Protein AF-A0A7C4RH82-F1 (afdb_monomer)

Mean predicted aligned error: 9.64 Å

Structure (mmCIF, N/CA/C/O backbone):
data_AF-A0A7C4RH82-F1
#
_entry.id   AF-A0A7C4RH82-F1
#
loop_
_atom_site.group_PDB
_atom_site.id
_atom_site.type_symbol
_atom_site.label_atom_id
_atom_site.label_alt_id
_atom_site.label_comp_id
_atom_site.label_asym_id
_atom_site.label_entity_id
_atom_site.label_seq_id
_atom_site.pdbx_PDB_ins_code
_atom_site.Cartn_x
_atom_site.Cartn_y
_atom_site.Cartn_z
_atom_site.occupancy
_atom_site.B_iso_or_equiv
_atom_site.auth_seq_id
_atom_site.auth_comp_id
_atom_site.auth_asym_id
_atom_site.auth_atom_id
_atom_site.pdbx_PDB_model_num
ATOM 1 N N . MET A 1 1 ? -18.209 18.039 7.727 1.00 36.72 1 MET A N 1
ATOM 2 C CA . MET A 1 1 ? -17.261 19.176 7.623 1.00 36.72 1 MET A CA 1
ATOM 3 C C . MET A 1 1 ? -16.256 18.873 6.518 1.00 36.72 1 MET A C 1
ATOM 5 O O . MET A 1 1 ? -15.614 17.835 6.595 1.00 36.72 1 MET A O 1
ATOM 9 N N . SER A 1 2 ? -16.121 19.719 5.488 1.00 36.75 2 SER A N 1
ATOM 10 C CA . SER A 1 2 ? -15.084 19.540 4.458 1.00 36.75 2 SER A CA 1
ATOM 11 C C . SER A 1 2 ? -13.715 19.903 5.044 1.00 36.75 2 SER A C 1
ATOM 13 O O . SER A 1 2 ? -13.437 21.079 5.287 1.00 36.75 2 SER A O 1
ATOM 15 N N . PHE A 1 3 ? -12.874 18.910 5.327 1.00 53.28 3 PHE A N 1
ATOM 16 C CA . PHE A 1 3 ? -11.563 19.142 5.928 1.00 53.28 3 PHE A CA 1
ATOM 17 C C . PHE A 1 3 ? -10.551 19.527 4.844 1.00 53.28 3 PHE A C 1
ATOM 19 O O . PHE A 1 3 ? -10.184 18.704 4.009 1.00 53.28 3 PHE A O 1
ATOM 26 N N . ARG A 1 4 ? -10.095 20.785 4.847 1.00 59.12 4 ARG A N 1
ATOM 27 C CA . ARG A 1 4 ? -8.912 21.197 4.081 1.00 59.12 4 ARG A CA 1
ATOM 28 C C . ARG A 1 4 ? -7.683 20.930 4.954 1.00 59.12 4 ARG A C 1
ATOM 30 O O . ARG A 1 4 ? -7.617 21.508 6.044 1.00 59.12 4 ARG A O 1
ATOM 37 N N . PRO A 1 5 ? -6.736 20.064 4.544 1.00 65.62 5 PRO A N 1
ATOM 38 C CA . PRO A 1 5 ? -5.526 19.839 5.324 1.00 65.62 5 PRO A CA 1
ATOM 39 C C . PRO A 1 5 ? -4.811 21.174 5.537 1.00 65.62 5 PRO A C 1
ATOM 41 O O . PRO A 1 5 ? -4.673 21.977 4.612 1.00 65.62 5 PRO A O 1
ATOM 44 N N . LYS A 1 6 ? -4.391 21.437 6.779 1.00 79.00 6 LYS A N 1
ATOM 45 C CA . LYS A 1 6 ? -3.633 22.649 7.104 1.00 79.00 6 LYS A CA 1
ATOM 46 C C . LYS A 1 6 ? -2.345 22.670 6.261 1.00 79.00 6 LYS A C 1
ATOM 48 O O . LYS A 1 6 ? -1.749 21.608 6.094 1.00 79.00 6 LYS A O 1
ATOM 53 N N . PRO A 1 7 ? -1.865 23.836 5.792 1.00 83.31 7 PRO A N 1
ATOM 54 C CA . PRO A 1 7 ? -0.688 23.918 4.920 1.00 83.31 7 PRO A CA 1
ATOM 55 C C . PRO A 1 7 ? 0.543 23.164 5.444 1.00 83.31 7 PRO A C 1
ATOM 57 O O . PRO A 1 7 ? 1.220 22.484 4.680 1.00 83.31 7 PRO A O 1
ATOM 60 N N . TRP A 1 8 ? 0.777 23.185 6.762 1.00 82.19 8 TRP A N 1
ATOM 61 C CA . TRP A 1 8 ? 1.900 22.477 7.383 1.00 82.19 8 TRP A CA 1
ATOM 62 C C . TRP A 1 8 ? 1.846 20.951 7.210 1.00 82.19 8 TRP A C 1
ATOM 64 O O . TRP A 1 8 ? 2.899 20.323 7.180 1.00 82.19 8 TRP A O 1
ATOM 74 N N . ILE A 1 9 ? 0.653 20.348 7.086 1.00 80.88 9 ILE A N 1
ATOM 75 C CA . ILE A 1 9 ? 0.497 18.901 6.850 1.00 80.88 9 ILE A CA 1
ATOM 76 C C . ILE A 1 9 ? 1.119 18.558 5.501 1.00 80.88 9 ILE A C 1
ATOM 78 O O . ILE A 1 9 ? 1.914 17.629 5.401 1.00 80.88 9 ILE A O 1
ATOM 82 N N . LEU A 1 10 ? 0.801 19.352 4.478 1.00 84.56 10 LEU A N 1
ATOM 83 C CA . LEU A 1 10 ? 1.341 19.169 3.136 1.00 84.56 10 LEU A CA 1
ATOM 84 C C . LEU A 1 10 ? 2.853 19.404 3.122 1.00 84.56 10 LEU A C 1
ATOM 86 O O . LEU A 1 10 ? 3.582 18.579 2.582 1.00 84.56 10 LEU A O 1
ATOM 90 N N . THR A 1 11 ? 3.336 20.466 3.776 1.00 85.94 11 THR A N 1
ATOM 91 C CA . THR A 1 11 ? 4.777 20.740 3.895 1.00 85.94 11 THR A CA 1
ATOM 92 C C . THR A 1 11 ? 5.525 19.587 4.561 1.00 85.94 11 THR A C 1
ATOM 94 O O . THR A 1 11 ? 6.574 19.181 4.069 1.00 85.94 11 THR A O 1
ATOM 97 N N . LEU A 1 12 ? 4.980 19.029 5.646 1.00 83.00 12 LEU A N 1
ATOM 98 C CA . LEU A 1 12 ? 5.576 17.893 6.344 1.00 83.00 12 LEU A CA 1
ATOM 99 C C . LEU A 1 12 ? 5.648 16.656 5.445 1.00 83.00 12 LEU A C 1
ATOM 101 O O . LEU A 1 12 ? 6.701 16.035 5.350 1.00 83.00 12 LEU A O 1
ATOM 105 N N . ILE A 1 13 ? 4.551 16.308 4.770 1.00 84.38 13 ILE A N 1
ATOM 106 C CA . ILE A 1 13 ? 4.498 15.118 3.911 1.00 84.38 13 ILE A CA 1
ATOM 107 C C . ILE A 1 13 ? 5.461 15.262 2.730 1.00 84.38 13 ILE A C 1
ATOM 109 O O . ILE A 1 13 ? 6.204 14.328 2.431 1.00 84.38 13 ILE A O 1
ATOM 113 N N . VAL A 1 14 ? 5.495 16.434 2.087 1.00 85.81 14 VAL A N 1
ATOM 114 C CA . VAL A 1 14 ? 6.450 16.722 1.007 1.00 85.81 14 VAL A CA 1
ATOM 115 C C . VAL A 1 14 ? 7.881 16.625 1.529 1.00 85.81 14 VAL A C 1
ATOM 117 O O . VAL A 1 14 ? 8.699 15.947 0.916 1.00 85.81 14 VAL A O 1
ATOM 120 N N . GLY A 1 15 ? 8.175 17.224 2.686 1.00 84.06 15 GLY A N 1
ATOM 121 C CA . GLY A 1 15 ? 9.494 17.157 3.313 1.00 84.06 15 GLY A CA 1
ATOM 122 C C . GLY A 1 15 ? 9.945 15.725 3.608 1.00 84.06 15 GLY A C 1
ATOM 123 O O . GLY A 1 15 ? 11.069 15.366 3.279 1.00 84.06 15 GLY A O 1
ATOM 124 N N . LEU A 1 16 ? 9.065 14.883 4.157 1.00 83.06 16 LEU A N 1
ATOM 125 C CA . LEU A 1 16 ? 9.356 13.469 4.426 1.00 83.06 16 LEU A CA 1
ATOM 126 C C . LEU A 1 16 ? 9.536 12.655 3.142 1.00 83.06 16 LEU A C 1
ATOM 128 O O . LEU A 1 16 ? 10.421 11.806 3.066 1.00 83.06 16 LEU A O 1
ATOM 132 N N . THR A 1 17 ? 8.736 12.943 2.115 1.00 81.62 17 THR A N 1
ATOM 133 C CA . THR A 1 17 ? 8.865 12.298 0.803 1.00 81.62 17 THR A CA 1
ATOM 134 C C . THR A 1 17 ? 10.217 12.652 0.177 1.00 81.62 17 THR A C 1
ATOM 136 O O . THR A 1 17 ? 10.969 11.758 -0.201 1.00 81.62 17 THR A O 1
ATOM 139 N N . LEU A 1 18 ? 10.599 13.932 0.164 1.00 83.50 18 LEU A N 1
ATOM 140 C CA . LEU A 1 18 ? 11.906 14.378 -0.333 1.00 83.50 18 LEU A CA 1
ATOM 141 C C . LEU A 1 18 ? 13.072 13.840 0.504 1.00 83.50 18 LEU A C 1
ATOM 143 O O . LEU A 1 18 ? 14.095 13.451 -0.053 1.00 83.50 18 LEU A O 1
ATOM 147 N N . LEU A 1 19 ? 12.918 13.766 1.828 1.00 82.56 19 LEU A N 1
ATOM 148 C CA . LEU A 1 19 ? 13.920 13.160 2.699 1.00 82.56 19 LEU A CA 1
ATOM 149 C C . LEU A 1 19 ? 14.112 11.676 2.366 1.00 82.56 19 LEU A C 1
ATOM 151 O O . LEU A 1 19 ? 15.249 11.225 2.288 1.00 82.56 19 LEU A O 1
ATOM 155 N N . SER A 1 20 ? 13.030 10.929 2.118 1.00 79.56 20 SER A N 1
ATOM 156 C CA . SER A 1 20 ? 13.137 9.520 1.709 1.00 79.56 20 SER A CA 1
ATOM 157 C C . SER A 1 20 ? 13.874 9.358 0.375 1.00 79.56 20 SER A C 1
ATOM 159 O O . SER A 1 20 ? 14.684 8.446 0.244 1.00 79.56 20 SER A O 1
ATOM 161 N N . LEU A 1 21 ? 13.656 10.275 -0.579 1.00 79.75 21 LEU A N 1
ATOM 162 C CA . LEU A 1 21 ? 14.366 10.289 -1.862 1.00 79.75 21 LEU A CA 1
ATOM 163 C C . LEU A 1 21 ? 15.859 10.511 -1.661 1.00 79.75 21 LEU A C 1
ATOM 165 O O . LEU A 1 21 ? 16.691 9.790 -2.203 1.00 79.75 21 LEU A O 1
ATOM 169 N N . PHE A 1 22 ? 16.194 11.517 -0.857 1.00 81.00 22 PHE A N 1
ATOM 170 C CA . PHE A 1 22 ? 17.574 11.850 -0.553 1.00 81.00 22 PHE A CA 1
ATOM 171 C C . PHE A 1 22 ? 18.300 10.685 0.131 1.00 81.00 22 PHE A C 1
ATOM 173 O O . PHE A 1 22 ? 19.419 10.349 -0.250 1.00 81.00 22 PHE A O 1
ATOM 180 N N . LEU A 1 23 ? 17.648 10.028 1.094 1.00 78.94 23 LEU A N 1
ATOM 181 C CA . LEU A 1 23 ? 18.199 8.856 1.772 1.00 78.94 23 LEU A CA 1
ATOM 182 C C . LEU A 1 23 ? 18.418 7.676 0.814 1.00 78.94 23 LEU A C 1
ATOM 184 O O . LEU A 1 23 ? 19.481 7.065 0.882 1.00 78.94 23 LEU A O 1
ATOM 188 N N . HIS A 1 24 ? 17.484 7.415 -0.109 1.00 79.12 24 HIS A N 1
ATOM 189 C CA . HIS A 1 24 ? 17.633 6.364 -1.124 1.00 79.12 24 HIS A CA 1
ATOM 190 C C . HIS A 1 24 ? 18.882 6.569 -1.998 1.00 79.12 24 HIS A C 1
ATOM 192 O O . HIS A 1 24 ? 19.586 5.610 -2.301 1.00 79.12 24 HIS A O 1
ATOM 198 N N . PHE A 1 25 ? 19.197 7.816 -2.367 1.00 78.12 25 PHE A N 1
ATOM 199 C CA . PHE A 1 25 ? 20.391 8.110 -3.168 1.00 78.12 25 PHE A CA 1
ATOM 200 C C . PHE A 1 25 ? 21.711 8.024 -2.395 1.00 78.12 25 PHE A C 1
ATOM 202 O O . PHE A 1 25 ? 22.756 7.741 -2.986 1.00 78.12 25 PHE A O 1
ATOM 209 N N . LEU A 1 26 ? 21.683 8.312 -1.091 1.00 79.19 26 LEU A N 1
ATOM 210 C CA . LEU A 1 26 ? 22.876 8.306 -0.244 1.00 79.19 26 LEU A CA 1
ATOM 211 C C . LEU A 1 26 ? 23.249 6.911 0.253 1.00 79.19 26 LEU A C 1
ATOM 213 O O . LEU A 1 26 ? 24.436 6.606 0.381 1.00 79.19 26 LEU A O 1
ATOM 217 N N . PHE A 1 27 ? 22.252 6.086 0.562 1.00 76.00 27 PHE A N 1
ATOM 218 C CA . PHE A 1 27 ? 22.449 4.790 1.195 1.00 76.00 27 PHE A CA 1
ATOM 219 C C . PHE A 1 27 ? 21.953 3.683 0.264 1.00 76.00 27 PHE A C 1
ATOM 221 O O . PHE A 1 27 ? 20.744 3.489 0.148 1.00 76.00 27 PHE A O 1
ATOM 228 N N . PRO A 1 28 ? 22.860 2.951 -0.409 1.00 68.50 28 PRO A N 1
ATOM 229 C CA . PRO A 1 28 ? 22.455 1.829 -1.239 1.00 68.50 28 PRO A CA 1
ATOM 230 C C . PRO A 1 28 ? 21.775 0.752 -0.393 1.00 68.50 28 PRO A C 1
ATOM 232 O O . PRO A 1 28 ? 22.224 0.431 0.713 1.00 68.50 28 PRO A O 1
ATOM 235 N N . VAL A 1 29 ? 20.712 0.172 -0.943 1.00 71.12 29 VAL A N 1
ATOM 236 C CA . VAL A 1 29 ? 19.950 -0.881 -0.274 1.00 71.12 29 VAL A CA 1
ATOM 237 C C . VAL A 1 29 ? 20.737 -2.202 -0.309 1.00 71.12 29 VAL A C 1
ATOM 239 O O . VAL A 1 29 ? 21.168 -2.633 -1.384 1.00 71.12 29 VAL A O 1
ATOM 242 N N . PRO A 1 30 ? 20.930 -2.889 0.833 1.00 65.50 30 PRO A N 1
ATOM 243 C CA . PRO A 1 30 ? 21.583 -4.194 0.857 1.00 65.50 30 PRO A CA 1
ATOM 244 C C . PRO A 1 30 ? 20.828 -5.234 0.014 1.00 65.50 30 PRO A C 1
ATOM 246 O O . PRO A 1 30 ? 19.612 -5.362 0.118 1.00 65.50 30 PRO A O 1
ATOM 249 N N . ASN A 1 31 ? 21.559 -6.041 -0.761 1.00 69.50 31 ASN A N 1
ATOM 250 C CA . ASN A 1 31 ? 21.027 -7.083 -1.662 1.00 69.50 31 ASN A CA 1
ATOM 251 C C . ASN A 1 31 ? 20.248 -6.570 -2.885 1.00 69.50 31 ASN A C 1
ATOM 253 O O . ASN A 1 31 ? 19.599 -7.360 -3.565 1.00 69.50 31 ASN A O 1
ATOM 257 N N . TRP A 1 32 ? 20.302 -5.270 -3.172 1.00 76.12 32 TRP A N 1
ATOM 258 C CA . TRP A 1 32 ? 19.736 -4.692 -4.387 1.00 76.12 32 TRP A CA 1
ATOM 259 C C . TRP A 1 32 ? 20.812 -4.430 -5.430 1.00 76.12 32 TRP A C 1
ATOM 261 O O . TRP A 1 32 ? 22.001 -4.317 -5.119 1.00 76.12 32 TRP A O 1
ATOM 271 N N . ILE A 1 33 ? 20.389 -4.307 -6.687 1.00 75.75 33 ILE A N 1
ATOM 272 C CA . ILE A 1 33 ? 21.304 -3.952 -7.768 1.00 75.75 33 ILE A CA 1
ATOM 273 C C . ILE A 1 33 ? 21.474 -2.435 -7.762 1.00 75.75 33 ILE A C 1
ATOM 275 O O . ILE A 1 33 ? 20.499 -1.700 -7.908 1.00 75.75 33 ILE A O 1
ATOM 279 N N . VAL A 1 34 ? 22.709 -1.965 -7.589 1.00 77.69 34 VAL A N 1
ATOM 280 C CA . VAL A 1 34 ? 23.026 -0.536 -7.467 1.00 77.69 34 VAL A CA 1
ATOM 281 C C . VAL A 1 34 ? 23.673 -0.027 -8.748 1.00 77.69 34 VAL A C 1
ATOM 283 O O . VAL A 1 34 ? 24.630 -0.615 -9.254 1.00 77.69 34 VAL A O 1
ATOM 286 N N . VAL A 1 35 ? 23.165 1.095 -9.250 1.00 75.94 35 VAL A N 1
ATOM 287 C CA . VAL A 1 35 ? 23.715 1.816 -10.398 1.00 75.94 35 VAL A CA 1
ATOM 288 C C . VAL A 1 35 ? 24.117 3.215 -9.963 1.00 75.94 35 VAL A C 1
ATOM 290 O O . VAL A 1 35 ? 23.301 3.958 -9.421 1.00 75.94 35 VAL A O 1
ATOM 293 N N . SER A 1 36 ? 25.364 3.591 -10.235 1.00 78.81 36 SER A N 1
ATOM 294 C CA . SER A 1 36 ? 25.875 4.926 -9.927 1.00 78.81 36 SER A CA 1
ATOM 295 C C . SER A 1 36 ? 25.884 5.815 -11.173 1.00 78.81 36 SER A C 1
ATOM 297 O O . SER A 1 36 ? 26.448 5.437 -12.201 1.00 78.81 36 SER A O 1
ATOM 299 N N . TRP A 1 37 ? 25.312 7.017 -11.077 1.00 76.69 37 TRP A N 1
ATOM 300 C CA . TRP A 1 37 ? 25.342 8.043 -12.127 1.00 76.69 37 TRP A CA 1
ATOM 301 C C . TRP A 1 37 ? 25.635 9.413 -11.507 1.00 76.69 37 TRP A C 1
ATOM 303 O O . TRP A 1 37 ? 24.936 9.845 -10.596 1.00 76.69 37 TRP A O 1
ATOM 313 N N . HIS A 1 38 ? 26.712 10.071 -11.949 1.00 80.50 38 HIS A N 1
ATOM 314 C CA . HIS A 1 38 ? 27.199 11.346 -11.389 1.00 80.50 38 HIS A CA 1
ATOM 315 C C . HIS A 1 38 ? 27.297 11.390 -9.847 1.00 80.50 38 HIS A C 1
ATOM 317 O O . HIS A 1 38 ? 27.035 12.415 -9.225 1.00 80.50 38 HIS A O 1
ATOM 323 N N . GLY A 1 39 ? 27.685 10.276 -9.219 1.00 75.06 39 GLY A N 1
ATOM 324 C CA . GLY A 1 39 ? 27.821 10.180 -7.760 1.00 75.06 39 GLY A CA 1
ATOM 325 C C . GLY A 1 39 ? 26.513 9.926 -7.001 1.00 75.06 39 GLY A C 1
ATOM 326 O O . GLY A 1 39 ? 26.554 9.787 -5.782 1.00 75.06 39 GLY A O 1
ATOM 327 N N . LEU A 1 40 ? 25.375 9.815 -7.695 1.00 74.62 40 LEU A N 1
ATOM 328 C CA . LEU A 1 40 ? 24.111 9.341 -7.130 1.00 74.62 40 LEU A CA 1
ATOM 329 C C . LEU A 1 40 ? 24.001 7.828 -7.305 1.00 74.62 40 LEU A C 1
ATOM 331 O O . LEU A 1 40 ? 24.233 7.322 -8.403 1.00 74.62 40 LEU A O 1
ATOM 335 N N . ASN A 1 41 ? 23.623 7.116 -6.243 1.00 76.31 41 ASN A N 1
ATOM 336 C CA . ASN A 1 41 ? 23.385 5.676 -6.284 1.00 76.31 41 ASN A CA 1
ATOM 337 C C . ASN A 1 41 ? 21.888 5.407 -6.368 1.00 76.31 41 ASN A C 1
ATOM 339 O O . ASN A 1 41 ? 21.146 5.778 -5.469 1.00 76.31 41 ASN A O 1
ATOM 343 N N . TYR A 1 42 ? 21.439 4.749 -7.426 1.00 75.19 42 TYR A N 1
ATOM 344 C CA . TYR A 1 42 ? 20.060 4.299 -7.538 1.00 75.19 42 TYR A CA 1
ATOM 345 C C . TYR A 1 42 ? 20.014 2.782 -7.367 1.00 75.19 42 TYR A C 1
ATOM 347 O O . TYR A 1 42 ? 20.768 2.061 -8.025 1.00 75.19 42 TYR A O 1
ATOM 355 N N . SER A 1 43 ? 19.139 2.301 -6.485 1.00 76.75 43 SER A N 1
ATOM 356 C CA . SER A 1 43 ? 19.018 0.874 -6.168 1.00 76.75 43 SER A CA 1
ATOM 357 C C . SER A 1 43 ? 17.749 0.290 -6.801 1.00 76.75 43 SER A C 1
ATOM 359 O O . SER A 1 43 ? 16.697 0.919 -6.749 1.00 76.75 43 SER A O 1
ATOM 361 N N . PHE A 1 44 ? 17.818 -0.926 -7.349 1.00 73.06 44 PHE A N 1
ATOM 362 C CA . PHE A 1 44 ? 16.682 -1.631 -7.959 1.00 73.06 44 PHE A CA 1
ATOM 363 C C . PHE A 1 44 ? 16.456 -3.022 -7.356 1.00 73.06 44 PHE A C 1
ATOM 365 O O . PHE A 1 44 ? 17.404 -3.705 -6.960 1.00 73.06 44 PHE A O 1
ATOM 372 N N . SER A 1 45 ? 15.195 -3.462 -7.381 1.00 74.38 45 SER A N 1
ATOM 373 C CA . SER A 1 45 ? 14.782 -4.829 -7.053 1.00 74.38 45 SER A CA 1
ATOM 374 C C . SER A 1 45 ? 14.837 -5.733 -8.292 1.00 74.38 45 SER A C 1
ATOM 376 O O . SER A 1 45 ? 14.667 -5.270 -9.420 1.00 74.38 45 SER A O 1
ATOM 378 N N . GLU A 1 46 ? 15.011 -7.039 -8.084 1.00 70.00 46 GLU A N 1
ATOM 379 C CA . GLU A 1 46 ? 14.923 -8.056 -9.143 1.00 70.00 46 GLU A CA 1
ATOM 380 C C . GLU A 1 46 ? 13.549 -8.079 -9.840 1.00 70.00 46 GLU A C 1
ATOM 382 O O . GLU A 1 46 ? 13.480 -8.381 -11.029 1.00 70.00 46 GLU A O 1
ATOM 387 N N . ASP A 1 47 ? 12.474 -7.691 -9.139 1.00 71.25 47 ASP A N 1
ATOM 388 C CA . ASP A 1 47 ? 11.102 -7.654 -9.674 1.00 71.25 47 ASP A CA 1
ATOM 389 C C . ASP A 1 47 ? 10.826 -6.377 -10.509 1.00 71.25 47 ASP A C 1
ATOM 391 O O . ASP A 1 47 ? 9.855 -6.310 -11.270 1.00 71.25 47 ASP A O 1
ATOM 395 N N . SER A 1 48 ? 11.663 -5.335 -10.387 1.00 75.62 48 SER A N 1
ATOM 396 C CA . SER A 1 48 ? 11.458 -4.026 -11.036 1.00 75.62 48 SER A CA 1
ATOM 397 C C . SER A 1 48 ? 11.289 -4.074 -12.564 1.00 75.62 48 SER A C 1
ATOM 399 O O . SER A 1 48 ? 10.438 -3.342 -13.084 1.00 75.62 48 SER A O 1
ATOM 401 N N . PRO A 1 49 ? 12.030 -4.908 -13.318 1.00 74.81 49 PRO A N 1
ATOM 402 C CA . PRO A 1 49 ? 11.815 -5.058 -14.749 1.00 74.81 49 PRO A CA 1
ATOM 403 C C . PRO A 1 49 ? 10.444 -5.645 -15.043 1.00 74.81 49 PRO A C 1
ATOM 405 O O . PRO A 1 49 ? 9.731 -5.113 -15.873 1.00 74.81 49 PRO A O 1
ATOM 408 N N . GLU A 1 50 ? 9.997 -6.696 -14.366 1.00 75.75 50 GLU A N 1
ATOM 409 C CA . GLU A 1 50 ? 8.713 -7.308 -14.723 1.00 75.75 50 GLU A CA 1
ATOM 410 C C . GLU A 1 50 ? 7.545 -6.310 -14.616 1.00 75.75 50 GLU A C 1
ATOM 412 O O . GLU A 1 50 ? 6.695 -6.248 -15.510 1.00 75.75 50 GLU A O 1
ATOM 417 N N . PHE A 1 51 ? 7.572 -5.427 -13.610 1.00 79.69 51 PHE A N 1
ATOM 418 C CA . PHE A 1 51 ? 6.627 -4.310 -13.519 1.00 79.69 51 PHE A CA 1
ATOM 419 C C . PHE A 1 51 ? 6.777 -3.295 -14.658 1.00 79.69 51 PHE A C 1
ATOM 421 O O . PHE A 1 51 ? 5.773 -2.850 -15.215 1.00 79.69 51 PHE A O 1
ATOM 428 N N . ALA A 1 52 ? 8.009 -2.944 -15.029 1.00 81.19 52 ALA A N 1
ATOM 429 C CA . ALA A 1 52 ? 8.314 -2.039 -16.137 1.00 81.19 52 ALA A CA 1
ATOM 430 C C . ALA A 1 52 ? 7.746 -2.549 -17.474 1.00 81.19 52 ALA A C 1
ATOM 432 O O . ALA A 1 52 ? 7.105 -1.799 -18.211 1.00 81.19 52 ALA A O 1
ATOM 433 N N . ARG A 1 53 ? 7.896 -3.852 -17.742 1.00 80.38 53 ARG A N 1
ATOM 434 C CA . ARG A 1 53 ? 7.339 -4.518 -18.931 1.00 80.38 53 ARG A CA 1
ATOM 435 C C . ARG A 1 53 ? 5.833 -4.442 -18.895 1.00 80.38 53 ARG A C 1
ATOM 437 O O . ARG A 1 53 ? 5.224 -4.088 -19.896 1.00 80.38 53 ARG A O 1
ATOM 444 N N . GLY A 1 54 ? 5.248 -4.728 -17.736 1.00 80.50 54 GLY A N 1
ATOM 445 C CA . GLY A 1 54 ? 3.811 -4.623 -17.565 1.00 80.50 54 GLY A CA 1
ATOM 446 C C . GLY A 1 54 ? 3.269 -3.245 -17.897 1.00 80.50 54 GLY A C 1
ATOM 447 O O . GLY A 1 54 ? 2.271 -3.134 -18.597 1.00 80.50 54 GLY A O 1
ATOM 448 N N . VAL A 1 55 ? 3.955 -2.192 -17.459 1.00 87.12 55 VAL A N 1
ATOM 449 C CA . VAL A 1 55 ? 3.572 -0.807 -17.755 1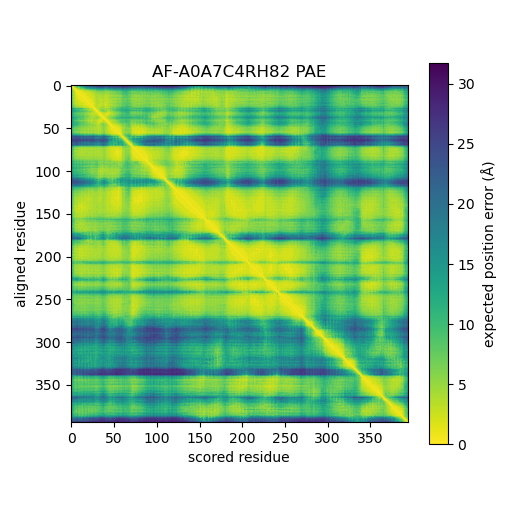.00 87.12 55 VAL A CA 1
ATOM 450 C C . VAL A 1 55 ? 3.641 -0.491 -19.249 1.00 87.12 55 VAL A C 1
ATOM 452 O O . VAL A 1 55 ? 2.751 0.191 -19.757 1.00 87.12 55 VAL A O 1
ATOM 455 N N . ILE A 1 56 ? 4.669 -0.976 -19.950 1.00 86.06 56 ILE A N 1
ATOM 456 C CA . ILE A 1 56 ? 4.832 -0.747 -21.392 1.00 86.06 56 ILE A CA 1
ATOM 457 C C . ILE A 1 56 ? 3.778 -1.523 -22.192 1.00 86.06 56 ILE A C 1
ATOM 459 O O . ILE A 1 56 ? 3.148 -0.958 -23.089 1.00 86.06 56 ILE A O 1
ATOM 463 N N . ASP A 1 57 ? 3.573 -2.797 -21.850 1.00 80.69 57 ASP A N 1
ATOM 464 C CA . ASP A 1 57 ? 2.710 -3.711 -22.597 1.00 80.69 57 ASP A CA 1
ATOM 465 C C . ASP A 1 57 ? 1.220 -3.476 -22.327 1.00 80.69 57 ASP A C 1
ATOM 467 O O . ASP A 1 57 ? 0.405 -3.823 -23.176 1.00 80.69 57 ASP A O 1
ATOM 471 N N . PHE A 1 58 ? 0.824 -2.898 -21.186 1.00 78.88 58 PHE A N 1
ATOM 472 C CA . PHE A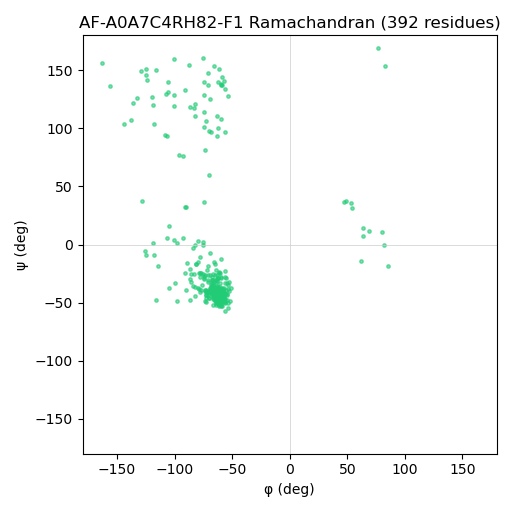 1 58 ? -0.589 -2.725 -20.827 1.00 78.88 58 PHE A CA 1
ATOM 473 C C . PHE A 1 58 ? -1.363 -1.870 -21.863 1.00 78.88 58 PHE A C 1
ATOM 475 O O . PHE A 1 58 ? -0.860 -0.834 -22.316 1.00 78.88 58 PHE A O 1
ATOM 482 N N . PRO A 1 59 ? -2.614 -2.232 -22.236 1.00 67.62 59 PRO A N 1
ATOM 483 C CA . PRO A 1 59 ? -3.424 -3.383 -21.796 1.00 67.62 59 PRO A CA 1
ATOM 484 C C . PRO A 1 59 ? -3.254 -4.664 -22.656 1.00 67.62 59 PRO A C 1
ATOM 486 O O . PRO A 1 59 ? -4.213 -5.404 -22.864 1.00 67.62 59 PRO A O 1
ATOM 489 N N . GLY A 1 60 ? -2.069 -4.913 -23.212 1.00 61.50 60 GLY A N 1
ATOM 490 C CA . GLY A 1 60 ? -1.756 -6.021 -24.121 1.00 61.50 60 GLY A CA 1
ATOM 491 C C . GLY A 1 60 ? -1.618 -7.402 -23.463 1.00 61.50 60 GLY A C 1
ATOM 492 O O . GLY A 1 60 ? -1.407 -7.531 -22.258 1.00 61.50 60 GLY A O 1
ATOM 493 N N . ALA A 1 61 ? -1.746 -8.446 -24.290 1.00 47.53 61 ALA A N 1
ATOM 494 C CA . ALA A 1 61 ? -1.930 -9.831 -23.851 1.00 47.53 61 ALA A CA 1
ATOM 495 C C . ALA A 1 61 ? -0.676 -10.530 -23.293 1.00 47.53 61 ALA A C 1
ATOM 497 O O . ALA A 1 61 ? -0.791 -11.378 -22.410 1.00 47.53 61 ALA A O 1
ATOM 498 N N . ASP A 1 62 ? 0.517 -10.111 -23.724 1.00 55.53 62 ASP A N 1
ATOM 499 C CA . ASP A 1 62 ? 1.810 -10.654 -23.266 1.00 55.53 62 ASP A CA 1
ATOM 500 C C . ASP A 1 62 ? 2.143 -10.308 -21.803 1.00 55.53 62 ASP A C 1
ATOM 502 O O . ASP A 1 62 ? 3.150 -10.778 -21.264 1.00 55.53 62 ASP A O 1
ATOM 506 N N . PHE A 1 63 ? 1.337 -9.455 -21.164 1.00 52.59 63 PHE A N 1
ATOM 507 C CA . PHE A 1 63 ? 1.485 -9.077 -19.759 1.00 52.59 63 PHE A CA 1
ATOM 508 C C . PHE A 1 63 ? 1.147 -10.238 -18.807 1.00 52.59 63 PHE A C 1
ATOM 510 O O . PHE A 1 63 ? 1.661 -10.308 -17.695 1.00 52.59 63 PHE A O 1
ATOM 517 N N . PHE A 1 64 ? 0.307 -11.179 -19.245 1.00 51.03 64 PHE A N 1
ATOM 518 C CA . PHE A 1 64 ? -0.379 -12.117 -18.358 1.00 51.03 64 PHE A CA 1
ATOM 519 C C . PHE A 1 64 ? 0.181 -13.542 -18.354 1.00 51.03 64 PHE A C 1
ATOM 521 O O . PHE A 1 64 ? -0.495 -14.443 -17.848 1.00 51.03 64 PHE A O 1
ATOM 528 N N . ASP A 1 65 ? 1.397 -13.764 -18.863 1.00 50.12 65 ASP A N 1
ATOM 529 C CA . ASP A 1 65 ? 2.035 -15.081 -18.803 1.00 50.12 65 ASP A CA 1
ATOM 530 C C . ASP A 1 65 ? 2.290 -15.509 -17.340 1.00 50.12 65 ASP A C 1
ATOM 532 O O . ASP A 1 65 ? 3.283 -15.197 -16.686 1.00 50.12 65 ASP A O 1
ATOM 536 N N . ALA A 1 66 ? 1.300 -16.242 -16.836 1.00 43.66 66 ALA A N 1
ATOM 537 C CA . ALA A 1 66 ? 1.277 -17.200 -15.744 1.00 43.66 66 ALA A CA 1
ATOM 538 C C . ALA A 1 66 ? 1.611 -16.752 -14.306 1.00 43.66 66 ALA A C 1
ATOM 540 O O . ALA A 1 66 ? 1.272 -17.504 -13.404 1.00 43.66 66 ALA A O 1
ATOM 541 N N . ASN A 1 67 ? 2.190 -15.588 -13.993 1.00 52.88 67 ASN A N 1
ATOM 542 C CA . ASN A 1 67 ? 2.473 -15.251 -12.582 1.00 52.88 67 ASN A CA 1
ATOM 543 C C . ASN A 1 67 ? 1.550 -14.152 -12.026 1.00 52.88 67 ASN A C 1
ATOM 545 O O . ASN A 1 67 ? 1.838 -12.960 -12.109 1.00 52.88 67 ASN A O 1
ATOM 549 N N . ILE A 1 68 ? 0.446 -14.546 -11.373 1.00 47.59 68 ILE A N 1
ATOM 550 C CA . ILE A 1 68 ? -0.478 -13.614 -10.687 1.00 47.59 68 ILE A CA 1
ATOM 551 C C . ILE A 1 68 ? 0.247 -12.751 -9.628 1.00 47.59 68 ILE A C 1
ATOM 553 O O . ILE A 1 68 ? -0.205 -11.654 -9.307 1.00 47.59 68 ILE A O 1
ATOM 557 N N . ARG A 1 69 ? 1.401 -13.194 -9.099 1.00 49.50 69 ARG A N 1
ATOM 558 C CA . ARG A 1 69 ? 2.237 -12.383 -8.193 1.00 49.50 69 ARG A CA 1
ATOM 559 C C . ARG A 1 69 ? 2.783 -11.119 -8.871 1.00 49.50 69 ARG A C 1
ATOM 561 O O . ARG A 1 69 ? 2.893 -10.089 -8.211 1.00 49.50 69 ARG A O 1
ATOM 568 N N . VAL A 1 70 ? 3.101 -11.219 -10.155 1.00 53.09 70 VAL A N 1
ATOM 569 C CA . VAL A 1 70 ? 3.696 -10.161 -10.984 1.00 53.09 70 VAL A CA 1
ATOM 570 C C . VAL A 1 70 ? 2.605 -9.262 -11.554 1.00 53.09 70 VAL A C 1
ATOM 572 O O . VAL A 1 70 ? 2.756 -8.044 -11.641 1.00 53.09 70 VAL A O 1
ATOM 575 N N . ASN A 1 71 ? 1.436 -9.846 -11.813 1.00 60.88 71 ASN A N 1
ATOM 576 C CA . ASN A 1 71 ? 0.236 -9.107 -12.155 1.00 60.88 71 ASN A CA 1
ATOM 577 C C . ASN A 1 71 ? -0.320 -8.412 -10.907 1.00 60.88 71 ASN A C 1
ATOM 579 O O . ASN A 1 71 ? -1.222 -8.905 -10.232 1.00 60.88 71 ASN A O 1
ATOM 583 N N . ARG A 1 72 ? 0.263 -7.258 -10.582 1.00 77.56 72 ARG A N 1
ATOM 584 C CA . ARG A 1 72 ? -0.234 -6.270 -9.619 1.00 77.56 72 ARG A CA 1
ATOM 585 C C . ARG A 1 72 ? -1.061 -5.255 -10.409 1.00 77.56 72 ARG A C 1
ATOM 587 O O . ARG A 1 72 ? -0.541 -4.188 -10.735 1.00 77.56 72 ARG A O 1
ATOM 594 N N . PRO A 1 73 ? -2.300 -5.593 -10.816 1.00 79.44 73 PRO A N 1
ATOM 595 C CA . PRO A 1 73 ? -3.012 -4.870 -11.865 1.00 79.44 73 PRO A CA 1
ATOM 596 C C . PRO A 1 73 ? -3.233 -3.406 -11.522 1.00 79.44 73 PRO A C 1
ATOM 598 O O . PRO A 1 73 ? -3.102 -2.575 -12.408 1.00 79.44 73 PRO A O 1
ATOM 601 N N . LEU A 1 74 ? -3.499 -3.065 -10.255 1.00 87.00 74 LEU A N 1
ATOM 602 C CA . LEU A 1 74 ? -3.630 -1.660 -9.871 1.00 87.00 74 LEU A CA 1
ATOM 603 C C . LEU A 1 74 ? -2.299 -0.918 -10.022 1.00 87.00 74 LEU A C 1
ATOM 605 O O . LEU A 1 74 ? -2.275 0.181 -10.563 1.00 87.00 74 LEU A O 1
ATOM 609 N N . TYR A 1 75 ? -1.195 -1.526 -9.581 1.00 88.19 75 TYR A N 1
ATOM 610 C CA . TYR A 1 75 ? 0.132 -0.917 -9.661 1.00 88.19 75 TYR A CA 1
ATOM 611 C C . TYR A 1 75 ? 0.565 -0.686 -11.111 1.00 88.19 75 TYR A C 1
ATOM 613 O O . TYR A 1 75 ? 0.970 0.416 -11.476 1.00 88.19 75 TYR A O 1
ATOM 621 N N . VAL A 1 76 ? 0.399 -1.706 -11.956 1.00 86.00 76 VAL A N 1
ATOM 622 C CA . VAL A 1 76 ? 0.737 -1.631 -13.380 1.00 86.00 76 VAL A CA 1
ATOM 623 C C . VAL A 1 76 ? -0.193 -0.682 -14.127 1.00 86.00 76 VAL A C 1
ATOM 625 O O . VAL A 1 76 ? 0.283 0.115 -14.927 1.00 86.00 76 VAL A O 1
ATOM 628 N N . PHE A 1 77 ? -1.493 -0.688 -13.830 1.00 87.75 77 PHE A N 1
ATOM 629 C CA . PHE A 1 77 ? -2.442 0.258 -14.415 1.00 87.75 77 PHE A CA 1
ATOM 630 C C . PHE A 1 77 ? -2.095 1.711 -14.068 1.00 87.75 77 PHE A C 1
ATOM 632 O O . PHE A 1 77 ? -2.060 2.566 -14.952 1.00 87.75 77 PHE A O 1
ATOM 639 N N . MET A 1 78 ? -1.793 1.999 -12.797 1.00 92.06 78 MET A N 1
ATOM 640 C CA . MET A 1 78 ? -1.350 3.331 -12.377 1.00 92.06 78 MET A CA 1
ATOM 641 C C . MET A 1 78 ? -0.044 3.727 -13.075 1.00 92.06 78 MET A C 1
ATOM 643 O O . MET A 1 78 ? 0.071 4.849 -13.566 1.00 92.06 78 MET A O 1
ATOM 647 N N . GLY A 1 79 ? 0.912 2.798 -13.176 1.00 92.25 79 GLY A N 1
ATOM 648 C CA . GLY A 1 79 ? 2.167 3.013 -13.898 1.00 92.25 79 GLY A CA 1
ATOM 649 C C . GLY A 1 79 ? 1.941 3.306 -15.378 1.00 92.25 79 GLY A C 1
ATOM 650 O O . GLY A 1 79 ? 2.524 4.243 -15.912 1.00 92.25 79 GLY A O 1
ATOM 651 N N . TRP A 1 80 ? 1.040 2.568 -16.024 1.00 91.62 80 TRP A N 1
ATOM 652 C CA . TRP A 1 80 ? 0.648 2.766 -17.416 1.00 91.62 80 TRP A CA 1
ATOM 653 C C . TRP A 1 80 ? 0.016 4.136 -17.662 1.00 91.62 80 TRP A C 1
ATOM 655 O O . TRP A 1 80 ? 0.377 4.804 -18.631 1.00 91.62 80 TRP A O 1
ATOM 665 N N . LEU A 1 81 ? -0.872 4.598 -16.775 1.00 92.94 81 LEU A N 1
ATOM 666 C CA . LEU A 1 81 ? -1.464 5.935 -16.878 1.00 92.94 81 LEU A CA 1
ATOM 667 C C . LEU A 1 81 ? -0.389 7.030 -16.864 1.00 92.94 81 LEU A C 1
ATOM 669 O O . LEU A 1 81 ? -0.418 7.945 -17.692 1.00 92.94 81 LEU A O 1
ATOM 673 N N . VAL A 1 82 ? 0.580 6.922 -15.951 1.00 94.69 82 VAL A N 1
ATOM 674 C CA . VAL A 1 82 ? 1.700 7.868 -15.868 1.00 94.69 82 VAL A CA 1
ATOM 675 C C . VAL A 1 82 ? 2.590 7.749 -17.105 1.00 94.69 82 VAL A C 1
ATOM 677 O O . VAL A 1 82 ? 2.867 8.758 -17.749 1.00 94.69 82 VAL A O 1
ATOM 680 N N . TYR A 1 83 ? 2.954 6.532 -17.508 1.00 93.44 83 TYR A N 1
ATOM 681 C CA . TYR A 1 83 ? 3.783 6.268 -18.685 1.00 93.44 83 TYR A CA 1
ATOM 682 C C . TYR A 1 83 ? 3.183 6.859 -19.962 1.00 93.44 83 TYR A C 1
ATOM 684 O O . TYR A 1 83 ? 3.866 7.580 -20.692 1.00 93.44 83 TYR A O 1
ATOM 692 N N . LYS A 1 84 ? 1.889 6.627 -20.217 1.00 92.25 84 LYS A N 1
ATOM 693 C CA . LYS A 1 84 ? 1.188 7.208 -21.370 1.00 92.25 84 LYS A CA 1
ATOM 694 C C . LYS A 1 84 ? 1.165 8.729 -21.309 1.00 92.25 84 LYS A C 1
ATOM 696 O O . LYS A 1 84 ? 1.401 9.369 -22.329 1.00 92.25 84 LYS A O 1
ATOM 701 N N . SER A 1 85 ? 0.952 9.304 -20.128 1.00 93.62 85 SER A N 1
ATOM 702 C CA . SER A 1 85 ? 0.996 10.757 -19.941 1.00 93.62 85 SER A CA 1
ATOM 703 C C . SER A 1 85 ? 2.380 11.326 -20.277 1.00 93.62 85 SER A C 1
ATOM 705 O O . SER A 1 85 ? 2.482 12.296 -21.025 1.00 93.62 85 SER A O 1
ATOM 707 N N . LEU A 1 86 ? 3.457 10.688 -19.810 1.00 92.38 86 LEU A N 1
ATOM 708 C CA . LEU A 1 86 ? 4.825 11.114 -20.117 1.00 92.38 86 LEU A CA 1
ATOM 709 C C . LEU A 1 86 ? 5.179 10.939 -21.604 1.00 92.38 86 LEU A C 1
ATOM 711 O O . LEU A 1 86 ? 5.880 11.781 -22.166 1.00 92.38 86 LEU A O 1
ATOM 715 N N . LYS A 1 87 ? 4.664 9.890 -22.261 1.00 90.00 87 LYS A N 1
ATOM 716 C CA . LYS A 1 87 ? 4.793 9.694 -23.715 1.00 90.00 87 LYS A CA 1
ATOM 717 C C . LYS A 1 87 ? 4.089 10.781 -24.515 1.00 90.00 87 LYS A C 1
ATOM 719 O O . LYS A 1 87 ? 4.657 11.287 -25.476 1.00 90.00 87 LYS A O 1
ATOM 724 N N . ILE A 1 88 ? 2.877 11.166 -24.117 1.00 91.25 88 ILE A N 1
ATOM 725 C CA . ILE A 1 88 ? 2.141 12.269 -24.754 1.00 91.25 88 ILE A CA 1
ATOM 726 C C . ILE A 1 88 ? 2.944 13.572 -24.645 1.00 91.25 88 ILE A C 1
ATOM 728 O O . ILE A 1 88 ? 3.040 14.325 -25.610 1.00 91.25 88 ILE A O 1
ATOM 732 N N . LEU A 1 89 ? 3.597 13.794 -23.502 1.00 90.56 89 LEU A N 1
ATOM 733 C CA . LEU A 1 89 ? 4.490 14.932 -23.272 1.00 90.56 89 LEU A CA 1
ATOM 734 C C . LEU A 1 89 ? 5.864 14.799 -23.956 1.00 90.56 89 LEU A C 1
ATOM 736 O O . LEU A 1 89 ? 6.700 15.687 -23.808 1.00 90.56 89 LEU A O 1
ATOM 740 N N . SER A 1 90 ? 6.107 13.724 -24.717 1.00 89.44 90 SER A N 1
ATOM 741 C CA . SER A 1 90 ? 7.365 13.456 -25.431 1.00 89.44 90 SER A CA 1
ATOM 742 C C . SER A 1 90 ? 8.614 13.495 -24.538 1.00 89.44 90 SER A C 1
ATOM 744 O O . SER A 1 90 ? 9.701 13.862 -24.991 1.00 89.44 90 SER A O 1
ATOM 746 N N . ILE A 1 91 ? 8.474 13.117 -23.261 1.00 86.62 91 ILE A N 1
ATOM 747 C CA . ILE A 1 91 ? 9.583 13.104 -22.292 1.00 86.62 91 ILE A CA 1
ATOM 748 C C . ILE A 1 91 ? 10.679 12.112 -22.707 1.00 86.62 91 ILE A C 1
ATOM 750 O O . ILE A 1 91 ? 11.851 12.312 -22.405 1.00 86.62 91 ILE A O 1
ATOM 754 N N . ASP A 1 92 ? 10.332 11.079 -23.470 1.00 81.25 92 ASP A N 1
ATOM 755 C CA . ASP A 1 92 ? 11.286 10.129 -24.037 1.00 81.25 92 ASP A CA 1
ATOM 756 C C . ASP A 1 92 ? 12.321 10.776 -24.972 1.00 81.25 92 ASP A C 1
ATOM 758 O O . ASP A 1 92 ? 13.428 10.257 -25.104 1.00 81.25 92 ASP A O 1
ATOM 762 N N . ARG A 1 93 ? 12.007 11.932 -25.572 1.00 84.81 93 ARG A N 1
ATOM 763 C CA . ARG A 1 93 ? 12.920 12.660 -26.473 1.00 84.81 93 ARG A CA 1
ATOM 764 C C . ARG A 1 93 ? 13.979 13.491 -25.754 1.00 84.81 93 ARG A C 1
ATOM 766 O O . ARG A 1 93 ? 14.933 13.919 -26.395 1.00 84.81 93 ARG A O 1
ATOM 773 N N . ILE A 1 94 ? 13.808 13.743 -24.456 1.00 87.00 94 ILE A N 1
ATOM 774 C CA . ILE A 1 94 ? 14.727 14.561 -23.647 1.00 87.00 94 ILE A CA 1
ATOM 775 C C . ILE A 1 94 ? 15.576 13.718 -22.685 1.00 87.00 94 ILE A C 1
ATOM 777 O O . ILE A 1 94 ? 16.310 14.274 -21.870 1.00 87.00 94 ILE A O 1
ATOM 781 N N . ILE A 1 95 ? 15.488 12.385 -22.769 1.00 83.00 95 ILE A N 1
ATOM 782 C CA . ILE A 1 95 ? 16.295 11.484 -21.944 1.00 83.00 95 ILE A CA 1
ATOM 783 C C . ILE A 1 95 ? 17.768 11.585 -22.384 1.00 83.00 95 ILE A C 1
ATOM 785 O O . ILE A 1 95 ? 18.064 11.360 -23.561 1.00 83.00 95 ILE A O 1
ATOM 789 N N . PRO A 1 96 ? 18.705 11.887 -21.464 1.00 85.25 96 PRO A N 1
ATOM 790 C CA . PRO A 1 96 ? 20.123 11.993 -21.790 1.00 85.25 96 PRO A CA 1
ATOM 791 C C . PRO A 1 96 ? 20.700 10.700 -22.389 1.00 85.25 96 PRO A C 1
ATOM 793 O O . PRO A 1 96 ? 20.423 9.591 -21.926 1.00 85.25 96 PRO A O 1
ATOM 796 N N . SER A 1 97 ? 21.526 10.837 -23.430 1.00 83.75 97 SER A N 1
ATOM 797 C CA . SER A 1 97 ? 22.096 9.692 -24.164 1.00 83.75 97 SER A CA 1
ATOM 798 C C . SER A 1 97 ? 23.028 8.810 -23.319 1.00 83.75 97 SER A C 1
ATOM 800 O O . SER A 1 97 ? 23.108 7.598 -23.521 1.00 83.75 97 SER A O 1
ATOM 802 N N . ASP A 1 98 ? 23.706 9.399 -22.340 1.00 83.81 98 ASP A N 1
ATOM 803 C CA . ASP A 1 98 ? 24.543 8.712 -21.361 1.00 83.81 98 ASP A CA 1
ATOM 804 C C . ASP A 1 98 ? 23.702 7.878 -20.385 1.00 83.81 98 ASP A C 1
ATOM 806 O O . ASP A 1 98 ? 24.076 6.746 -20.078 1.00 83.81 98 ASP A O 1
ATOM 810 N N . LEU A 1 99 ? 22.524 8.372 -19.984 1.00 80.25 99 LEU A N 1
ATOM 811 C CA . LEU A 1 99 ? 21.569 7.617 -19.171 1.00 80.25 99 LEU A CA 1
ATOM 812 C C . LEU A 1 99 ? 20.980 6.430 -19.950 1.00 80.25 99 LEU A C 1
ATOM 814 O O . LEU A 1 99 ? 20.837 5.337 -19.403 1.00 80.25 99 LEU A O 1
ATOM 818 N N . VAL A 1 100 ? 20.699 6.615 -21.244 1.00 80.94 100 VAL A N 1
ATOM 819 C CA . VAL A 1 100 ? 20.286 5.531 -22.152 1.00 80.94 100 VAL A CA 1
ATOM 820 C C . VAL A 1 100 ? 21.349 4.435 -22.218 1.00 80.94 100 VAL A C 1
ATOM 822 O O . VAL A 1 100 ? 21.030 3.253 -22.065 1.00 80.94 100 VAL A O 1
ATOM 825 N N . LYS A 1 101 ? 22.617 4.816 -22.401 1.00 80.44 101 LYS A N 1
ATOM 826 C CA . LYS A 1 101 ? 23.739 3.872 -22.432 1.00 80.44 101 LYS A CA 1
ATOM 827 C C . LYS A 1 101 ? 23.899 3.142 -21.098 1.00 80.44 101 LYS A C 1
ATOM 829 O O . LYS A 1 101 ? 24.051 1.923 -21.087 1.00 80.44 101 LYS A O 1
ATOM 834 N N . LEU A 1 102 ? 23.806 3.868 -19.984 1.00 78.56 102 LEU A N 1
ATOM 835 C CA . LEU A 1 102 ? 23.885 3.301 -18.641 1.00 78.56 102 LEU A CA 1
ATOM 836 C C . LEU A 1 102 ? 22.777 2.272 -18.392 1.00 78.56 102 LEU A C 1
ATOM 838 O O . LEU A 1 102 ? 23.061 1.175 -17.919 1.00 78.56 102 LEU A O 1
ATOM 842 N N . CYS A 1 103 ? 21.533 2.603 -18.751 1.00 75.25 103 CYS A N 1
ATOM 843 C CA . CYS A 1 103 ? 20.396 1.692 -18.644 1.00 75.25 103 CYS A CA 1
ATOM 844 C C . CYS A 1 103 ? 20.627 0.426 -19.479 1.00 75.25 103 CYS A C 1
ATOM 846 O O . CYS A 1 103 ? 20.436 -0.683 -18.991 1.00 75.25 103 CYS A O 1
ATOM 848 N N . TYR A 1 104 ? 21.112 0.570 -20.710 1.00 75.44 104 TYR A N 1
ATOM 849 C CA . TYR A 1 104 ? 21.397 -0.560 -21.588 1.00 75.44 104 TYR A CA 1
ATOM 850 C C . TYR A 1 104 ? 22.496 -1.487 -21.039 1.00 75.44 104 TYR A C 1
ATOM 852 O O . TYR A 1 104 ? 22.323 -2.708 -20.981 1.00 75.44 104 TYR A O 1
ATOM 860 N N . ASP A 1 105 ? 23.611 -0.911 -20.586 1.00 75.50 105 ASP A N 1
ATOM 861 C CA . ASP A 1 105 ? 24.723 -1.657 -19.995 1.00 75.50 105 ASP A CA 1
ATOM 862 C C . ASP A 1 105 ? 24.333 -2.325 -18.672 1.00 75.50 105 ASP A C 1
ATOM 864 O O . ASP A 1 105 ? 24.854 -3.393 -18.336 1.00 75.50 105 ASP A O 1
ATOM 868 N N . PHE A 1 106 ? 23.429 -1.699 -17.919 1.00 72.12 106 PHE A N 1
ATOM 869 C CA . PHE A 1 106 ? 22.823 -2.278 -16.730 1.00 72.12 106 PHE A CA 1
ATOM 870 C C . PHE A 1 106 ? 21.936 -3.466 -17.088 1.00 72.12 106 PHE A C 1
ATOM 872 O O . PHE A 1 106 ? 22.144 -4.545 -16.540 1.00 72.12 106 PHE A O 1
ATOM 879 N N . MET A 1 107 ? 21.003 -3.305 -18.035 1.00 70.94 107 MET A N 1
ATOM 880 C CA . MET A 1 107 ? 20.090 -4.375 -18.442 1.00 70.94 107 MET A CA 1
ATOM 881 C C . MET A 1 107 ? 20.880 -5.621 -18.858 1.00 70.94 107 MET A C 1
ATOM 883 O O . MET A 1 107 ? 20.561 -6.721 -18.423 1.00 70.94 107 MET A O 1
ATOM 887 N N . LYS A 1 108 ? 21.979 -5.455 -19.607 1.00 71.44 108 LYS A N 1
ATOM 888 C CA . LYS A 1 108 ? 22.874 -6.564 -19.982 1.00 71.44 108 LYS A CA 1
ATOM 889 C C . LYS A 1 108 ? 23.523 -7.293 -18.805 1.00 71.44 108 LYS A C 1
ATOM 891 O O . LYS A 1 108 ? 23.796 -8.481 -18.921 1.00 71.44 108 LYS A O 1
ATOM 896 N N . ARG A 1 109 ? 23.828 -6.585 -17.717 1.00 67.38 109 ARG A N 1
ATOM 897 C CA . ARG A 1 109 ? 24.553 -7.125 -16.555 1.00 67.38 109 ARG A CA 1
ATOM 898 C C . ARG A 1 109 ? 23.628 -7.714 -15.498 1.00 67.38 109 ARG A C 1
ATOM 900 O O . ARG A 1 109 ? 23.967 -8.725 -14.897 1.00 67.38 109 ARG A O 1
ATOM 907 N N . ALA A 1 110 ? 22.495 -7.064 -15.263 1.00 61.19 110 ALA A N 1
ATOM 908 C CA . ALA A 1 110 ? 21.558 -7.405 -14.202 1.00 61.19 110 ALA A CA 1
ATOM 909 C C . ALA A 1 110 ? 20.667 -8.607 -14.550 1.00 61.19 110 ALA A C 1
ATOM 911 O O . ALA A 1 110 ? 20.188 -9.286 -13.647 1.00 61.19 110 ALA A O 1
ATOM 912 N N . PHE A 1 111 ? 20.451 -8.895 -15.840 1.00 65.31 111 PHE A N 1
ATOM 913 C CA . PHE A 1 111 ? 19.479 -9.903 -16.263 1.00 65.31 111 PHE A CA 1
ATOM 914 C C . PHE A 1 111 ? 20.135 -11.049 -17.024 1.00 65.31 111 PHE A C 1
ATOM 916 O O . PHE A 1 111 ? 20.655 -10.879 -18.123 1.00 65.31 111 PHE A O 1
ATOM 923 N N . THR A 1 112 ? 19.989 -12.263 -16.495 1.00 56.69 112 THR A N 1
ATOM 924 C CA . THR A 1 112 ? 20.318 -13.519 -17.194 1.00 56.69 112 THR A CA 1
ATOM 925 C C . THR A 1 112 ? 19.520 -13.718 -18.492 1.00 56.69 112 THR A C 1
ATOM 927 O O . THR A 1 112 ? 19.881 -14.582 -19.285 1.00 56.69 112 THR A O 1
ATOM 930 N N . ARG A 1 113 ? 18.470 -12.912 -18.734 1.00 56.09 113 ARG A N 1
ATOM 931 C CA . ARG A 1 113 ? 17.694 -12.834 -19.989 1.00 56.09 113 ARG A CA 1
ATOM 932 C C . ARG A 1 113 ? 17.542 -11.402 -20.536 1.00 56.09 113 ARG A C 1
ATOM 934 O O . ARG A 1 113 ? 16.469 -11.000 -20.997 1.00 56.09 113 ARG A O 1
ATOM 941 N N . ALA A 1 114 ? 18.591 -10.587 -20.413 1.00 55.25 114 ALA A N 1
ATOM 942 C CA . ALA A 1 114 ? 18.618 -9.204 -20.907 1.00 55.25 114 ALA A CA 1
ATOM 943 C C . ALA A 1 114 ? 18.299 -9.071 -22.409 1.00 55.25 114 ALA A C 1
ATOM 945 O O . ALA A 1 114 ? 17.774 -8.056 -22.867 1.00 55.25 114 ALA A O 1
ATOM 946 N N . ASP A 1 115 ? 18.618 -10.111 -23.171 1.00 54.50 115 ASP A N 1
ATOM 947 C CA . ASP A 1 115 ? 18.391 -10.268 -24.604 1.00 54.50 115 ASP A CA 1
ATOM 948 C C . ASP A 1 115 ? 16.911 -10.167 -25.003 1.00 54.50 115 ASP A C 1
ATOM 950 O O . ASP A 1 115 ? 16.592 -9.521 -26.005 1.00 54.50 115 ASP A O 1
ATOM 954 N N . MET A 1 116 ? 15.991 -10.704 -24.194 1.00 56.31 116 MET A N 1
ATOM 955 C CA . MET A 1 116 ? 14.543 -10.612 -24.456 1.00 56.31 116 MET A CA 1
ATOM 956 C C . MET A 1 116 ? 13.999 -9.182 -24.334 1.00 56.31 116 MET A C 1
ATOM 958 O O . MET A 1 116 ? 13.004 -8.823 -24.957 1.00 56.31 116 MET A O 1
ATOM 962 N N . TRP A 1 117 ? 14.647 -8.359 -23.516 1.00 61.25 117 TRP A N 1
ATOM 963 C CA . TRP A 1 117 ? 14.232 -6.989 -23.230 1.00 61.25 117 TRP A CA 1
ATOM 964 C C . TRP A 1 117 ? 14.785 -5.996 -24.237 1.00 61.25 117 TRP A C 1
ATOM 966 O O . TRP A 1 117 ? 14.056 -5.175 -24.790 1.00 61.25 117 TRP A O 1
ATOM 976 N N . ILE A 1 118 ? 16.085 -6.118 -24.487 1.00 64.88 118 ILE A N 1
ATOM 977 C CA . ILE A 1 118 ? 16.849 -5.265 -25.393 1.00 64.88 118 ILE A CA 1
ATOM 978 C C . ILE A 1 118 ? 16.352 -5.381 -26.841 1.00 64.88 118 ILE A C 1
ATOM 980 O O . ILE A 1 118 ? 16.463 -4.425 -27.604 1.00 64.88 118 ILE A O 1
ATOM 984 N N . SER A 1 119 ? 15.810 -6.539 -27.224 1.00 70.00 119 SER A N 1
ATOM 985 C CA . SER A 1 119 ? 15.271 -6.775 -28.567 1.00 70.00 119 SER A CA 1
ATOM 986 C C . SER A 1 119 ? 13.832 -6.283 -28.759 1.00 70.00 119 SER A C 1
ATOM 988 O O . SER A 1 119 ? 13.454 -5.982 -29.890 1.00 70.00 119 SER A O 1
ATOM 990 N N . LYS A 1 120 ? 13.033 -6.186 -27.684 1.00 78.06 120 LYS A N 1
ATOM 991 C CA . LYS A 1 120 ? 11.598 -5.851 -27.754 1.00 78.06 120 LYS A CA 1
ATOM 992 C C . LYS A 1 120 ? 11.292 -4.382 -27.446 1.00 78.06 120 LYS A C 1
ATOM 994 O O . LYS A 1 120 ? 10.361 -3.832 -28.030 1.00 78.06 120 LYS A O 1
ATOM 999 N N . TYR A 1 121 ? 12.057 -3.740 -26.561 1.00 81.88 121 TYR A N 1
ATOM 1000 C CA . TYR A 1 121 ? 11.771 -2.381 -26.085 1.00 81.88 121 TYR A CA 1
ATOM 1001 C C . TYR A 1 121 ? 12.946 -1.434 -26.298 1.00 81.88 121 TYR A C 1
ATOM 1003 O O . TYR A 1 121 ? 14.108 -1.813 -26.146 1.00 81.88 121 TYR A O 1
ATOM 1011 N N . SER A 1 122 ? 12.646 -0.166 -26.590 1.00 84.06 122 SER A N 1
ATOM 1012 C CA . SER A 1 122 ? 13.688 0.858 -26.614 1.00 84.06 122 SER A CA 1
ATOM 1013 C C . SER A 1 122 ? 14.178 1.160 -25.184 1.00 84.06 122 SER A C 1
ATOM 1015 O O . SER A 1 122 ? 13.379 1.134 -24.243 1.00 84.06 122 SER A O 1
ATOM 1017 N N . PRO A 1 123 ? 15.462 1.511 -24.974 1.00 80.12 123 PRO A N 1
ATOM 1018 C CA . PRO A 1 123 ? 15.950 1.928 -23.655 1.00 80.12 123 PRO A CA 1
ATOM 1019 C C . PRO A 1 123 ? 15.175 3.114 -23.063 1.00 80.12 123 PRO A C 1
ATOM 1021 O O . PRO A 1 123 ? 14.986 3.193 -21.852 1.00 80.12 123 PRO A O 1
ATOM 1024 N N . ALA A 1 124 ? 14.693 4.020 -23.919 1.00 83.62 124 ALA A N 1
ATOM 1025 C CA . ALA A 1 124 ? 13.870 5.149 -23.507 1.00 83.62 124 ALA A CA 1
ATOM 1026 C C . ALA A 1 124 ? 12.525 4.691 -22.920 1.00 83.62 124 ALA A C 1
ATOM 1028 O O . ALA A 1 124 ? 12.082 5.249 -21.920 1.00 83.62 124 ALA A O 1
ATOM 1029 N N . ASP A 1 125 ? 11.900 3.651 -23.485 1.00 86.31 125 ASP A N 1
ATOM 1030 C CA . ASP A 1 125 ? 10.668 3.071 -22.935 1.00 86.31 125 ASP A CA 1
ATOM 1031 C C . ASP A 1 125 ? 10.893 2.453 -21.558 1.00 86.31 125 ASP A C 1
ATOM 1033 O O . ASP A 1 125 ? 10.088 2.664 -20.650 1.00 86.31 125 ASP A O 1
ATOM 1037 N N . ILE A 1 126 ? 12.013 1.746 -21.386 1.00 82.00 126 ILE A N 1
ATOM 1038 C CA . ILE A 1 126 ? 12.391 1.134 -20.109 1.00 82.00 126 ILE A CA 1
ATOM 1039 C C . ILE A 1 126 ? 12.573 2.224 -19.047 1.00 82.00 126 ILE A C 1
ATOM 1041 O O . ILE A 1 126 ? 11.903 2.186 -18.015 1.00 82.00 126 ILE A O 1
ATOM 1045 N N . ILE A 1 127 ? 13.386 3.248 -19.326 1.00 83.75 127 ILE A N 1
ATOM 1046 C CA . ILE A 1 127 ? 13.605 4.376 -18.406 1.00 83.75 127 ILE A CA 1
ATOM 1047 C C . ILE A 1 127 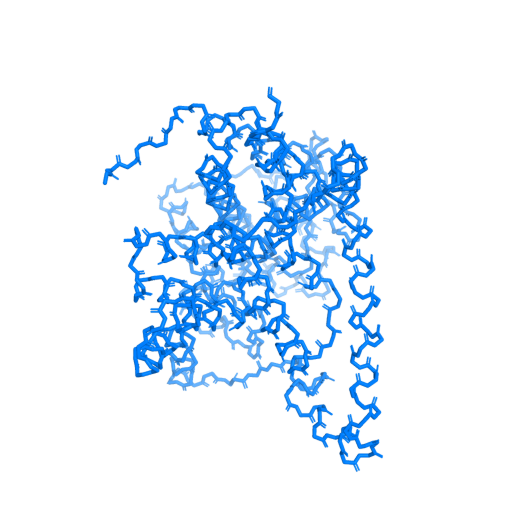? 12.280 5.068 -18.066 1.00 83.75 127 ILE A C 1
ATOM 1049 O O . ILE A 1 127 ? 11.998 5.339 -16.899 1.00 83.75 127 ILE A O 1
ATOM 1053 N N . LEU A 1 128 ? 11.435 5.326 -19.067 1.00 89.00 128 LEU A N 1
ATOM 1054 C CA . LEU A 1 128 ? 10.169 6.018 -18.856 1.00 89.00 128 LEU A CA 1
ATOM 1055 C C . LEU A 1 128 ? 9.198 5.203 -17.997 1.00 89.00 128 LEU A C 1
ATOM 1057 O O . LEU A 1 128 ? 8.509 5.763 -17.142 1.00 89.00 128 LEU A O 1
ATOM 1061 N N . SER A 1 129 ? 9.151 3.886 -18.191 1.00 88.25 129 SER A N 1
ATOM 1062 C CA . SER A 1 129 ? 8.336 2.991 -17.367 1.00 88.25 129 SER A CA 1
ATOM 1063 C C . SER A 1 129 ? 8.821 2.947 -15.912 1.00 88.25 129 SER A C 1
ATOM 1065 O O . SER A 1 129 ? 7.998 2.992 -14.999 1.00 88.25 129 SER A O 1
ATOM 1067 N N . TRP A 1 130 ? 10.137 2.984 -15.670 1.00 85.06 130 TRP A N 1
ATOM 1068 C CA . TRP A 1 130 ? 10.698 3.090 -14.320 1.00 85.06 130 TRP A CA 1
ATOM 1069 C C . TRP A 1 130 ? 10.348 4.413 -13.654 1.00 85.06 130 TRP A C 1
ATOM 1071 O O . TRP A 1 130 ? 9.831 4.404 -12.541 1.00 85.06 130 TRP A O 1
ATOM 1081 N N . ILE A 1 131 ? 10.542 5.541 -14.348 1.00 86.31 131 ILE A N 1
ATOM 1082 C CA . ILE A 1 131 ? 10.132 6.865 -13.853 1.00 86.31 131 ILE A CA 1
ATOM 1083 C C . ILE A 1 131 ? 8.646 6.849 -13.484 1.00 86.31 131 ILE A C 1
ATOM 1085 O O . ILE A 1 131 ? 8.262 7.339 -12.425 1.00 86.31 131 ILE A O 1
ATOM 1089 N N . SER A 1 132 ? 7.815 6.236 -14.327 1.00 91.38 132 SER A N 1
ATOM 1090 C CA . SER A 1 132 ? 6.374 6.135 -14.097 1.00 91.38 132 SER A CA 1
ATOM 1091 C C . SER A 1 132 ? 6.044 5.366 -12.818 1.00 91.38 132 SER A C 1
ATOM 1093 O O . SER A 1 132 ? 5.245 5.832 -12.010 1.00 91.38 132 SER A O 1
ATOM 1095 N N . LEU A 1 133 ? 6.686 4.220 -12.597 1.00 89.00 133 LEU A N 1
ATOM 1096 C CA . LEU A 1 133 ? 6.489 3.394 -11.402 1.00 89.00 133 LEU A CA 1
ATOM 1097 C C . LEU A 1 133 ? 7.025 4.058 -10.128 1.00 89.00 133 LEU A C 1
ATOM 1099 O O . LEU A 1 133 ? 6.393 3.971 -9.076 1.00 89.00 133 LEU A O 1
ATOM 1103 N N . THR A 1 134 ? 8.130 4.791 -10.232 1.00 87.25 134 THR A N 1
ATOM 1104 C CA . THR A 1 134 ? 8.670 5.609 -9.142 1.00 87.25 134 THR A CA 1
ATOM 1105 C C . THR A 1 134 ? 7.722 6.751 -8.772 1.00 87.25 134 THR A C 1
ATOM 1107 O O . THR A 1 134 ? 7.467 6.982 -7.592 1.00 87.25 134 THR A O 1
ATOM 1110 N N . ILE A 1 135 ? 7.118 7.423 -9.760 1.00 89.19 135 ILE A N 1
ATOM 1111 C CA . ILE A 1 135 ? 6.069 8.428 -9.518 1.00 89.19 135 ILE A CA 1
ATOM 1112 C C . ILE A 1 135 ? 4.872 7.788 -8.805 1.00 89.19 135 ILE A C 1
ATOM 1114 O O . ILE A 1 135 ? 4.366 8.350 -7.836 1.00 89.19 135 ILE A O 1
ATOM 1118 N N . VAL A 1 136 ? 4.434 6.603 -9.240 1.00 92.00 136 VAL A N 1
ATOM 1119 C CA . VAL A 1 136 ? 3.341 5.869 -8.582 1.00 92.00 136 VAL A CA 1
ATOM 1120 C C . VAL A 1 136 ? 3.684 5.553 -7.126 1.00 92.00 136 VAL A C 1
ATOM 1122 O O . VAL A 1 136 ? 2.858 5.802 -6.247 1.00 92.00 136 VAL A O 1
ATOM 1125 N N . ASN A 1 137 ? 4.897 5.075 -6.846 1.00 89.31 137 ASN A N 1
ATOM 1126 C CA . ASN A 1 137 ? 5.349 4.805 -5.481 1.00 89.31 137 ASN A CA 1
ATOM 1127 C C . ASN A 1 137 ? 5.378 6.066 -4.618 1.00 89.31 137 ASN A C 1
ATOM 1129 O O . ASN A 1 137 ? 4.867 6.042 -3.497 1.00 89.31 137 ASN A O 1
ATOM 1133 N N . ALA A 1 138 ? 5.874 7.183 -5.153 1.00 86.00 138 ALA A N 1
ATOM 1134 C CA . ALA A 1 138 ? 5.860 8.470 -4.466 1.00 86.00 138 ALA A CA 1
ATOM 1135 C C . ALA A 1 138 ? 4.429 8.940 -4.148 1.00 86.00 138 ALA A C 1
ATOM 1137 O O . ALA A 1 138 ? 4.168 9.417 -3.044 1.00 86.00 138 ALA A O 1
ATOM 1138 N N . VAL A 1 139 ? 3.479 8.756 -5.073 1.00 89.69 139 VAL A N 1
ATOM 1139 C CA . VAL A 1 139 ? 2.059 9.083 -4.854 1.00 89.69 139 VAL A CA 1
ATOM 1140 C C . VAL A 1 139 ? 1.442 8.185 -3.780 1.00 89.69 139 VAL A C 1
ATOM 1142 O O . VAL A 1 139 ? 0.776 8.685 -2.875 1.00 89.69 139 VAL A O 1
ATOM 1145 N N . ILE A 1 140 ? 1.681 6.872 -3.829 1.00 90.19 140 ILE A N 1
ATOM 1146 C CA . ILE A 1 140 ? 1.174 5.923 -2.825 1.00 90.19 140 ILE A CA 1
ATOM 1147 C C . ILE A 1 140 ? 1.746 6.246 -1.443 1.00 90.19 140 ILE A C 1
ATOM 1149 O O . ILE A 1 140 ? 1.004 6.269 -0.456 1.00 90.19 140 ILE A O 1
ATOM 1153 N N . LEU A 1 141 ? 3.045 6.536 -1.362 1.00 85.50 141 LEU A N 1
ATOM 1154 C CA . LEU A 1 141 ? 3.704 6.939 -0.126 1.00 85.50 141 LEU A CA 1
ATOM 1155 C C . LEU A 1 141 ? 3.120 8.251 0.409 1.00 85.50 141 LEU A C 1
ATOM 1157 O O . LEU A 1 141 ? 2.772 8.333 1.587 1.00 85.50 141 LEU A O 1
ATOM 1161 N N . PHE A 1 142 ? 2.937 9.250 -0.457 1.00 86.31 142 PHE A N 1
ATOM 1162 C CA . PHE A 1 142 ? 2.296 10.513 -0.102 1.00 86.31 142 PHE A CA 1
ATOM 1163 C C . PHE A 1 142 ? 0.894 10.285 0.480 1.00 86.31 142 PHE A C 1
ATOM 1165 O O . PHE A 1 142 ? 0.581 10.792 1.558 1.00 86.31 142 PHE A O 1
ATOM 1172 N N . CYS A 1 143 ? 0.060 9.484 -0.190 1.00 89.56 143 CYS A N 1
ATOM 1173 C CA . CYS A 1 143 ? -1.279 9.135 0.285 1.00 89.56 143 CYS A CA 1
ATOM 1174 C C . CYS A 1 143 ? -1.239 8.402 1.632 1.00 89.56 143 CYS A C 1
ATOM 1176 O O . CYS A 1 143 ? -2.033 8.707 2.521 1.00 89.56 143 CYS A O 1
ATOM 1178 N N . SER A 1 144 ? -0.292 7.481 1.805 1.00 87.62 144 SER A N 1
ATOM 1179 C CA . SER A 1 144 ? -0.096 6.737 3.051 1.00 87.62 144 SER A CA 1
ATOM 1180 C C . SER A 1 144 ? 0.231 7.670 4.217 1.00 87.62 144 SER A C 1
ATOM 1182 O O . SER A 1 144 ? -0.431 7.634 5.255 1.00 87.62 144 SER A O 1
ATOM 1184 N N . LEU A 1 145 ? 1.211 8.560 4.027 1.00 85.50 145 LEU A N 1
ATOM 1185 C CA . LEU A 1 145 ? 1.608 9.550 5.027 1.00 85.50 145 LEU A CA 1
ATOM 1186 C C . LEU A 1 145 ? 0.476 10.537 5.319 1.00 85.50 145 LEU A C 1
ATOM 1188 O O . LEU A 1 145 ? 0.249 10.871 6.479 1.00 85.50 145 LEU A O 1
ATOM 1192 N N . LEU A 1 146 ? -0.272 10.965 4.300 1.00 88.31 146 LEU A N 1
ATOM 1193 C CA . LEU A 1 146 ? -1.434 11.831 4.480 1.00 88.31 146 LEU A CA 1
ATOM 1194 C C . LEU A 1 146 ? -2.487 11.176 5.378 1.00 88.31 146 LEU A C 1
ATOM 1196 O O . LEU A 1 146 ? -2.943 11.806 6.332 1.00 88.31 146 LEU A O 1
ATOM 1200 N N . ILE A 1 147 ? -2.840 9.916 5.113 1.00 90.19 147 ILE A N 1
ATOM 1201 C CA . ILE A 1 147 ? -3.803 9.161 5.926 1.00 90.19 147 ILE A CA 1
ATOM 1202 C C . ILE A 1 147 ? -3.318 9.057 7.377 1.00 90.19 147 ILE A C 1
ATOM 1204 O O . ILE A 1 147 ? -4.087 9.336 8.298 1.00 90.19 147 ILE A O 1
ATOM 1208 N N . LEU A 1 148 ? -2.043 8.716 7.590 1.00 87.25 148 LEU A N 1
ATOM 1209 C CA . LEU A 1 148 ? -1.462 8.590 8.929 1.00 87.25 148 LEU A CA 1
ATOM 1210 C C . LEU A 1 148 ? -1.428 9.927 9.681 1.00 87.25 148 LEU A C 1
ATOM 1212 O O . LEU A 1 148 ? -1.840 9.985 10.838 1.00 87.25 148 LEU A O 1
ATOM 1216 N N . VAL A 1 149 ? -1.002 11.018 9.035 1.00 87.00 149 VAL A N 1
ATOM 1217 C CA . VAL A 1 149 ? -0.981 12.358 9.646 1.00 87.00 149 VAL A CA 1
ATOM 1218 C C . VAL A 1 149 ? -2.394 12.794 10.027 1.00 87.00 149 VAL A C 1
ATOM 1220 O O . VAL A 1 149 ? -2.596 13.295 11.135 1.00 87.00 149 VAL A O 1
ATOM 1223 N N . LEU A 1 150 ? -3.381 12.596 9.145 1.00 86.25 150 LEU A N 1
ATOM 1224 C CA . LEU A 1 150 ? -4.780 12.930 9.426 1.00 86.25 150 LEU A CA 1
ATOM 1225 C C . LEU A 1 150 ? -5.309 12.125 10.614 1.00 86.25 150 LEU A C 1
ATOM 1227 O O . LEU A 1 150 ? -5.861 12.700 11.551 1.00 86.25 150 LEU A O 1
ATOM 1231 N N . LEU A 1 151 ? -5.079 10.813 10.608 1.00 86.88 151 LEU A N 1
ATOM 1232 C CA . LEU A 1 151 ? -5.486 9.924 11.685 1.00 86.88 151 LEU A CA 1
ATOM 1233 C C . LEU A 1 151 ? -4.862 10.330 13.027 1.00 86.88 151 LEU A C 1
ATOM 1235 O O . LEU A 1 151 ? -5.576 10.517 14.011 1.00 86.88 151 LEU A O 1
ATOM 1239 N N . PHE A 1 152 ? -3.540 10.496 13.082 1.00 84.56 152 PHE A N 1
ATOM 1240 C CA . PHE A 1 152 ? -2.842 10.841 14.320 1.00 84.56 152 PHE A CA 1
ATOM 1241 C C . PHE A 1 152 ? -3.178 12.252 14.802 1.00 84.56 152 PHE A C 1
ATOM 1243 O O . PHE A 1 152 ? -3.281 12.462 16.011 1.00 84.56 152 PHE A O 1
ATOM 1250 N N . THR A 1 153 ? -3.446 13.195 13.895 1.00 82.81 153 THR A N 1
ATOM 1251 C CA . THR A 1 153 ? -3.959 14.523 14.265 1.00 82.81 153 THR A CA 1
ATOM 1252 C C . THR A 1 153 ? -5.320 14.408 14.940 1.00 82.81 153 THR A C 1
ATOM 1254 O O . THR A 1 153 ? -5.535 15.018 15.986 1.00 82.81 153 THR A O 1
ATOM 1257 N N . GLU A 1 154 ? -6.231 13.608 14.382 1.00 82.44 154 GLU A N 1
ATOM 1258 C CA . GLU A 1 154 ? -7.558 13.401 14.967 1.00 82.44 154 GLU A CA 1
ATOM 1259 C C . GLU A 1 154 ? -7.503 12.662 16.311 1.00 82.44 154 GLU A C 1
ATOM 1261 O O . GLU A 1 154 ? -8.285 12.973 17.210 1.00 82.44 154 GLU A O 1
ATOM 1266 N N . ILE A 1 155 ? -6.580 11.712 16.478 1.00 79.31 155 ILE A N 1
ATOM 1267 C CA . ILE A 1 155 ? -6.429 10.953 17.726 1.00 79.31 155 ILE A CA 1
ATOM 1268 C C . ILE A 1 155 ? -5.792 11.802 18.829 1.00 79.31 155 ILE A C 1
ATOM 1270 O O . ILE A 1 155 ? -6.288 11.813 19.960 1.00 79.31 155 ILE A O 1
ATOM 1274 N N . THR A 1 156 ? -4.683 12.478 18.517 1.00 76.81 156 THR A N 1
ATOM 1275 C CA . THR A 1 156 ? -3.864 13.187 19.511 1.00 76.81 156 THR A CA 1
ATOM 1276 C C . THR A 1 156 ? -4.349 14.605 19.789 1.00 76.81 156 THR A C 1
ATOM 1278 O O . THR A 1 156 ? -4.040 15.149 20.845 1.00 76.81 156 THR A O 1
ATOM 1281 N N . GLY A 1 157 ? -5.050 15.238 18.842 1.00 76.81 157 GLY A N 1
ATOM 1282 C CA . GLY A 1 157 ? -5.439 16.648 18.922 1.00 76.81 157 GLY A CA 1
ATOM 1283 C C . GLY A 1 157 ? -4.258 17.629 18.946 1.00 76.81 157 GLY A C 1
ATOM 1284 O O . GLY A 1 157 ? -4.463 18.824 19.148 1.00 76.81 157 GLY A O 1
ATOM 1285 N N . SER A 1 158 ? -3.020 17.157 18.745 1.00 78.38 158 SER A N 1
ATOM 1286 C CA . SER A 1 158 ? -1.799 17.939 18.949 1.00 78.38 158 SER A CA 1
ATOM 1287 C C . SER A 1 158 ? -0.839 17.796 17.779 1.00 78.38 158 SER A C 1
ATOM 1289 O O . SER A 1 158 ? -0.411 16.694 17.428 1.00 78.38 158 SER A O 1
ATOM 1291 N N . PHE A 1 159 ? -0.429 18.939 17.223 1.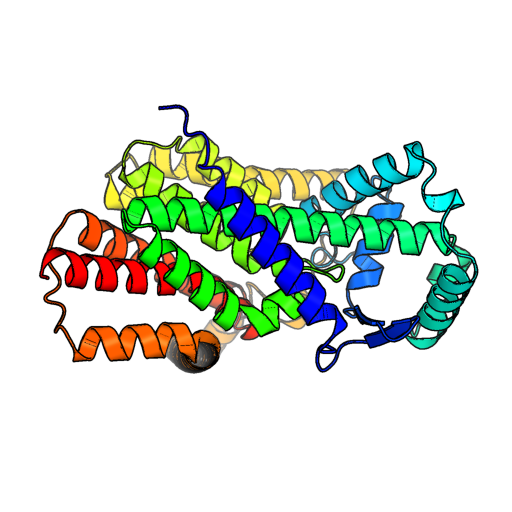00 78.12 159 PHE A N 1
ATOM 1292 C CA . PHE A 1 159 ? 0.585 18.996 16.172 1.00 78.12 159 PHE A CA 1
ATOM 1293 C C . PHE A 1 159 ? 1.901 18.347 16.616 1.00 78.12 159 PHE A C 1
ATOM 1295 O O . PHE A 1 159 ? 2.448 17.527 15.887 1.00 78.12 159 PHE A O 1
ATOM 1302 N N . LYS A 1 160 ? 2.382 18.664 17.827 1.00 76.88 160 LYS A N 1
ATOM 1303 C CA . LYS A 1 160 ? 3.669 18.158 18.333 1.00 76.88 160 LYS A CA 1
ATOM 1304 C C . LYS A 1 160 ? 3.671 16.631 18.454 1.00 76.88 160 LYS A C 1
ATOM 1306 O O . LYS A 1 160 ? 4.641 15.992 18.063 1.00 76.88 160 LYS A O 1
ATOM 1311 N N . LEU A 1 161 ? 2.577 16.053 18.954 1.00 77.19 161 LEU A N 1
ATOM 1312 C CA . LEU A 1 161 ? 2.444 14.599 19.114 1.00 77.19 161 LEU A CA 1
ATOM 1313 C C . LEU A 1 161 ? 2.254 13.892 17.773 1.00 77.19 161 LEU A C 1
ATOM 1315 O O . LEU A 1 161 ? 2.850 12.845 17.548 1.00 77.19 161 LEU A O 1
ATOM 1319 N N . THR A 1 162 ? 1.475 14.488 16.870 1.00 81.50 162 THR A N 1
ATOM 1320 C CA . THR A 1 162 ? 1.312 13.984 15.500 1.00 81.50 162 THR A CA 1
ATOM 1321 C C . THR A 1 162 ? 2.651 13.952 14.778 1.00 81.50 162 THR A C 1
ATOM 1323 O O . THR A 1 162 ? 3.016 12.926 14.214 1.00 81.50 162 THR A O 1
ATOM 1326 N N . LEU A 1 163 ? 3.402 15.056 14.825 1.00 79.56 163 LEU A N 1
ATOM 1327 C CA . LEU A 1 163 ? 4.718 15.153 14.206 1.00 79.56 163 LEU A CA 1
ATOM 1328 C C . LEU A 1 163 ? 5.662 14.084 14.764 1.00 79.56 163 LEU A C 1
ATOM 1330 O O . LEU A 1 163 ? 6.306 13.384 13.991 1.00 79.56 163 LEU A O 1
ATOM 1334 N N . LEU A 1 164 ? 5.693 13.911 16.088 1.00 80.12 164 LEU A N 1
ATOM 1335 C CA . LEU A 1 164 ? 6.506 12.884 16.732 1.00 80.12 164 LEU A CA 1
ATOM 1336 C C . LEU A 1 164 ? 6.134 11.470 16.256 1.00 80.12 164 LEU A C 1
ATOM 1338 O O . LEU A 1 164 ? 7.018 10.714 15.869 1.00 80.12 164 LEU A O 1
ATOM 1342 N N . LEU A 1 165 ? 4.844 11.121 16.236 1.00 79.69 165 LEU A N 1
ATOM 1343 C CA . LEU A 1 165 ? 4.370 9.806 15.786 1.00 79.69 165 LEU A CA 1
ATOM 1344 C C . LEU A 1 165 ? 4.724 9.523 14.326 1.00 79.69 165 LEU A C 1
ATOM 1346 O O . LEU A 1 165 ? 5.160 8.423 14.003 1.00 79.69 165 LEU A O 1
ATOM 1350 N N . VAL A 1 166 ? 4.561 10.518 13.455 1.00 81.12 166 VAL A N 1
ATOM 1351 C CA . VAL A 1 166 ? 4.886 10.399 12.029 1.00 81.12 166 VAL A CA 1
ATOM 1352 C C . VAL A 1 166 ? 6.391 10.246 11.825 1.00 81.12 166 VAL A C 1
ATOM 1354 O O . VAL A 1 166 ? 6.806 9.440 10.999 1.00 81.12 166 VAL A O 1
ATOM 1357 N N . LEU A 1 167 ? 7.215 10.966 12.593 1.00 78.38 167 LEU A N 1
ATOM 1358 C CA . LEU A 1 167 ? 8.670 10.824 12.539 1.00 78.38 167 LEU A CA 1
ATOM 1359 C C . LEU A 1 167 ? 9.130 9.452 13.045 1.00 78.38 167 LEU A C 1
ATOM 1361 O O . LEU A 1 167 ? 9.973 8.837 12.403 1.00 78.38 167 LEU A O 1
ATOM 1365 N N . ILE A 1 168 ? 8.561 8.941 14.143 1.00 78.12 168 ILE A N 1
ATOM 1366 C CA . ILE A 1 168 ? 8.884 7.592 14.640 1.00 78.12 168 ILE A CA 1
ATOM 1367 C C . ILE A 1 168 ? 8.451 6.537 13.614 1.00 78.12 168 ILE A C 1
ATOM 1369 O O . ILE A 1 168 ? 9.252 5.668 13.284 1.00 78.12 168 ILE A O 1
ATOM 1373 N N . PHE A 1 169 ? 7.241 6.661 13.052 1.00 79.69 169 PHE A N 1
ATOM 1374 C CA . PHE A 1 169 ? 6.772 5.811 11.953 1.00 79.69 169 PHE A CA 1
ATOM 1375 C C . PHE A 1 169 ? 7.753 5.811 10.785 1.00 79.69 169 PHE A C 1
ATOM 1377 O O . PHE A 1 169 ? 8.163 4.753 10.320 1.00 79.69 169 PHE A O 1
ATOM 1384 N N . PHE A 1 170 ? 8.163 6.995 10.335 1.00 76.25 170 PHE A N 1
ATOM 1385 C CA . PHE A 1 170 ? 9.091 7.144 9.223 1.00 76.25 170 PHE A CA 1
ATOM 1386 C C . PHE A 1 170 ? 10.464 6.523 9.525 1.00 76.25 170 PHE A C 1
ATOM 1388 O O . PHE A 1 170 ? 11.072 5.924 8.645 1.00 76.25 170 PHE A O 1
ATOM 1395 N N . LEU A 1 171 ? 10.946 6.616 10.768 1.00 73.94 171 LEU A N 1
ATOM 1396 C CA . LEU A 1 171 ? 12.218 6.025 11.187 1.00 73.94 171 LEU A CA 1
ATOM 1397 C C . LEU A 1 171 ? 12.164 4.496 11.303 1.00 73.94 171 LEU A C 1
ATOM 1399 O O . LEU A 1 171 ? 13.091 3.832 10.846 1.00 73.94 171 LEU A O 1
ATOM 1403 N N . ASP A 1 172 ? 11.104 3.926 11.879 1.00 73.50 172 ASP A N 1
ATOM 1404 C CA . ASP A 1 172 ? 10.939 2.465 11.960 1.00 73.50 172 ASP A CA 1
ATOM 1405 C C . ASP A 1 172 ? 10.642 1.859 10.585 1.00 73.50 172 ASP A C 1
ATOM 1407 O O . ASP A 1 172 ? 11.002 0.715 10.304 1.00 73.50 172 ASP A O 1
ATOM 1411 N N . ALA A 1 173 ? 9.976 2.617 9.712 1.00 69.56 173 ALA A N 1
ATOM 1412 C CA . ALA A 1 173 ? 9.717 2.202 8.343 1.00 69.56 173 ALA A CA 1
ATOM 1413 C C . ALA A 1 173 ? 10.905 2.504 7.428 1.00 69.56 173 ALA A C 1
ATOM 1415 O O . ALA A 1 173 ? 10.841 2.135 6.270 1.00 69.56 173 ALA A O 1
ATOM 1416 N N . ARG A 1 174 ? 11.985 3.143 7.910 1.00 66.50 174 ARG A N 1
ATOM 1417 C CA . ARG A 1 174 ? 13.073 3.691 7.083 1.00 66.50 174 ARG A CA 1
ATOM 1418 C C . ARG A 1 174 ? 13.681 2.682 6.123 1.00 66.50 174 ARG A C 1
ATOM 1420 O O . ARG A 1 174 ? 13.724 2.977 4.939 1.00 66.50 174 ARG A O 1
ATOM 1427 N N . LEU A 1 175 ? 14.147 1.533 6.624 1.00 60.56 175 LEU A N 1
ATOM 1428 C CA . LEU A 1 175 ? 14.761 0.500 5.775 1.00 60.56 175 LEU A CA 1
ATOM 1429 C C . LEU A 1 175 ? 13.815 0.137 4.635 1.00 60.56 175 LEU A C 1
ATOM 1431 O O . LEU A 1 175 ? 14.189 0.015 3.486 1.00 60.56 175 LEU A O 1
ATOM 1435 N N . SER A 1 176 ? 12.537 0.088 4.957 1.00 60.16 176 SER A N 1
ATOM 1436 C CA . SER A 1 176 ? 11.488 -0.279 4.032 1.00 60.16 176 SER A CA 1
ATOM 1437 C C . SER A 1 176 ? 11.121 0.881 3.124 1.00 60.16 176 SER A C 1
ATOM 1439 O O . SER A 1 176 ? 10.939 0.659 1.950 1.00 60.16 176 SER A O 1
ATOM 1441 N N . LEU A 1 177 ? 11.098 2.123 3.601 1.00 59.84 177 LEU A N 1
ATOM 1442 C CA . LEU A 1 177 ? 10.872 3.338 2.819 1.00 59.84 177 LEU A CA 1
ATOM 1443 C C . LEU A 1 177 ? 12.002 3.597 1.812 1.00 59.84 177 LEU A C 1
ATOM 1445 O O . LEU A 1 177 ? 11.711 4.027 0.695 1.00 59.84 177 LEU A O 1
ATOM 1449 N N . GLU A 1 178 ? 13.249 3.293 2.186 1.00 56.31 178 GLU A N 1
ATOM 1450 C CA . GLU A 1 178 ? 14.422 3.262 1.302 1.00 56.31 178 GLU A CA 1
ATOM 1451 C C . GLU A 1 178 ? 14.259 2.168 0.224 1.00 56.31 178 GLU A C 1
ATOM 1453 O O . GLU A 1 178 ? 14.510 2.446 -0.951 1.00 56.31 178 GLU A O 1
ATOM 1458 N N . ASP A 1 179 ? 13.708 1.003 0.593 1.00 57.75 179 ASP A N 1
ATOM 1459 C CA . ASP A 1 179 ? 13.325 -0.104 -0.306 1.00 57.75 179 ASP A CA 1
ATOM 1460 C C . ASP A 1 179 ? 11.989 0.117 -1.067 1.00 57.75 179 ASP A C 1
ATOM 1462 O O . ASP A 1 179 ? 11.613 -0.679 -1.924 1.00 57.75 179 ASP A O 1
ATOM 1466 N N . MET A 1 180 ? 11.179 1.127 -0.730 1.00 58.62 180 MET A N 1
ATOM 1467 C CA . MET A 1 180 ? 9.762 1.207 -1.145 1.00 58.62 180 MET A CA 1
ATOM 1468 C C . MET A 1 180 ? 9.482 2.395 -2.057 1.00 58.62 180 MET A C 1
ATOM 1470 O O . MET A 1 180 ? 8.803 2.243 -3.068 1.00 58.62 180 MET A O 1
ATOM 1474 N N . GLY A 1 181 ? 9.947 3.593 -1.702 1.00 61.00 181 GLY A N 1
ATOM 1475 C CA . GLY A 1 181 ? 9.451 4.821 -2.331 1.00 61.00 181 GLY A CA 1
ATOM 1476 C C . GLY A 1 181 ? 9.969 5.059 -3.746 1.00 61.00 181 GLY A C 1
ATOM 1477 O O . GLY A 1 181 ? 9.284 5.691 -4.548 1.00 61.00 181 GLY A O 1
ATOM 1478 N N . TRP A 1 182 ? 11.171 4.563 -4.046 1.00 73.00 182 TRP A N 1
ATOM 1479 C CA . TRP A 1 182 ? 11.959 5.114 -5.149 1.00 73.00 182 TRP A CA 1
ATOM 1480 C C . TRP A 1 182 ? 12.422 4.114 -6.184 1.00 73.00 182 TRP A C 1
ATOM 1482 O O . TRP A 1 182 ? 12.902 4.563 -7.214 1.00 73.00 182 TRP A O 1
ATOM 1492 N N . ALA A 1 183 ? 12.199 2.817 -5.975 1.00 77.12 183 ALA A N 1
ATOM 1493 C CA . ALA A 1 183 ? 12.395 1.789 -6.991 1.00 77.12 183 ALA A CA 1
ATOM 1494 C C . ALA A 1 183 ? 11.075 1.109 -7.359 1.00 77.12 183 ALA A C 1
ATOM 1496 O O . ALA A 1 183 ? 10.204 0.997 -6.492 1.00 77.12 183 ALA A O 1
ATOM 1497 N N . PRO A 1 184 ? 10.916 0.614 -8.602 1.00 79.56 184 PRO A N 1
ATOM 1498 C CA . PRO A 1 184 ? 9.696 -0.059 -9.031 1.00 79.56 184 PRO A CA 1
ATOM 1499 C C . PRO A 1 184 ? 9.425 -1.338 -8.226 1.00 79.56 184 PRO A C 1
ATOM 1501 O O . PRO A 1 184 ? 10.029 -2.384 -8.468 1.00 79.56 184 PRO A O 1
ATOM 1504 N N . HIS A 1 185 ? 8.524 -1.248 -7.251 1.00 79.69 185 HIS A N 1
ATOM 1505 C CA . HIS A 1 185 ? 8.131 -2.348 -6.375 1.00 79.69 185 HIS A CA 1
ATOM 1506 C C . HIS A 1 185 ? 6.803 -2.041 -5.664 1.00 79.69 185 HIS A C 1
ATOM 1508 O O . HIS A 1 185 ? 6.448 -0.885 -5.451 1.00 79.69 185 HIS A O 1
ATOM 1514 N N . THR A 1 186 ? 6.072 -3.077 -5.240 1.00 80.56 186 THR A N 1
ATOM 1515 C CA . THR A 1 186 ? 4.732 -2.934 -4.622 1.00 80.56 186 THR A CA 1
ATOM 1516 C C . THR A 1 186 ? 4.731 -2.842 -3.100 1.00 80.56 186 THR A C 1
ATOM 1518 O O . THR A 1 186 ? 3.673 -2.822 -2.476 1.00 80.56 186 THR A O 1
ATOM 1521 N N . THR A 1 187 ? 5.896 -2.789 -2.463 1.00 78.56 187 THR A N 1
ATOM 1522 C CA . THR A 1 187 ? 6.021 -2.713 -0.997 1.00 78.56 187 THR A CA 1
ATOM 1523 C C . THR A 1 187 ? 5.434 -1.431 -0.406 1.00 78.56 187 THR A C 1
ATOM 1525 O O . THR A 1 187 ? 4.990 -1.452 0.732 1.00 78.56 187 THR A O 1
ATOM 1528 N N . VAL A 1 188 ? 5.289 -0.349 -1.181 1.00 81.12 188 VAL A N 1
ATOM 1529 C CA . VAL A 1 188 ? 4.552 0.858 -0.746 1.00 81.12 188 VAL A CA 1
ATOM 1530 C C . VAL A 1 188 ? 3.109 0.571 -0.307 1.00 81.12 188 VAL A C 1
ATOM 1532 O O . VAL A 1 188 ? 2.567 1.273 0.549 1.00 81.12 188 VAL A O 1
ATOM 1535 N N . PHE A 1 189 ? 2.484 -0.483 -0.845 1.00 84.88 189 PHE A N 1
ATOM 1536 C CA . PHE A 1 189 ? 1.144 -0.903 -0.436 1.00 84.88 189 PHE A CA 1
ATOM 1537 C C . PHE A 1 189 ? 1.110 -1.542 0.958 1.00 84.88 189 PHE A C 1
ATOM 1539 O O . PHE A 1 189 ? 0.057 -1.479 1.588 1.00 84.88 189 PHE A O 1
ATOM 1546 N N . ASP A 1 190 ? 2.239 -2.056 1.469 1.00 80.12 190 ASP A N 1
ATOM 1547 C CA . ASP A 1 190 ? 2.336 -2.603 2.835 1.00 80.12 190 ASP A CA 1
ATOM 1548 C C . ASP A 1 190 ? 2.123 -1.531 3.912 1.00 80.12 190 ASP A C 1
ATOM 1550 O O . ASP A 1 190 ? 1.884 -1.839 5.077 1.00 80.12 190 ASP A O 1
ATOM 1554 N N . ILE A 1 191 ? 2.232 -0.254 3.534 1.00 81.81 191 ILE A N 1
ATOM 1555 C CA . ILE A 1 191 ? 1.911 0.876 4.402 1.00 81.81 191 ILE A CA 1
ATOM 1556 C C . ILE A 1 191 ? 0.500 1.379 4.097 1.00 81.81 191 ILE A C 1
ATOM 1558 O O . ILE A 1 191 ? -0.298 1.567 5.021 1.00 81.81 191 ILE A O 1
ATOM 1562 N N . LEU A 1 192 ? 0.182 1.593 2.813 1.00 88.12 192 LEU A N 1
ATOM 1563 C CA . LEU A 1 192 ? -1.094 2.184 2.407 1.00 88.12 192 LEU A CA 1
ATOM 1564 C C . LEU A 1 192 ? -2.290 1.345 2.865 1.00 88.12 192 LEU A C 1
ATOM 1566 O O . LEU A 1 192 ? -3.242 1.903 3.412 1.00 88.12 192 LEU A O 1
ATOM 1570 N N . ILE A 1 193 ? -2.259 0.028 2.634 1.00 88.88 193 ILE A N 1
ATOM 1571 C CA . ILE A 1 193 ? -3.394 -0.858 2.913 1.00 88.88 193 ILE A CA 1
ATOM 1572 C C . ILE A 1 193 ? -3.692 -0.894 4.424 1.00 88.88 193 ILE A C 1
ATOM 1574 O O . ILE A 1 193 ? -4.826 -0.573 4.807 1.00 88.88 193 ILE A O 1
ATOM 1578 N N . PRO A 1 194 ? -2.710 -1.164 5.307 1.00 85.38 194 PRO A N 1
ATOM 1579 C CA . PRO A 1 194 ? -2.916 -1.089 6.751 1.00 85.38 194 PRO A CA 1
ATOM 1580 C C . PRO A 1 194 ? -3.333 0.303 7.254 1.00 85.38 194 PRO A C 1
ATOM 1582 O O . PRO A 1 194 ? -4.225 0.406 8.102 1.00 85.38 194 PRO A O 1
ATOM 1585 N N . ALA A 1 195 ? -2.749 1.387 6.723 1.00 88.75 195 ALA A N 1
ATOM 1586 C CA . ALA A 1 195 ? -3.107 2.754 7.112 1.00 88.75 195 ALA A CA 1
ATOM 1587 C C . ALA A 1 195 ? -4.554 3.101 6.727 1.00 88.75 195 ALA A C 1
ATOM 1589 O O . ALA A 1 195 ? -5.303 3.648 7.542 1.00 88.75 195 ALA A O 1
ATOM 1590 N N . PHE A 1 196 ? -4.973 2.741 5.511 1.00 92.75 196 PHE A N 1
ATOM 1591 C CA . PHE A 1 196 ? -6.341 2.927 5.038 1.00 92.75 196 PHE A CA 1
ATOM 1592 C C . PHE A 1 196 ? -7.344 2.101 5.849 1.00 92.75 196 PHE A C 1
ATOM 1594 O O . PHE A 1 196 ? -8.395 2.618 6.237 1.00 92.75 196 PHE A O 1
ATOM 1601 N N . CYS A 1 197 ? -7.016 0.840 6.146 1.00 91.56 197 CYS A N 1
ATOM 1602 C CA . CYS A 1 197 ? -7.837 -0.034 6.982 1.00 91.56 197 CYS A CA 1
ATOM 1603 C C . CYS A 1 197 ? -8.084 0.599 8.358 1.00 91.56 197 CYS A C 1
ATOM 1605 O O . CYS A 1 197 ? -9.226 0.710 8.807 1.00 91.56 197 CYS A O 1
ATOM 1607 N N . LEU A 1 198 ? -7.018 1.069 9.010 1.00 90.00 198 LEU A N 1
ATOM 1608 C CA . LEU A 1 198 ? -7.105 1.715 10.313 1.00 90.00 198 LEU A CA 1
ATOM 1609 C C . LEU A 1 198 ? -7.930 3.010 10.266 1.00 90.00 198 LEU A C 1
ATOM 1611 O O . LEU A 1 198 ? -8.821 3.206 11.095 1.00 90.00 198 LEU A O 1
ATOM 1615 N N . TYR A 1 199 ? -7.663 3.878 9.288 1.00 91.62 199 TYR A N 1
ATOM 1616 C CA . TYR A 1 199 ? -8.392 5.135 9.111 1.00 91.62 199 TYR A CA 1
ATOM 1617 C C . TYR A 1 199 ? -9.886 4.912 8.863 1.00 91.62 199 TYR A C 1
ATOM 1619 O O . TYR A 1 199 ? -10.723 5.570 9.482 1.00 91.62 199 TYR A O 1
ATOM 1627 N N . SER A 1 200 ? -10.226 3.939 8.017 1.00 92.69 200 SER A N 1
ATOM 1628 C CA . SER A 1 200 ? -11.613 3.574 7.723 1.00 92.69 200 SER A CA 1
ATOM 1629 C C . SER A 1 200 ? -12.327 3.076 8.975 1.00 92.69 200 SER A C 1
ATOM 1631 O O . SER A 1 200 ? -13.381 3.600 9.326 1.00 92.69 200 SER A O 1
ATOM 1633 N N . CYS A 1 201 ? -11.732 2.137 9.718 1.00 91.62 201 CYS A N 1
ATOM 1634 C CA . CYS A 1 201 ? -12.304 1.660 10.978 1.00 91.62 201 CYS A CA 1
ATOM 1635 C C . CYS A 1 201 ? -12.495 2.800 11.989 1.00 91.62 201 CYS A C 1
ATOM 1637 O O . CYS A 1 201 ? -13.532 2.867 12.649 1.00 91.62 201 CYS A O 1
ATOM 1639 N N . PHE A 1 202 ? -11.543 3.733 12.079 1.00 89.38 202 PHE A N 1
ATOM 1640 C CA . PHE A 1 202 ? -11.660 4.905 12.946 1.00 89.38 202 PHE A CA 1
ATOM 1641 C C . PHE A 1 202 ? -12.829 5.818 12.548 1.00 89.38 202 PHE A C 1
ATOM 1643 O O . PHE A 1 202 ? -13.623 6.207 13.406 1.00 89.38 202 PHE A O 1
ATOM 1650 N N . LYS A 1 203 ? -12.995 6.118 11.254 1.00 90.56 203 LYS A N 1
ATOM 1651 C CA . LYS A 1 203 ? -14.133 6.909 10.755 1.00 90.56 203 LYS A CA 1
ATOM 1652 C C . LYS A 1 203 ? -15.470 6.202 10.955 1.00 90.56 203 LYS A C 1
ATOM 1654 O O . LYS A 1 203 ? -16.428 6.836 11.386 1.00 90.56 203 LYS A O 1
ATOM 1659 N N . LEU A 1 204 ? -15.527 4.893 10.720 1.00 90.69 204 LEU A N 1
ATOM 1660 C CA . LEU A 1 204 ? -16.735 4.090 10.920 1.00 90.69 204 LEU A CA 1
ATOM 1661 C C . LEU A 1 204 ? -17.135 3.992 12.393 1.00 90.69 204 LEU A C 1
ATOM 1663 O O . LEU A 1 204 ? -18.326 4.023 12.705 1.00 90.69 204 LEU A O 1
ATOM 1667 N N . TRP A 1 205 ? -16.158 3.908 13.299 1.00 89.12 205 TRP A N 1
ATOM 1668 C CA . TRP A 1 205 ? -16.391 3.988 14.742 1.00 89.12 205 TRP A CA 1
ATOM 1669 C C . TRP A 1 205 ? -16.994 5.337 15.151 1.00 89.12 205 TRP A C 1
ATOM 1671 O O . TRP A 1 205 ? -17.882 5.369 15.999 1.00 89.12 205 TRP A O 1
ATOM 1681 N N . ARG A 1 206 ? -16.554 6.427 14.514 1.00 86.50 206 ARG A N 1
ATOM 1682 C CA . ARG A 1 206 ? -17.023 7.794 14.769 1.00 86.50 206 ARG A CA 1
ATOM 1683 C C . ARG A 1 206 ? -18.323 8.193 14.070 1.00 86.50 206 ARG A C 1
ATOM 1685 O O . ARG A 1 206 ? -18.739 9.329 14.250 1.00 86.50 206 ARG A O 1
ATOM 1692 N N . ASP A 1 207 ? -18.937 7.312 13.280 1.00 84.38 207 ASP A N 1
ATOM 1693 C CA . ASP A 1 207 ? -20.073 7.671 12.409 1.00 84.38 207 ASP A CA 1
ATOM 1694 C C . ASP A 1 207 ? -19.754 8.695 11.301 1.00 84.38 207 ASP A C 1
ATOM 1696 O O . ASP A 1 207 ? -20.651 9.216 10.647 1.00 84.38 207 ASP A O 1
ATOM 1700 N N . ASP A 1 208 ? -18.473 8.943 11.033 1.00 85.62 208 ASP A N 1
ATOM 1701 C CA . ASP A 1 208 ? -18.012 9.988 10.110 1.00 85.62 208 ASP A CA 1
ATOM 1702 C C . ASP A 1 208 ? -17.613 9.430 8.723 1.00 85.62 208 ASP A C 1
ATOM 1704 O O . ASP A 1 208 ? -17.075 10.163 7.891 1.00 85.62 208 ASP A O 1
ATOM 1708 N N . GLY A 1 209 ? -17.797 8.128 8.478 1.00 83.94 209 GLY A N 1
ATOM 1709 C CA . GLY A 1 209 ? -17.331 7.435 7.271 1.00 83.94 209 GLY A CA 1
ATOM 1710 C C . GLY A 1 209 ? -18.409 6.611 6.572 1.00 83.94 209 GLY A C 1
ATOM 1711 O O . GLY A 1 209 ? -19.295 6.054 7.217 1.00 83.94 209 GLY A O 1
ATOM 1712 N N . ASP A 1 210 ? -18.293 6.486 5.249 1.00 93.19 210 ASP A N 1
ATOM 1713 C CA . ASP A 1 210 ? -19.151 5.615 4.445 1.00 93.19 210 ASP A CA 1
ATOM 1714 C C . ASP A 1 210 ? -18.628 4.171 4.473 1.00 93.19 210 ASP A C 1
ATOM 1716 O O . ASP A 1 210 ? -17.513 3.868 4.033 1.00 93.19 210 ASP A O 1
ATOM 1720 N N . TYR A 1 211 ? -19.451 3.269 5.009 1.00 93.50 211 TYR A N 1
ATOM 1721 C CA . TYR A 1 211 ? -19.138 1.850 5.164 1.00 93.50 211 TYR A CA 1
ATOM 1722 C C . TYR A 1 211 ? -18.900 1.134 3.835 1.00 93.50 211 TYR A C 1
ATOM 1724 O O . TYR A 1 211 ? -17.908 0.414 3.691 1.00 93.50 211 TYR A O 1
ATOM 1732 N N . TYR A 1 212 ? -19.786 1.326 2.860 1.00 95.00 212 TYR A N 1
ATOM 1733 C CA . TYR A 1 212 ? -19.725 0.601 1.596 1.00 95.00 212 TYR A CA 1
ATOM 1734 C C . TYR A 1 212 ? -18.580 1.123 0.733 1.00 95.00 212 TYR A C 1
ATOM 1736 O O . TYR A 1 212 ? -17.843 0.326 0.150 1.00 95.00 212 TYR A O 1
ATOM 1744 N N . GLN A 1 213 ? -18.366 2.442 0.734 1.00 95.25 213 GLN A N 1
ATOM 1745 C CA . GLN A 1 213 ? -17.220 3.052 0.070 1.00 95.25 213 GLN A CA 1
ATOM 1746 C C . GLN A 1 213 ? -15.899 2.553 0.670 1.00 95.25 213 GLN A C 1
ATOM 1748 O O . GLN A 1 213 ? -14.985 2.197 -0.072 1.00 95.25 213 GLN A O 1
ATOM 1753 N N . SER A 1 214 ? -15.806 2.468 2.001 1.00 94.94 214 SER A N 1
ATOM 1754 C CA . SER A 1 214 ? -14.606 1.963 2.682 1.00 94.94 214 SER A CA 1
ATOM 1755 C C . SER A 1 214 ? -14.303 0.510 2.303 1.00 94.94 214 SER A C 1
ATOM 1757 O O . SER A 1 214 ? -13.153 0.177 2.017 1.00 94.94 214 SER A O 1
ATOM 1759 N N . CYS A 1 215 ? -15.330 -0.348 2.244 1.00 95.06 215 CYS A N 1
ATOM 1760 C CA . CYS A 1 215 ? -15.177 -1.740 1.816 1.00 95.06 215 CYS A CA 1
ATOM 1761 C C . CYS A 1 215 ? -14.698 -1.834 0.361 1.00 95.06 215 CYS A C 1
ATOM 1763 O O . CYS A 1 215 ? -13.752 -2.566 0.073 1.00 95.06 215 CYS A O 1
ATOM 1765 N N . LEU A 1 216 ? -15.310 -1.065 -0.546 1.00 95.25 216 LEU A N 1
ATOM 1766 C CA . LEU A 1 216 ? -14.944 -1.054 -1.962 1.00 95.25 216 LEU A CA 1
ATOM 1767 C C . LEU A 1 216 ? -13.504 -0.568 -2.179 1.00 95.25 216 LEU A C 1
ATOM 1769 O O . LEU A 1 216 ? -12.750 -1.210 -2.907 1.00 95.25 216 LEU A O 1
ATOM 1773 N N . ILE A 1 217 ? -13.098 0.530 -1.530 1.00 94.88 217 ILE A N 1
ATOM 1774 C CA . ILE A 1 217 ? -11.729 1.053 -1.642 1.00 94.88 217 ILE A CA 1
ATOM 1775 C C . ILE A 1 217 ? -10.724 0.041 -1.084 1.00 94.88 217 ILE A C 1
ATOM 1777 O O . ILE A 1 217 ? -9.715 -0.213 -1.737 1.00 94.88 217 ILE A O 1
ATOM 1781 N N . ALA A 1 218 ? -11.005 -0.589 0.064 1.00 92.06 218 ALA A N 1
ATOM 1782 C CA . ALA A 1 218 ? -10.141 -1.644 0.595 1.00 92.06 218 ALA A CA 1
ATOM 1783 C C . ALA A 1 218 ? -9.961 -2.782 -0.429 1.00 92.06 218 ALA A C 1
ATOM 1785 O O . ALA A 1 218 ? -8.847 -3.262 -0.634 1.00 92.06 218 ALA A O 1
ATOM 1786 N N . GLY A 1 219 ? -11.045 -3.172 -1.109 1.00 91.00 219 GLY A N 1
ATOM 1787 C CA . GLY A 1 219 ? -11.019 -4.170 -2.177 1.00 91.00 219 GLY A CA 1
ATOM 1788 C C . GLY A 1 219 ? -10.205 -3.753 -3.401 1.00 91.00 219 GLY A C 1
ATOM 1789 O O . GLY A 1 219 ? -9.471 -4.562 -3.962 1.00 91.00 219 GLY A O 1
ATOM 1790 N N . ILE A 1 220 ? -10.293 -2.483 -3.807 1.00 92.31 220 ILE A N 1
ATOM 1791 C CA . ILE A 1 220 ? -9.476 -1.935 -4.898 1.00 92.31 220 ILE A CA 1
ATOM 1792 C C . ILE A 1 220 ? -7.998 -1.967 -4.508 1.00 92.31 220 ILE A C 1
ATOM 1794 O O . ILE A 1 220 ? -7.174 -2.398 -5.306 1.00 92.31 220 ILE A O 1
ATOM 1798 N N . LEU A 1 221 ? -7.642 -1.573 -3.284 1.00 91.19 221 LEU A N 1
ATOM 1799 C CA . LEU A 1 221 ? -6.245 -1.565 -2.845 1.00 91.19 221 LEU A CA 1
ATOM 1800 C C . LEU A 1 221 ? -5.614 -2.969 -2.832 1.00 91.19 221 LEU A C 1
ATOM 1802 O O . LEU A 1 221 ? -4.421 -3.096 -3.109 1.00 91.19 221 LEU A O 1
ATOM 1806 N N . MET A 1 222 ? -6.404 -4.031 -2.626 1.00 84.75 222 MET A N 1
ATOM 1807 C CA . MET A 1 222 ? -5.921 -5.415 -2.754 1.00 84.75 222 MET A CA 1
ATOM 1808 C C . MET A 1 222 ? -5.418 -5.774 -4.160 1.00 84.75 222 MET A C 1
ATOM 1810 O O . MET A 1 222 ? -4.611 -6.691 -4.321 1.00 84.75 222 MET A O 1
ATOM 1814 N N . LEU A 1 223 ? -5.876 -5.061 -5.191 1.00 85.50 223 LEU A N 1
ATOM 1815 C CA . LEU A 1 223 ? -5.365 -5.210 -6.554 1.00 85.50 223 LEU A CA 1
ATOM 1816 C C . LEU A 1 223 ? -3.937 -4.652 -6.700 1.00 85.50 223 LEU A C 1
ATOM 1818 O O . LEU A 1 223 ? -3.241 -4.980 -7.662 1.00 85.50 223 LEU A O 1
ATOM 1822 N N . GLY A 1 224 ? -3.496 -3.804 -5.764 1.00 82.75 224 GLY A N 1
ATOM 1823 C CA . GLY A 1 224 ? -2.128 -3.289 -5.677 1.00 82.75 224 GLY A CA 1
ATOM 1824 C C . GLY A 1 224 ? -1.190 -4.245 -4.950 1.00 82.75 224 GLY A C 1
ATOM 1825 O O . GLY A 1 224 ? -0.040 -4.403 -5.356 1.00 82.75 224 GLY A O 1
ATOM 1826 N N . LYS A 1 225 ? -1.694 -4.935 -3.921 1.00 78.75 225 LYS A N 1
ATOM 1827 C CA . LYS A 1 225 ? -0.993 -6.006 -3.210 1.00 78.75 225 LYS A CA 1
ATOM 1828 C C . LYS A 1 225 ? -1.992 -6.939 -2.534 1.00 78.75 225 LYS A C 1
ATOM 1830 O O . LYS A 1 225 ? -2.943 -6.473 -1.921 1.00 78.75 225 LYS A O 1
ATOM 1835 N N . GLY A 1 226 ? -1.764 -8.251 -2.627 1.00 70.00 226 GLY A N 1
ATOM 1836 C CA . GLY A 1 226 ? -2.674 -9.293 -2.129 1.00 70.00 226 GLY A CA 1
ATOM 1837 C C . GLY A 1 226 ? -2.758 -9.400 -0.600 1.00 70.00 226 GLY A C 1
ATOM 1838 O O . GLY A 1 226 ? -2.452 -10.449 -0.042 1.00 70.00 226 GLY A O 1
ATOM 1839 N N . GLU A 1 227 ? -3.165 -8.331 0.080 1.00 73.50 227 GLU A N 1
ATOM 1840 C CA . GLU A 1 227 ? -3.443 -8.281 1.517 1.00 73.50 227 GLU A CA 1
ATOM 1841 C C . GLU A 1 227 ? -4.942 -8.476 1.778 1.00 73.50 227 GLU A C 1
ATOM 1843 O O . GLU A 1 227 ? -5.700 -7.543 2.040 1.00 73.50 227 GLU A O 1
ATOM 1848 N N . PHE A 1 228 ? -5.385 -9.730 1.690 1.00 70.50 228 PHE A N 1
ATOM 1849 C CA . PHE A 1 228 ? -6.806 -10.099 1.703 1.00 70.50 228 PHE A CA 1
ATOM 1850 C C . PHE A 1 228 ? -7.524 -9.807 3.027 1.00 70.50 228 PHE A C 1
ATOM 1852 O O . PHE A 1 228 ? -8.754 -9.799 3.076 1.00 70.50 228 PHE A O 1
ATOM 1859 N N . PHE A 1 229 ? -6.780 -9.557 4.105 1.00 78.06 229 PHE A N 1
ATOM 1860 C CA . PHE A 1 229 ? -7.359 -9.278 5.414 1.00 78.06 229 PHE A CA 1
ATOM 1861 C C . PHE A 1 229 ? -7.944 -7.862 5.523 1.00 78.06 229 PHE A C 1
ATOM 1863 O O . PHE A 1 229 ? -8.854 -7.659 6.323 1.00 78.06 229 PHE A O 1
ATOM 1870 N N . ALA A 1 230 ? -7.479 -6.881 4.740 1.00 81.88 230 ALA A N 1
ATOM 1871 C CA . ALA A 1 230 ? -7.894 -5.493 4.941 1.00 81.88 230 ALA A CA 1
ATOM 1872 C C . ALA A 1 230 ? -9.402 -5.269 4.700 1.00 81.88 230 ALA A C 1
ATOM 1874 O O . ALA A 1 230 ? -10.058 -4.721 5.592 1.00 81.88 230 ALA A O 1
ATOM 1875 N N . PRO A 1 231 ? -10.024 -5.748 3.600 1.00 85.06 231 PRO A N 1
ATOM 1876 C CA . PRO A 1 231 ? -11.474 -5.622 3.455 1.00 85.06 231 PRO A CA 1
ATOM 1877 C C . PRO A 1 231 ? -12.253 -6.462 4.456 1.00 85.06 231 PRO A C 1
ATOM 1879 O O . PRO A 1 231 ? -13.336 -6.050 4.856 1.00 85.06 231 PRO A O 1
ATOM 1882 N N . LEU A 1 232 ? -11.711 -7.605 4.893 1.00 88.25 232 LEU A N 1
ATOM 1883 C CA . LEU A 1 232 ? -12.324 -8.420 5.945 1.00 88.25 232 LEU A CA 1
ATOM 1884 C C . LEU A 1 232 ? -12.429 -7.623 7.250 1.00 88.25 232 LEU A C 1
ATOM 1886 O O . LEU A 1 232 ? -13.506 -7.553 7.842 1.00 88.25 232 LEU A O 1
ATOM 1890 N N . VAL A 1 233 ? -11.338 -6.970 7.662 1.00 89.69 233 VAL A N 1
ATOM 1891 C CA . VAL A 1 233 ? -11.317 -6.124 8.861 1.00 89.69 233 VAL A CA 1
ATOM 1892 C C . VAL A 1 233 ? -12.297 -4.962 8.712 1.00 89.69 233 VAL A C 1
ATOM 1894 O O . VAL A 1 233 ? -13.133 -4.776 9.593 1.00 89.69 233 VAL A O 1
ATOM 1897 N N . VAL A 1 234 ? -12.261 -4.215 7.603 1.00 91.75 234 VAL A N 1
ATOM 1898 C CA . VAL A 1 234 ? -13.164 -3.067 7.382 1.00 91.75 234 VAL A CA 1
ATOM 1899 C C . VAL A 1 234 ? -14.636 -3.498 7.349 1.00 91.75 234 VAL A C 1
ATOM 1901 O O . VAL A 1 234 ? -15.483 -2.831 7.946 1.00 91.75 234 VAL A O 1
ATOM 1904 N N . ALA A 1 235 ? -14.954 -4.627 6.708 1.00 91.69 235 ALA A N 1
ATOM 1905 C CA . ALA A 1 235 ? -16.320 -5.127 6.594 1.00 91.69 235 ALA A CA 1
ATOM 1906 C C . ALA A 1 235 ? -16.884 -5.609 7.939 1.00 91.69 235 ALA A C 1
ATOM 1908 O O . ALA A 1 235 ? -18.054 -5.359 8.238 1.00 91.69 235 ALA A O 1
ATOM 1909 N N . LEU A 1 236 ? -16.068 -6.289 8.749 1.00 89.88 236 LEU A N 1
ATOM 1910 C CA . LEU A 1 236 ? -16.509 -6.923 9.992 1.00 89.88 236 LEU A CA 1
ATOM 1911 C C . LEU A 1 236 ? -16.392 -6.015 11.213 1.00 89.88 236 LEU A C 1
ATOM 1913 O O . LEU A 1 236 ? -17.147 -6.182 12.169 1.00 89.88 236 LEU A O 1
ATOM 1917 N N . PHE A 1 237 ? -15.504 -5.023 11.189 1.00 89.75 237 PHE A N 1
ATOM 1918 C CA . PHE A 1 237 ? -15.296 -4.116 12.313 1.00 89.75 237 PHE A CA 1
ATOM 1919 C C . PHE A 1 237 ? -16.605 -3.467 12.820 1.00 89.75 237 PHE A C 1
ATOM 1921 O O . PHE A 1 237 ? -16.893 -3.581 14.017 1.00 89.75 237 PHE A O 1
ATOM 1928 N N . PRO A 1 238 ? -17.479 -2.894 11.964 1.00 87.81 238 PRO A N 1
ATOM 1929 C CA . PRO A 1 238 ? -18.756 -2.327 12.404 1.00 87.81 238 PRO A CA 1
ATOM 1930 C C . PRO A 1 238 ? -19.742 -3.355 12.972 1.00 87.81 238 PRO A C 1
ATOM 1932 O O . PRO A 1 238 ? -20.587 -2.994 13.794 1.00 87.81 238 PRO A O 1
ATOM 1935 N N . VAL A 1 239 ? -19.651 -4.628 12.566 1.00 86.88 239 VAL A N 1
ATOM 1936 C CA . VAL A 1 239 ? -20.508 -5.706 13.095 1.00 86.88 239 VAL A CA 1
ATOM 1937 C C . VAL A 1 239 ? -20.226 -5.903 14.584 1.00 86.88 239 VAL A C 1
ATOM 1939 O O . VAL A 1 239 ? -21.154 -5.997 15.382 1.00 86.88 239 VAL A O 1
ATOM 1942 N N . PHE A 1 240 ? -18.953 -5.877 14.979 1.00 84.19 240 PHE A N 1
ATOM 1943 C CA . PHE A 1 240 ? -18.547 -6.094 16.367 1.00 84.19 240 PHE A CA 1
ATOM 1944 C C . PHE A 1 240 ? -18.662 -4.840 17.241 1.00 84.19 240 PHE A C 1
ATOM 1946 O O . PHE A 1 240 ? -19.162 -4.924 18.361 1.00 84.19 240 PHE A O 1
ATOM 1953 N N . ILE A 1 241 ? -18.230 -3.673 16.750 1.00 81.06 241 ILE A N 1
ATOM 1954 C CA . ILE A 1 241 ? -18.184 -2.450 17.573 1.00 81.06 241 ILE A CA 1
ATOM 1955 C C . ILE A 1 241 ? -19.508 -1.675 17.579 1.00 81.06 241 ILE A C 1
ATOM 1957 O O . ILE A 1 241 ? -19.843 -1.029 18.569 1.00 81.06 241 ILE A O 1
ATOM 1961 N N . ARG A 1 242 ? -20.284 -1.751 16.491 1.00 77.06 242 ARG A N 1
ATOM 1962 C CA . ARG A 1 242 ? -21.522 -0.976 16.300 1.00 77.06 242 ARG A CA 1
ATOM 1963 C C . ARG A 1 242 ? -22.765 -1.838 16.135 1.00 77.06 242 ARG A C 1
ATOM 1965 O O . ARG A 1 242 ? -23.854 -1.296 15.981 1.00 77.06 242 ARG A O 1
ATOM 1972 N N . LYS A 1 243 ? -22.614 -3.164 16.199 1.00 80.06 243 LYS A N 1
ATOM 1973 C CA . LYS A 1 243 ? -23.716 -4.130 16.119 1.00 80.06 243 LYS A CA 1
ATOM 1974 C C . LYS A 1 243 ? -24.594 -3.930 14.880 1.00 80.06 243 LYS A C 1
ATOM 1976 O O . LYS A 1 243 ? -25.808 -4.120 14.945 1.00 80.06 243 LYS A O 1
ATOM 1981 N N . ILE A 1 244 ? -24.000 -3.549 13.742 1.00 85.00 244 ILE A N 1
ATOM 1982 C CA . ILE A 1 244 ? -24.740 -3.581 12.474 1.00 85.00 244 ILE A CA 1
ATOM 1983 C C . ILE A 1 244 ? -25.158 -5.027 12.173 1.00 85.00 244 ILE A C 1
ATOM 1985 O O . ILE A 1 244 ? -24.480 -5.976 12.565 1.00 85.00 244 ILE A O 1
ATOM 1989 N N . SER A 1 245 ? -26.268 -5.209 11.458 1.00 91.44 245 SER A N 1
ATOM 1990 C CA . SER A 1 245 ? -26.744 -6.545 11.082 1.00 91.44 245 SER A CA 1
ATOM 1991 C C . SER A 1 245 ? -25.684 -7.322 10.291 1.00 91.44 245 SER A C 1
ATOM 1993 O O . SER A 1 245 ? -25.079 -6.756 9.376 1.00 91.44 245 SER A O 1
ATOM 1995 N N . TRP A 1 246 ? -25.558 -8.628 10.541 1.00 90.75 246 TRP A N 1
ATOM 1996 C CA . TRP A 1 246 ? -24.680 -9.530 9.781 1.00 90.75 246 TRP A CA 1
ATOM 1997 C C . TRP A 1 246 ? -24.905 -9.475 8.264 1.00 90.75 246 TRP A C 1
ATOM 1999 O O . TRP A 1 246 ? -23.945 -9.571 7.507 1.00 90.75 246 TRP A O 1
ATOM 2009 N N . VAL A 1 247 ? -26.141 -9.225 7.812 1.00 93.50 247 VAL A N 1
ATOM 2010 C CA . VAL A 1 247 ? -26.470 -9.036 6.386 1.00 93.50 247 VAL A CA 1
ATOM 2011 C C . VAL A 1 247 ? -25.689 -7.866 5.779 1.00 93.50 247 VAL A C 1
ATOM 2013 O O . VAL A 1 247 ? -25.079 -8.014 4.725 1.00 93.50 247 VAL A O 1
ATOM 2016 N N . LYS A 1 248 ? -25.636 -6.716 6.464 1.00 92.31 248 LYS A N 1
ATOM 2017 C CA . LYS A 1 248 ? -24.815 -5.571 6.029 1.00 92.31 248 LYS A CA 1
ATOM 2018 C C . LYS A 1 248 ? -23.326 -5.925 6.009 1.00 92.31 248 LYS A C 1
ATOM 2020 O O . LYS A 1 248 ? -22.651 -5.544 5.060 1.00 92.31 248 LYS A O 1
ATOM 2025 N N . GLY A 1 249 ? -22.861 -6.698 6.994 1.00 91.62 249 GLY A N 1
ATOM 2026 C CA . GLY A 1 249 ? -21.507 -7.263 7.029 1.00 91.62 249 GLY A CA 1
ATOM 2027 C C . GLY A 1 249 ? -21.164 -8.076 5.776 1.00 91.62 249 GLY A C 1
ATOM 2028 O O . GLY A 1 249 ? -20.128 -7.855 5.153 1.00 91.62 249 GLY A O 1
ATOM 2029 N N . LEU A 1 250 ? -22.064 -8.976 5.368 1.00 93.12 250 LEU A N 1
ATOM 2030 C CA . LEU A 1 250 ? -21.909 -9.798 4.162 1.00 93.12 250 LEU A CA 1
ATOM 2031 C C . LEU A 1 250 ? -21.906 -8.960 2.878 1.00 93.12 250 LEU A C 1
ATOM 2033 O O . LEU A 1 250 ? -21.120 -9.240 1.977 1.00 93.12 250 LEU A O 1
ATOM 2037 N N . ILE A 1 251 ? -22.733 -7.912 2.801 1.00 94.94 251 ILE A N 1
ATOM 2038 C CA . ILE A 1 251 ? -22.725 -6.974 1.666 1.00 94.94 251 ILE A CA 1
ATOM 2039 C C . ILE A 1 251 ? -21.384 -6.235 1.593 1.00 94.94 251 ILE A C 1
ATOM 2041 O O . ILE A 1 251 ? -20.786 -6.163 0.523 1.00 94.94 251 ILE A O 1
ATOM 2045 N N . GLY A 1 252 ? -20.887 -5.715 2.721 1.00 94.31 252 GLY A N 1
ATOM 2046 C CA . GLY A 1 252 ? -19.578 -5.061 2.773 1.00 94.31 252 GLY A CA 1
ATOM 2047 C C . GLY A 1 252 ? -18.451 -6.002 2.351 1.00 94.31 252 GLY A C 1
ATOM 2048 O O . GLY A 1 252 ? -17.596 -5.625 1.554 1.00 94.31 252 GLY A O 1
ATOM 2049 N N . LEU A 1 253 ? -18.501 -7.260 2.796 1.00 92.50 253 LEU A N 1
ATOM 2050 C CA . LEU A 1 253 ? -17.545 -8.280 2.380 1.00 92.50 253 LEU A CA 1
ATOM 2051 C C . LEU A 1 253 ? -17.608 -8.556 0.871 1.00 92.50 253 LEU A C 1
ATOM 2053 O O . LEU A 1 253 ? -16.569 -8.602 0.216 1.00 92.50 253 LEU A O 1
ATOM 2057 N N . ALA A 1 254 ? -18.809 -8.706 0.310 1.00 93.69 254 ALA A N 1
ATOM 2058 C CA . AL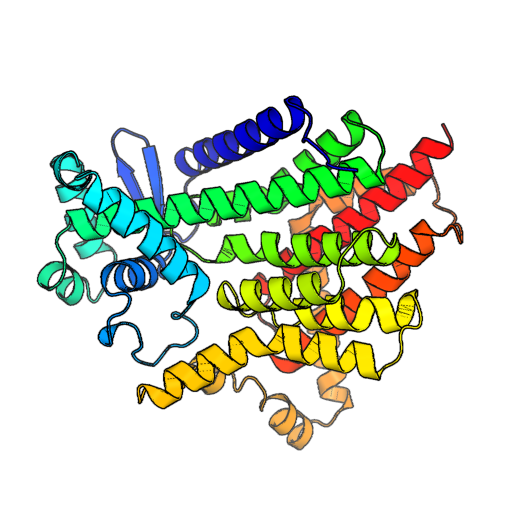A A 1 254 ? -18.994 -8.913 -1.123 1.00 93.69 254 ALA A CA 1
ATOM 2059 C C . ALA A 1 254 ? -18.433 -7.736 -1.933 1.00 93.69 254 ALA A C 1
ATOM 2061 O O . ALA A 1 254 ? -17.710 -7.949 -2.905 1.00 93.69 254 ALA A O 1
ATOM 2062 N N . LEU A 1 255 ? -18.690 -6.499 -1.496 1.00 94.94 255 LEU A N 1
ATOM 2063 C CA . LEU A 1 255 ? -18.126 -5.297 -2.114 1.00 94.94 255 LEU A CA 1
ATOM 2064 C C . LEU A 1 255 ? -16.602 -5.265 -2.016 1.00 94.94 255 LEU A C 1
ATOM 2066 O O . LEU A 1 255 ? -15.954 -4.954 -3.009 1.00 94.94 255 LEU A O 1
ATOM 2070 N N . GLY A 1 256 ? -16.032 -5.637 -0.868 1.00 91.81 256 GLY A N 1
ATOM 2071 C CA . GLY A 1 256 ? -14.585 -5.698 -0.667 1.00 91.81 256 GLY A CA 1
ATOM 2072 C C . GLY A 1 256 ? -13.893 -6.770 -1.508 1.00 91.81 256 GLY A C 1
ATOM 2073 O O . GLY A 1 256 ? -12.788 -6.556 -1.991 1.00 91.81 256 GLY A O 1
ATOM 2074 N N . LEU A 1 257 ? -14.535 -7.917 -1.733 1.00 90.06 257 LEU A N 1
ATOM 2075 C CA . LEU A 1 257 ? -13.966 -8.999 -2.543 1.00 90.06 257 LEU A CA 1
ATOM 2076 C C . LEU A 1 257 ? -14.242 -8.843 -4.044 1.00 90.06 257 LEU A C 1
ATOM 2078 O O . LEU A 1 257 ? -13.522 -9.420 -4.862 1.00 90.06 257 LEU A O 1
ATOM 2082 N N . SER A 1 258 ? -15.258 -8.067 -4.428 1.00 91.44 258 SER A N 1
ATOM 2083 C CA . SER A 1 258 ? -15.663 -7.940 -5.829 1.00 91.44 258 SER A CA 1
ATOM 2084 C C . SER A 1 258 ? -14.562 -7.450 -6.782 1.00 91.44 258 SER A C 1
ATOM 2086 O O . SER A 1 258 ? -14.472 -8.038 -7.859 1.00 91.44 258 SER A O 1
ATOM 2088 N N . PRO A 1 259 ? -13.672 -6.483 -6.450 1.00 90.31 259 PRO A N 1
ATOM 2089 C CA . PRO A 1 259 ? -12.651 -6.020 -7.393 1.00 90.31 259 PRO A CA 1
ATOM 2090 C C . PRO A 1 259 ? -11.704 -7.147 -7.811 1.00 90.31 259 PRO A C 1
ATOM 2092 O O . PRO A 1 259 ? -11.403 -7.310 -8.992 1.00 90.31 259 PRO A O 1
ATOM 2095 N N . LEU A 1 260 ? -11.299 -7.981 -6.851 1.00 84.19 260 LEU A N 1
ATOM 2096 C CA . LEU A 1 260 ? -10.494 -9.164 -7.122 1.00 84.19 260 LEU A CA 1
ATOM 2097 C C . LEU A 1 260 ? -11.263 -10.188 -7.961 1.00 84.19 260 LEU A C 1
ATOM 2099 O O . LEU A 1 260 ? -10.713 -10.719 -8.923 1.00 84.19 260 LEU A O 1
ATOM 2103 N N . LEU A 1 261 ? -12.516 -10.482 -7.607 1.00 85.00 261 LEU A N 1
ATOM 2104 C CA . LEU A 1 261 ? -13.326 -11.454 -8.344 1.00 85.00 261 LEU A CA 1
ATOM 2105 C C . LEU A 1 261 ? -13.533 -11.020 -9.796 1.00 85.00 261 LEU A C 1
ATOM 2107 O O . LEU A 1 261 ? -13.339 -11.828 -10.701 1.00 85.00 261 LEU A O 1
ATOM 2111 N N . PHE A 1 262 ? -13.855 -9.747 -10.032 1.00 86.56 262 PHE A N 1
ATOM 2112 C CA . PHE A 1 262 ? -13.970 -9.194 -11.378 1.00 86.56 262 PHE A CA 1
ATOM 2113 C C . PHE A 1 262 ? -12.656 -9.282 -12.141 1.00 86.56 262 PHE A C 1
ATOM 2115 O O . PHE A 1 262 ? -12.661 -9.674 -13.305 1.00 86.56 262 PHE A O 1
ATOM 2122 N N . TYR A 1 263 ? -11.531 -8.993 -11.487 1.00 81.31 263 TYR A N 1
ATOM 2123 C CA . TYR A 1 263 ? -10.220 -9.136 -12.103 1.00 81.31 263 TYR A CA 1
ATOM 2124 C C . TYR A 1 263 ? -9.922 -10.590 -12.506 1.00 81.31 263 TYR A C 1
ATOM 2126 O O . TYR A 1 263 ? -9.536 -10.851 -13.642 1.00 81.31 263 TYR A O 1
ATOM 2134 N N . LEU A 1 264 ? -10.169 -11.560 -11.622 1.00 79.00 264 LEU A N 1
ATOM 2135 C CA . LEU A 1 264 ? -9.974 -12.983 -11.922 1.00 79.00 264 LEU A CA 1
ATOM 2136 C C . LEU A 1 264 ? -10.907 -13.480 -13.037 1.00 79.00 264 LEU A C 1
ATOM 2138 O O . LEU A 1 264 ? -10.486 -14.263 -13.890 1.00 79.00 264 LEU A O 1
ATOM 2142 N N . LEU A 1 265 ? -12.161 -13.019 -13.051 1.00 81.12 265 LEU A N 1
ATOM 2143 C CA . LEU A 1 265 ? -13.120 -13.322 -14.114 1.00 81.12 265 LEU A CA 1
ATOM 2144 C C . LEU A 1 265 ? -12.682 -12.725 -15.452 1.00 81.12 265 LEU A C 1
ATOM 2146 O O . LEU A 1 265 ? -12.745 -13.420 -16.461 1.00 81.12 265 LEU A O 1
ATOM 2150 N N . PHE A 1 266 ? -12.198 -11.482 -15.454 1.00 80.69 266 PHE A N 1
ATOM 2151 C CA . PHE A 1 266 ? -11.633 -10.835 -16.635 1.00 80.69 266 PHE A CA 1
ATOM 2152 C C . PHE A 1 266 ? -10.449 -11.631 -17.190 1.00 80.69 266 PHE A C 1
ATOM 2154 O O . PHE A 1 266 ? -10.429 -11.941 -18.381 1.00 80.69 266 PHE A O 1
ATOM 2161 N N . LEU A 1 267 ? -9.508 -12.034 -16.328 1.00 74.00 267 LEU A N 1
ATOM 2162 C CA . LEU A 1 267 ? -8.362 -12.840 -16.747 1.00 74.00 267 LEU A CA 1
ATOM 2163 C C . LEU A 1 267 ? -8.798 -14.158 -17.393 1.00 74.00 267 LEU A C 1
ATOM 2165 O O . LEU A 1 267 ? -8.306 -14.530 -18.457 1.00 74.00 267 LEU A O 1
ATOM 2169 N N . LYS A 1 268 ? -9.761 -14.841 -16.767 1.00 73.69 268 LYS A N 1
ATOM 2170 C CA . LYS A 1 268 ? -10.319 -16.093 -17.281 1.00 73.69 268 LYS A CA 1
ATOM 2171 C C . LYS A 1 268 ? -11.046 -15.893 -18.614 1.00 73.69 268 LYS A C 1
ATOM 2173 O O . LYS A 1 268 ? -10.890 -16.718 -19.508 1.00 73.69 268 LYS A O 1
ATOM 2178 N N . ALA A 1 269 ? -11.819 -14.817 -18.756 1.00 77.50 269 ALA A N 1
ATOM 2179 C CA . ALA A 1 269 ? -12.537 -14.487 -19.987 1.00 77.50 269 ALA A CA 1
ATOM 2180 C C . ALA A 1 269 ? -11.582 -14.189 -21.154 1.00 77.50 269 ALA A C 1
ATOM 2182 O O . ALA A 1 269 ? -11.882 -14.539 -22.291 1.00 77.50 269 ALA A O 1
ATOM 2183 N N . CYS A 1 270 ? -10.413 -13.614 -20.868 1.00 70.94 270 CYS A N 1
ATOM 2184 C CA . CYS A 1 270 ? -9.359 -13.380 -21.855 1.00 70.94 270 CYS A CA 1
ATOM 2185 C C . CYS A 1 270 ? -8.512 -14.630 -22.167 1.00 70.94 270 CYS A C 1
ATOM 2187 O O . CYS A 1 270 ? -7.557 -14.541 -22.931 1.00 70.94 270 CYS A O 1
ATOM 2189 N N . GLY A 1 271 ? -8.834 -15.791 -21.583 1.00 65.06 271 GLY A N 1
ATOM 2190 C CA . GLY A 1 271 ? -8.127 -17.047 -21.837 1.00 65.06 271 GLY A CA 1
ATOM 2191 C C . GLY A 1 271 ? -6.809 -17.212 -21.075 1.00 65.06 271 GLY A C 1
ATOM 2192 O O . GLY A 1 271 ? -6.069 -18.155 -21.354 1.00 65.06 271 GLY A O 1
ATOM 2193 N N . TYR A 1 272 ? -6.505 -16.351 -20.099 1.00 65.25 272 TYR A N 1
ATOM 2194 C CA . TYR A 1 272 ? -5.265 -16.473 -19.333 1.00 65.25 272 TYR A CA 1
ATOM 2195 C C . TYR A 1 272 ? -5.324 -17.621 -18.330 1.00 65.25 272 TYR A C 1
ATOM 2197 O O . TYR A 1 272 ? -6.314 -17.834 -17.621 1.00 65.25 272 TYR A O 1
ATOM 2205 N N . ARG A 1 273 ? -4.207 -18.345 -18.218 1.00 61.38 273 ARG A N 1
ATOM 2206 C CA . ARG A 1 273 ? -4.045 -19.388 -17.209 1.00 61.38 273 ARG A CA 1
ATOM 2207 C C . ARG A 1 273 ? -3.821 -18.733 -15.849 1.00 61.38 273 ARG A C 1
ATOM 2209 O O . ARG A 1 273 ? -2.794 -18.105 -15.612 1.00 61.38 273 ARG A O 1
ATOM 2216 N N . LEU A 1 274 ? -4.777 -18.913 -14.939 1.00 63.00 274 LEU A N 1
ATOM 2217 C CA . LEU A 1 274 ? -4.619 -18.509 -13.545 1.00 63.00 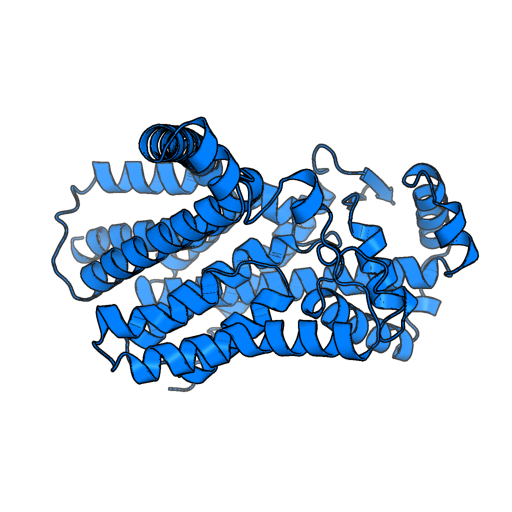274 LEU A CA 1
ATOM 2218 C C . LEU A 1 274 ? -3.570 -19.414 -12.890 1.00 63.00 274 LEU A C 1
ATOM 2220 O O . LEU A 1 274 ? -3.872 -20.538 -12.494 1.00 63.00 274 LEU A O 1
ATOM 2224 N N . TYR A 1 275 ? -2.330 -18.938 -12.822 1.00 57.44 275 TYR A N 1
ATOM 2225 C CA . TYR A 1 275 ? -1.231 -19.643 -12.180 1.00 57.44 275 TYR A CA 1
ATOM 2226 C C . TYR A 1 275 ? -0.586 -18.766 -11.100 1.00 57.44 275 TYR A C 1
ATOM 2228 O O . TYR A 1 275 ? -0.489 -17.540 -11.200 1.00 57.44 275 TYR A O 1
ATOM 2236 N N . ASN A 1 276 ? -0.215 -19.404 -9.996 1.00 58.72 276 ASN A N 1
ATOM 2237 C CA . ASN A 1 276 ? 0.530 -18.778 -8.921 1.00 58.72 276 ASN A CA 1
ATOM 2238 C C . ASN A 1 276 ? 1.592 -19.774 -8.469 1.00 58.72 276 ASN A C 1
ATOM 2240 O O . ASN A 1 276 ? 1.276 -20.766 -7.811 1.00 58.72 276 ASN A O 1
ATOM 2244 N N . HIS A 1 277 ? 2.847 -19.492 -8.816 1.00 55.03 277 HIS A N 1
ATOM 2245 C CA . HIS A 1 277 ? 3.964 -20.350 -8.438 1.00 55.03 277 HIS A CA 1
ATOM 2246 C C . HIS A 1 277 ? 4.090 -20.490 -6.916 1.00 55.03 277 HIS A C 1
ATOM 2248 O O . HIS A 1 277 ? 4.536 -21.527 -6.451 1.00 55.03 277 HIS A O 1
ATOM 2254 N N . GLU A 1 278 ? 3.654 -19.501 -6.123 1.00 50.34 278 GLU A N 1
ATOM 2255 C CA . GLU A 1 278 ? 3.671 -19.607 -4.662 1.00 50.34 278 GLU A CA 1
ATOM 2256 C C . GLU A 1 278 ? 2.650 -20.646 -4.171 1.00 50.34 278 GLU A C 1
ATOM 2258 O O . GLU A 1 278 ? 2.913 -21.361 -3.208 1.00 50.34 278 GLU A O 1
ATOM 2263 N N . VAL A 1 279 ? 1.506 -20.785 -4.849 1.00 55.00 279 VAL A N 1
ATOM 2264 C CA . VAL A 1 279 ? 0.515 -21.829 -4.538 1.00 55.00 279 VAL A CA 1
ATOM 2265 C C . VAL A 1 279 ? 1.057 -23.206 -4.907 1.00 55.00 279 VAL A C 1
ATOM 2267 O O . VAL A 1 279 ? 0.838 -24.147 -4.155 1.00 55.00 279 VAL A O 1
ATOM 2270 N N . GLU A 1 280 ? 1.786 -23.343 -6.014 1.00 54.41 280 GLU A N 1
ATOM 2271 C CA . GLU A 1 280 ? 2.392 -24.625 -6.398 1.00 54.41 280 GLU A CA 1
ATOM 2272 C C . GLU A 1 280 ? 3.588 -24.991 -5.500 1.00 54.41 280 GLU A C 1
ATOM 2274 O O . GLU A 1 280 ? 3.621 -26.080 -4.929 1.00 54.41 280 GLU A O 1
ATOM 2279 N N . VAL A 1 281 ? 4.525 -24.058 -5.300 1.00 52.09 281 VAL A N 1
ATOM 2280 C CA . VAL A 1 281 ? 5.771 -24.257 -4.541 1.00 52.09 281 VAL A CA 1
ATOM 2281 C C . VAL A 1 281 ? 5.518 -24.341 -3.038 1.00 52.09 281 VAL A C 1
ATOM 2283 O O . VAL A 1 281 ? 6.045 -25.231 -2.373 1.00 52.09 281 VAL A O 1
ATOM 2286 N N . TYR A 1 282 ? 4.706 -23.439 -2.480 1.00 49.84 282 TYR A N 1
ATOM 2287 C CA . TYR A 1 282 ? 4.446 -23.392 -1.037 1.00 49.84 282 TYR A CA 1
ATOM 2288 C C . TYR A 1 282 ? 3.138 -24.087 -0.632 1.00 49.84 282 TYR A C 1
ATOM 2290 O O . TYR A 1 282 ? 2.799 -24.084 0.552 1.00 49.84 282 TYR A O 1
ATOM 2298 N N . ARG A 1 283 ? 2.391 -24.680 -1.580 1.00 48.03 283 ARG A N 1
ATOM 2299 C CA . ARG A 1 283 ? 1.069 -25.300 -1.342 1.00 48.03 283 ARG A CA 1
ATOM 2300 C C . ARG A 1 283 ? 0.127 -24.384 -0.546 1.00 48.03 283 ARG A C 1
ATOM 2302 O O . ARG A 1 283 ? -0.619 -24.862 0.314 1.00 48.03 283 ARG A O 1
ATOM 2309 N N . GLN A 1 284 ? 0.175 -23.068 -0.799 1.00 51.25 284 GLN A N 1
ATOM 2310 C CA . GLN A 1 284 ? -0.659 -22.070 -0.109 1.00 51.25 284 GLN A CA 1
ATOM 2311 C C . GLN A 1 284 ? -2.140 -22.481 -0.214 1.00 51.25 284 GLN A C 1
ATOM 2313 O O . GLN A 1 284 ? -2.617 -22.818 -1.296 1.00 51.25 284 GLN A O 1
ATOM 2318 N N . GLY A 1 285 ? -2.856 -22.536 0.914 1.00 50.66 285 GLY A N 1
ATOM 2319 C CA . GLY A 1 285 ? -4.240 -23.030 0.988 1.00 50.66 285 GLY A CA 1
ATOM 2320 C C . GLY A 1 285 ? -4.431 -24.553 1.148 1.00 50.66 285 GLY A C 1
ATOM 2321 O O . GLY A 1 285 ? -5.485 -24.964 1.628 1.00 50.66 285 GLY A O 1
ATOM 2322 N N . PHE A 1 286 ? -3.433 -25.395 0.842 1.00 48.69 286 PHE A N 1
ATOM 2323 C CA . PHE A 1 286 ? -3.501 -26.865 1.007 1.00 48.69 286 PHE A CA 1
ATOM 2324 C C . PHE A 1 286 ? -2.526 -27.420 2.051 1.00 48.69 286 PHE A C 1
ATOM 2326 O O . PHE A 1 286 ? -2.758 -28.507 2.580 1.00 48.69 286 PHE A O 1
ATOM 2333 N N . TRP A 1 287 ? -1.488 -26.658 2.412 1.00 52.38 287 TRP A N 1
ATOM 2334 C CA . TRP A 1 287 ? -0.503 -27.044 3.428 1.00 52.38 287 TRP A CA 1
ATOM 2335 C C . TRP A 1 287 ? -1.158 -27.459 4.752 1.00 52.38 287 TRP A C 1
ATOM 2337 O O . TRP A 1 287 ? -0.773 -28.465 5.342 1.00 52.38 287 TRP A O 1
ATOM 2347 N N . TYR A 1 288 ? -2.213 -26.757 5.179 1.00 54.81 288 TYR A N 1
ATOM 2348 C CA . TYR A 1 288 ? -2.967 -27.118 6.384 1.00 54.81 288 TYR A CA 1
ATOM 2349 C C . TYR A 1 288 ? -3.624 -28.485 6.273 1.00 54.81 288 TYR A C 1
ATOM 2351 O O . TYR A 1 288 ? -3.576 -29.247 7.227 1.00 54.81 288 TYR A O 1
ATOM 2359 N N . ILE A 1 289 ? -4.209 -28.818 5.122 1.00 57.88 289 ILE A N 1
ATOM 2360 C CA . ILE A 1 289 ? -4.863 -30.111 4.907 1.00 57.88 289 ILE A CA 1
ATOM 2361 C C . ILE A 1 289 ? -3.821 -31.233 4.960 1.00 57.88 289 ILE A C 1
ATOM 2363 O O . ILE A 1 289 ? -4.084 -32.280 5.544 1.00 57.88 289 ILE A O 1
ATOM 2367 N N . ASP A 1 290 ? -2.627 -31.012 4.412 1.00 55.78 290 ASP A N 1
ATOM 2368 C CA . ASP A 1 290 ? -1.548 -32.002 4.440 1.00 55.78 290 ASP A CA 1
ATOM 2369 C C . ASP A 1 290 ? -0.932 -32.178 5.832 1.00 55.78 290 ASP A C 1
ATOM 2371 O O . ASP A 1 290 ? -0.664 -33.308 6.241 1.00 55.78 290 ASP A O 1
ATOM 2375 N N . VAL A 1 291 ? -0.726 -31.087 6.578 1.00 57.19 291 VAL A N 1
ATOM 2376 C CA . VAL A 1 291 ? -0.188 -31.153 7.945 1.00 57.19 291 VAL A CA 1
ATOM 2377 C C . VAL A 1 291 ? -1.238 -31.680 8.923 1.00 57.19 291 VAL A C 1
ATOM 2379 O O . VAL A 1 291 ? -0.914 -32.539 9.735 1.00 57.19 291 VAL A O 1
ATOM 2382 N N . LEU A 1 292 ? -2.509 -31.280 8.802 1.00 61.12 292 LEU A N 1
ATOM 2383 C CA . LEU A 1 292 ? -3.618 -31.848 9.584 1.00 61.12 292 LEU A CA 1
ATOM 2384 C C . LEU A 1 292 ? -3.722 -33.360 9.396 1.00 61.12 292 LEU A C 1
ATOM 2386 O O . LEU A 1 292 ? -3.898 -34.080 10.374 1.00 61.12 292 LEU A O 1
ATOM 2390 N N . LYS A 1 293 ? -3.577 -33.839 8.155 1.00 65.25 293 LYS A N 1
ATOM 2391 C CA . LYS A 1 293 ? -3.610 -35.271 7.828 1.00 65.25 293 LYS A CA 1
ATOM 2392 C C . LYS A 1 293 ? -2.436 -36.064 8.409 1.00 65.25 293 LYS A C 1
ATOM 2394 O O . LYS A 1 293 ? -2.572 -37.271 8.568 1.00 65.25 293 LYS A O 1
ATOM 2399 N N . ARG A 1 294 ? -1.293 -35.426 8.681 1.00 64.88 294 ARG A N 1
ATOM 2400 C CA . ARG A 1 294 ? -0.052 -36.102 9.110 1.00 64.88 294 ARG A CA 1
ATOM 2401 C C . ARG A 1 294 ? 0.264 -35.936 10.594 1.00 64.88 294 ARG A C 1
ATOM 2403 O O . ARG A 1 294 ? 0.773 -36.863 11.207 1.00 64.88 294 ARG A O 1
ATOM 2410 N N . GLU A 1 295 ? -0.006 -34.762 11.152 1.00 65.56 295 GLU A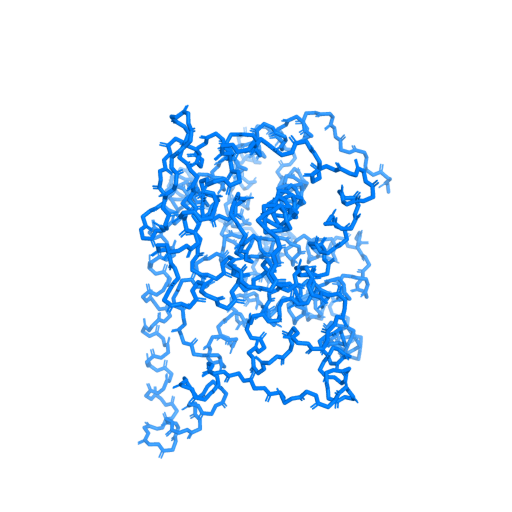 N 1
ATOM 2411 C CA . GLU A 1 295 ? 0.477 -34.343 12.474 1.00 65.56 295 GLU A CA 1
ATOM 2412 C C . GLU A 1 295 ? -0.659 -33.903 13.421 1.00 65.56 295 GLU A C 1
ATOM 2414 O O . GLU A 1 295 ? -0.434 -33.715 14.616 1.00 65.56 295 GLU A O 1
ATOM 2419 N N . GLY A 1 296 ? -1.891 -33.759 12.915 1.00 63.97 296 GLY A N 1
ATOM 2420 C CA . GLY A 1 296 ? -3.057 -33.346 13.699 1.00 63.97 296 GLY A CA 1
ATOM 2421 C C . GLY A 1 296 ? -3.118 -31.842 14.023 1.00 63.97 296 GLY A C 1
ATOM 2422 O O . GLY A 1 296 ? -2.177 -31.078 13.811 1.00 63.97 296 GLY A O 1
ATOM 2423 N N . VAL A 1 297 ? -4.271 -31.397 14.538 1.00 63.75 297 VAL A N 1
ATOM 2424 C CA . VAL A 1 297 ? -4.596 -29.969 14.772 1.00 63.75 297 VAL A CA 1
ATOM 2425 C C . VAL A 1 297 ? -3.654 -29.311 15.790 1.00 63.75 297 VAL A C 1
ATOM 2427 O O . VAL A 1 297 ? -3.261 -28.159 15.620 1.00 63.75 297 VAL A O 1
ATOM 2430 N N . ILE A 1 298 ? -3.274 -30.041 16.843 1.00 63.69 298 ILE A N 1
ATOM 2431 C CA . ILE A 1 298 ? -2.498 -29.501 17.971 1.00 63.69 298 ILE A CA 1
ATOM 2432 C C . ILE A 1 298 ? -1.048 -29.208 17.561 1.00 63.69 298 ILE A C 1
ATOM 2434 O O . ILE A 1 298 ? -0.529 -28.137 17.874 1.00 63.69 298 ILE A O 1
ATOM 2438 N N . ALA A 1 299 ? -0.404 -30.112 16.815 1.00 63.56 299 ALA A N 1
ATOM 2439 C CA . ALA A 1 299 ? 0.966 -29.913 16.337 1.00 63.56 299 ALA A CA 1
ATOM 2440 C C . ALA A 1 299 ? 1.064 -28.721 15.371 1.00 63.56 299 ALA A C 1
ATOM 2442 O O . ALA A 1 299 ? 2.002 -27.923 15.435 1.00 63.56 299 ALA A O 1
ATOM 2443 N N . LEU A 1 300 ? 0.052 -28.561 14.518 1.00 61.88 300 LEU A N 1
ATOM 2444 C CA . LEU A 1 300 ? -0.057 -27.447 13.587 1.00 61.88 300 LEU A CA 1
ATOM 2445 C C . LEU A 1 300 ? -0.266 -26.109 14.304 1.00 61.88 300 LEU A C 1
ATOM 2447 O O . LEU A 1 300 ? 0.432 -25.142 14.001 1.00 61.88 300 LEU A O 1
ATOM 2451 N N . ALA A 1 301 ? -1.161 -26.068 15.296 1.00 60.44 301 ALA A N 1
ATOM 2452 C CA . ALA A 1 301 ? -1.366 -24.892 16.136 1.00 60.44 301 ALA A CA 1
ATOM 2453 C C . ALA A 1 301 ? -0.085 -24.507 16.897 1.00 60.44 301 ALA A C 1
ATOM 2455 O O . ALA A 1 301 ? 0.266 -23.331 16.941 1.00 60.44 301 ALA A O 1
ATOM 2456 N N . GLY A 1 302 ? 0.657 -25.489 17.422 1.00 62.88 302 GLY A N 1
ATOM 2457 C CA . GLY A 1 302 ? 1.944 -25.267 18.087 1.00 62.88 302 GLY A CA 1
ATOM 2458 C C . GLY A 1 302 ? 3.008 -24.677 17.156 1.00 62.88 302 GLY A C 1
ATOM 2459 O O . GLY A 1 302 ? 3.614 -23.658 17.480 1.00 62.88 302 GLY A O 1
ATOM 2460 N N . LYS A 1 303 ? 3.199 -25.252 15.960 1.00 65.44 303 LYS A N 1
ATOM 2461 C CA . LYS A 1 303 ? 4.141 -24.722 14.953 1.00 65.44 303 LYS A CA 1
ATOM 2462 C C . LYS A 1 303 ? 3.752 -23.319 14.481 1.00 65.44 303 LYS A C 1
ATOM 2464 O O . LYS A 1 303 ? 4.625 -22.475 14.274 1.00 65.44 303 LYS A O 1
ATOM 2469 N N . ALA A 1 304 ? 2.454 -23.070 14.316 1.00 63.44 304 ALA A N 1
ATOM 2470 C CA . ALA A 1 304 ? 1.933 -21.762 13.951 1.00 63.44 304 ALA A CA 1
ATOM 2471 C C . ALA A 1 304 ? 2.167 -20.717 15.050 1.00 63.44 304 ALA A C 1
ATOM 2473 O O . ALA A 1 304 ? 2.554 -19.589 14.751 1.00 63.44 304 ALA A O 1
ATOM 2474 N N . LEU A 1 305 ? 1.989 -21.106 16.315 1.00 63.00 305 LEU A N 1
ATOM 2475 C CA . LEU A 1 305 ? 2.256 -20.258 17.469 1.00 63.00 305 LEU A CA 1
ATOM 2476 C C . LEU A 1 305 ? 3.741 -19.882 17.548 1.00 63.00 305 LEU A C 1
ATOM 2478 O O . LEU A 1 305 ? 4.048 -18.700 17.636 1.00 63.00 305 LEU A O 1
ATOM 2482 N N . VAL A 1 306 ? 4.654 -20.859 17.456 1.00 68.06 306 VAL A N 1
ATOM 2483 C CA . VAL A 1 306 ? 6.111 -20.619 17.530 1.00 68.06 306 VAL A CA 1
ATOM 2484 C C . VAL A 1 306 ? 6.567 -19.663 16.430 1.00 68.06 306 VAL A C 1
ATOM 2486 O O . VAL A 1 306 ? 7.186 -18.646 16.722 1.00 68.06 306 VAL A O 1
ATOM 2489 N N . LYS A 1 307 ? 6.179 -19.912 15.172 1.00 65.38 307 LYS A N 1
ATOM 2490 C CA . LYS A 1 307 ? 6.501 -18.986 14.075 1.00 65.38 307 LYS A CA 1
ATOM 2491 C C . LYS A 1 307 ? 5.861 -17.612 14.264 1.00 65.38 307 LYS A C 1
ATOM 2493 O O . LYS A 1 307 ? 6.477 -16.605 13.933 1.00 65.38 307 LYS A O 1
ATOM 2498 N N . GLY A 1 308 ? 4.637 -17.559 14.787 1.00 63.41 308 GLY A N 1
ATOM 2499 C CA . GLY A 1 308 ? 3.980 -16.305 15.146 1.00 63.41 308 GLY A CA 1
ATOM 2500 C C . GLY A 1 308 ? 4.777 -15.509 16.181 1.00 63.41 308 GLY A C 1
ATOM 2501 O O . GLY A 1 308 ? 4.927 -14.301 16.020 1.00 63.41 308 GLY A O 1
ATOM 2502 N N . VAL A 1 309 ? 5.336 -16.181 17.192 1.00 67.25 309 VAL A N 1
ATOM 2503 C CA . VAL A 1 309 ? 6.210 -15.574 18.208 1.00 67.25 309 VAL A CA 1
ATOM 2504 C C . VAL A 1 309 ? 7.514 -15.073 17.590 1.00 67.25 309 VAL A C 1
ATOM 2506 O O . VAL A 1 309 ? 7.862 -13.919 17.820 1.00 67.25 309 VAL A O 1
ATOM 2509 N N . ASP A 1 310 ? 8.185 -15.870 16.755 1.00 65.88 310 ASP A N 1
ATOM 2510 C CA . ASP A 1 310 ? 9.423 -15.452 16.076 1.00 65.88 310 ASP A CA 1
ATOM 2511 C C . ASP A 1 310 ? 9.200 -14.207 15.208 1.00 65.88 310 ASP A C 1
ATOM 2513 O O . ASP A 1 310 ? 10.007 -13.278 15.182 1.00 65.88 310 ASP A O 1
ATOM 2517 N N . ILE A 1 311 ? 8.077 -14.160 14.489 1.00 63.19 311 ILE A N 1
ATOM 2518 C CA . ILE A 1 311 ? 7.751 -13.014 13.643 1.00 63.19 311 ILE A CA 1
ATOM 2519 C C . ILE A 1 311 ? 7.369 -11.802 14.484 1.00 63.19 311 I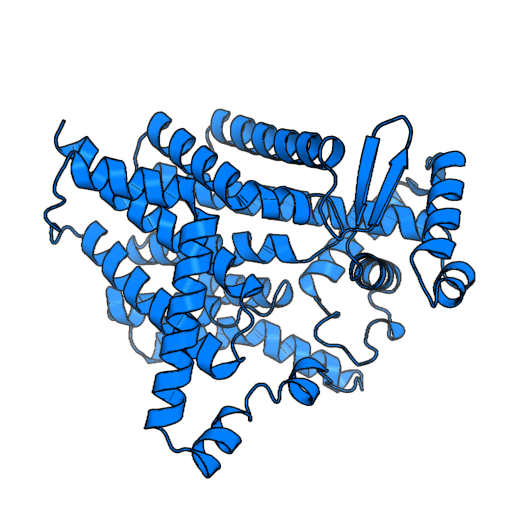LE A C 1
ATOM 2521 O O . ILE A 1 311 ? 7.787 -10.695 14.156 1.00 63.19 311 ILE A O 1
ATOM 2525 N N . LEU A 1 312 ? 6.621 -11.993 15.571 1.00 62.84 312 LEU A N 1
ATOM 2526 C CA . LEU A 1 312 ? 6.328 -10.917 16.510 1.00 62.84 312 LEU A CA 1
ATOM 2527 C C . LEU A 1 312 ? 7.627 -10.355 17.096 1.00 62.84 312 LEU A C 1
ATOM 2529 O O . LEU A 1 312 ? 7.799 -9.143 17.127 1.00 62.84 312 LEU A O 1
ATOM 2533 N N . GLN A 1 313 ? 8.571 -11.213 17.483 1.00 67.44 313 GLN A N 1
ATOM 2534 C CA . GLN A 1 313 ? 9.886 -10.802 17.963 1.00 67.44 313 GLN A CA 1
ATOM 2535 C C . GLN A 1 313 ? 10.648 -10.005 16.895 1.00 67.44 313 GLN A C 1
ATOM 2537 O O . GLN A 1 313 ? 11.134 -8.915 17.186 1.00 67.44 313 GLN A O 1
ATOM 2542 N N . ASN A 1 314 ? 10.700 -10.487 15.652 1.00 64.62 314 ASN A N 1
ATOM 2543 C CA . ASN A 1 314 ? 11.363 -9.780 14.552 1.00 64.62 314 ASN A CA 1
ATOM 2544 C C . ASN A 1 314 ? 10.682 -8.446 14.204 1.00 64.62 314 ASN A C 1
ATOM 2546 O O . ASN A 1 314 ? 11.364 -7.456 13.933 1.00 64.62 314 ASN A O 1
ATOM 2550 N N . ALA A 1 315 ? 9.350 -8.388 14.262 1.00 63.72 315 ALA A N 1
ATOM 2551 C CA . ALA A 1 315 ? 8.588 -7.157 14.086 1.00 63.72 315 ALA A CA 1
ATOM 2552 C C . ALA A 1 315 ? 8.898 -6.158 15.208 1.00 63.72 315 ALA A C 1
ATOM 2554 O O . ALA A 1 315 ? 9.169 -4.997 14.925 1.00 63.72 315 ALA A O 1
ATOM 2555 N N . LEU A 1 316 ? 8.944 -6.607 16.467 1.00 64.19 316 LEU A N 1
ATOM 2556 C CA . LEU A 1 316 ? 9.308 -5.772 17.616 1.00 64.19 316 LEU A CA 1
ATOM 2557 C C . LEU A 1 316 ? 10.748 -5.249 17.522 1.00 64.19 316 LEU A C 1
ATOM 2559 O O . LEU A 1 316 ? 10.992 -4.083 17.827 1.00 64.19 316 LEU A O 1
ATOM 2563 N N . VAL A 1 317 ? 11.691 -6.078 17.060 1.00 61.94 317 VAL A N 1
ATOM 2564 C CA . VAL A 1 317 ? 13.082 -5.666 16.792 1.00 61.94 317 VAL A CA 1
ATOM 2565 C C . VAL A 1 317 ? 13.143 -4.629 15.666 1.00 61.94 317 VAL A C 1
ATOM 2567 O O . VAL A 1 317 ? 13.890 -3.655 15.766 1.00 61.94 317 VAL A O 1
ATOM 2570 N N . SER A 1 318 ? 12.341 -4.800 14.615 1.00 60.38 318 SER A N 1
ATOM 2571 C CA . SER A 1 318 ? 12.282 -3.866 13.482 1.00 60.38 318 SER A CA 1
ATOM 2572 C C . SER A 1 318 ? 11.606 -2.542 13.855 1.00 60.38 318 SER A C 1
ATOM 2574 O O . SER A 1 318 ? 12.024 -1.487 13.391 1.00 60.38 318 SER A O 1
ATOM 2576 N N . MET A 1 319 ? 10.635 -2.575 14.770 1.00 64.88 319 MET A N 1
ATOM 2577 C CA . MET A 1 319 ? 9.942 -1.414 15.342 1.00 64.88 319 MET A CA 1
ATOM 2578 C C . MET A 1 319 ? 10.616 -0.896 16.616 1.00 64.88 319 MET A C 1
ATOM 2580 O O . MET A 1 319 ? 9.943 -0.439 17.545 1.00 64.88 319 MET A O 1
ATOM 2584 N N . ARG A 1 320 ? 11.942 -1.016 16.723 1.00 68.31 320 ARG A N 1
ATOM 2585 C CA . ARG A 1 320 ? 12.675 -0.695 17.954 1.00 68.31 320 ARG A CA 1
ATOM 2586 C C . ARG A 1 320 ? 12.382 0.708 18.483 1.00 68.31 320 ARG A C 1
ATOM 2588 O O . ARG A 1 320 ? 12.340 0.865 19.698 1.00 68.31 320 ARG A O 1
ATOM 2595 N N . PHE A 1 321 ? 12.151 1.716 17.635 1.00 60.84 321 PHE A N 1
ATOM 2596 C CA . PHE A 1 321 ? 11.888 3.077 18.110 1.00 60.84 321 PHE A CA 1
ATOM 2597 C C . PHE A 1 321 ? 10.449 3.239 18.607 1.00 60.84 321 PHE A C 1
ATOM 2599 O O . PHE A 1 321 ? 10.232 3.832 19.667 1.00 60.84 321 PHE A O 1
ATOM 2606 N N . GLY A 1 322 ? 9.471 2.659 17.911 1.00 61.91 322 GLY A N 1
ATOM 2607 C CA . GLY A 1 322 ? 8.080 2.570 18.346 1.00 61.91 322 GLY A CA 1
ATOM 2608 C C . GLY A 1 322 ? 7.940 1.790 19.652 1.00 61.91 322 GLY A C 1
ATOM 2609 O O . GLY A 1 322 ? 7.296 2.263 20.587 1.00 61.91 322 GLY A O 1
ATOM 2610 N N . PHE A 1 323 ? 8.620 0.649 19.770 1.00 64.19 323 PHE A N 1
ATOM 2611 C CA . PHE A 1 323 ? 8.637 -0.167 20.981 1.00 64.19 323 PHE A CA 1
ATOM 2612 C C . PHE A 1 323 ? 9.357 0.517 22.147 1.00 64.19 323 PHE A C 1
ATOM 2614 O O . PHE A 1 323 ? 8.831 0.536 23.256 1.00 64.19 323 PHE A O 1
ATOM 2621 N N . LEU A 1 324 ? 10.516 1.144 21.919 1.00 66.25 324 LEU A N 1
ATOM 2622 C CA . LEU A 1 324 ? 11.208 1.907 22.961 1.00 66.25 324 LEU A CA 1
ATOM 2623 C C . LEU A 1 324 ? 10.342 3.079 23.445 1.00 66.25 324 LEU A C 1
ATOM 2625 O O . LEU A 1 324 ? 10.264 3.336 24.644 1.00 66.25 324 LEU A O 1
ATOM 2629 N N . SER A 1 325 ? 9.631 3.742 22.528 1.00 62.00 325 SER A N 1
ATOM 2630 C CA . SER A 1 325 ? 8.672 4.797 22.866 1.00 62.00 325 SER A CA 1
ATOM 2631 C C . SER A 1 325 ? 7.520 4.255 23.721 1.00 62.00 325 SER A C 1
ATOM 2633 O O . SER A 1 325 ? 7.197 4.858 24.743 1.00 62.00 325 SER A O 1
ATOM 2635 N N . LEU A 1 326 ? 6.950 3.089 23.377 1.00 63.34 326 LEU A N 1
ATOM 2636 C CA . LEU A 1 326 ? 5.956 2.391 24.210 1.00 63.34 326 LEU A CA 1
ATOM 2637 C C . LEU A 1 326 ? 6.510 2.081 25.606 1.00 63.34 326 LEU A C 1
ATOM 2639 O O . LEU A 1 326 ? 5.860 2.389 26.606 1.00 63.34 326 LEU A O 1
ATOM 2643 N N . LEU A 1 327 ? 7.716 1.512 25.678 1.00 62.97 327 LEU A N 1
ATOM 2644 C CA . LEU A 1 327 ? 8.373 1.128 26.924 1.00 62.97 327 LEU A CA 1
ATOM 2645 C C . LEU A 1 327 ? 8.582 2.352 27.827 1.00 62.97 327 LEU A C 1
ATOM 2647 O O . LEU A 1 327 ? 8.123 2.364 28.967 1.00 62.97 327 LEU A O 1
ATOM 2651 N N . MET A 1 328 ? 9.189 3.424 27.310 1.00 66.06 328 MET A N 1
ATOM 2652 C CA . MET A 1 328 ? 9.450 4.640 28.088 1.00 66.06 328 MET A CA 1
ATOM 2653 C C . MET A 1 328 ? 8.165 5.320 28.578 1.00 66.06 328 MET A C 1
ATOM 2655 O O . MET A 1 328 ? 8.130 5.831 29.701 1.00 66.06 328 MET A O 1
ATOM 2659 N N . LEU A 1 329 ? 7.102 5.308 27.769 1.00 62.97 329 LEU A N 1
ATOM 2660 C CA . LEU A 1 329 ? 5.799 5.857 28.155 1.00 62.97 329 LEU A CA 1
ATOM 2661 C C . LEU A 1 329 ? 5.111 4.997 29.224 1.00 62.97 329 LEU A C 1
ATOM 2663 O O . LEU A 1 329 ? 4.582 5.541 30.192 1.00 62.97 329 LEU A O 1
ATOM 2667 N N . SER A 1 330 ? 5.170 3.670 29.088 1.00 59.25 330 SER A N 1
ATOM 2668 C CA . SER A 1 330 ? 4.583 2.727 30.049 1.00 59.25 330 SER A CA 1
ATOM 2669 C C . SER A 1 330 ? 5.280 2.732 31.417 1.00 59.25 330 SER A C 1
ATOM 2671 O O . SER A 1 330 ? 4.617 2.540 32.434 1.00 59.25 330 SER A O 1
ATOM 2673 N N . ILE A 1 331 ? 6.586 3.028 31.460 1.00 60.88 331 ILE A N 1
ATOM 2674 C CA . ILE A 1 331 ? 7.359 3.173 32.706 1.00 60.88 331 ILE A CA 1
ATOM 2675 C C . ILE A 1 331 ? 7.004 4.476 33.438 1.00 60.88 331 ILE A C 1
ATOM 2677 O O . ILE A 1 331 ? 6.891 4.485 34.661 1.00 60.88 331 ILE A O 1
ATOM 2681 N N . ARG A 1 332 ? 6.826 5.591 32.713 1.00 57.03 332 ARG A N 1
ATOM 2682 C CA . ARG A 1 332 ? 6.556 6.908 33.327 1.00 57.03 332 ARG A CA 1
ATOM 2683 C C . ARG A 1 332 ? 5.116 7.100 33.790 1.00 57.03 332 ARG A C 1
ATOM 2685 O O . ARG A 1 332 ? 4.874 7.921 34.670 1.00 57.03 332 ARG A O 1
ATOM 2692 N N . SER A 1 333 ? 4.160 6.382 33.209 1.00 51.06 333 SER A N 1
ATOM 2693 C CA . SER A 1 333 ? 2.765 6.438 33.635 1.00 51.06 333 SER A CA 1
ATOM 2694 C C . SER A 1 333 ? 2.152 5.046 33.508 1.00 51.06 333 SER A C 1
ATOM 2696 O O . SER A 1 333 ? 1.860 4.627 32.386 1.00 51.06 333 SER A O 1
ATOM 2698 N N . PRO A 1 334 ? 1.951 4.300 34.614 1.00 50.66 334 PRO A N 1
ATOM 2699 C CA . PRO A 1 334 ? 1.267 3.019 34.548 1.00 50.66 334 PRO A CA 1
ATOM 2700 C C . PRO A 1 334 ? -0.141 3.257 34.000 1.00 50.66 334 PRO A C 1
ATOM 2702 O O . PRO A 1 334 ? -1.011 3.855 34.647 1.00 50.66 334 PRO A O 1
ATOM 2705 N N . VAL A 1 335 ? -0.345 2.833 32.754 1.00 51.50 335 VAL A N 1
ATOM 2706 C CA . VAL A 1 335 ? -1.600 3.031 32.039 1.00 51.50 335 VAL A CA 1
ATOM 2707 C C . VAL A 1 335 ? -2.643 2.129 32.677 1.00 51.50 335 VAL A C 1
ATOM 2709 O O . VAL A 1 335 ? -2.749 0.944 32.379 1.00 51.50 335 VAL A O 1
ATOM 2712 N N . ARG A 1 336 ? -3.447 2.698 33.576 1.00 48.38 336 ARG A N 1
ATOM 2713 C CA . ARG A 1 336 ? -4.743 2.106 33.905 1.00 48.38 336 ARG A CA 1
ATOM 2714 C C . ARG A 1 336 ? -5.568 2.155 32.627 1.00 48.38 336 ARG A C 1
ATOM 2716 O O . ARG A 1 336 ? -5.917 3.252 32.195 1.00 48.38 336 ARG A O 1
ATOM 2723 N N . VAL A 1 337 ? -5.833 0.990 32.034 1.00 48.56 337 VAL A N 1
ATOM 2724 C CA . VAL A 1 337 ? -6.739 0.832 30.891 1.00 48.56 337 VAL A CA 1
ATOM 2725 C C . VAL A 1 337 ? -8.096 1.397 31.306 1.00 48.56 337 VAL A C 1
ATOM 2727 O O . VAL A 1 337 ? -8.864 0.758 32.021 1.00 48.56 337 VAL A O 1
ATOM 2730 N N . SER A 1 338 ? -8.359 2.649 30.944 1.00 45.69 338 SER A N 1
ATOM 2731 C CA . SER A 1 338 ? -9.676 3.239 31.116 1.00 45.69 338 SER A CA 1
ATOM 2732 C C . SER A 1 338 ? -10.622 2.589 30.115 1.00 45.69 338 SER A C 1
ATOM 2734 O O . SER A 1 338 ? -10.278 2.433 28.948 1.00 45.69 338 SER A O 1
ATOM 2736 N N . PHE A 1 339 ? -11.841 2.258 30.537 1.00 53.25 339 PHE A N 1
ATOM 2737 C CA . PHE A 1 339 ? -12.926 1.855 29.632 1.00 53.25 339 PHE A CA 1
ATOM 2738 C C . PHE A 1 339 ? -13.515 3.057 28.864 1.00 53.25 339 PHE A C 1
ATOM 2740 O O . PHE A 1 339 ? -14.725 3.142 28.624 1.00 53.25 339 PHE A O 1
ATOM 2747 N N . ASP A 1 340 ? -12.671 4.018 28.487 1.00 68.12 340 ASP A N 1
ATOM 2748 C CA . ASP A 1 340 ? -13.091 5.149 27.677 1.00 68.12 340 ASP A CA 1
ATOM 2749 C C . ASP A 1 340 ? -13.505 4.658 26.271 1.00 68.12 340 ASP A C 1
ATOM 2751 O O . ASP A 1 340 ? -13.084 3.586 25.816 1.00 68.12 340 ASP A O 1
ATOM 2755 N N . PRO A 1 341 ? -14.390 5.385 25.564 1.00 73.94 341 PRO A N 1
ATOM 2756 C CA . PRO A 1 341 ? -14.853 4.976 24.238 1.00 73.94 341 PRO A CA 1
ATOM 2757 C C . PRO A 1 341 ? -13.709 4.719 23.246 1.00 73.94 341 PRO A C 1
ATOM 2759 O O . PRO A 1 341 ? -13.816 3.824 22.411 1.00 73.94 341 PRO A O 1
ATOM 2762 N N . PHE A 1 342 ? -12.604 5.463 23.363 1.00 76.75 342 PHE A N 1
ATOM 2763 C CA . PHE A 1 342 ? -11.436 5.296 22.504 1.00 76.75 342 PHE A CA 1
ATOM 2764 C C . PHE A 1 342 ? -10.591 4.070 22.890 1.00 76.75 342 PHE A C 1
ATOM 2766 O O . PHE A 1 342 ? -10.183 3.326 22.004 1.00 76.75 342 PHE A O 1
ATOM 2773 N N . GLY A 1 343 ? -10.409 3.768 24.180 1.00 73.94 343 GLY A N 1
ATOM 2774 C CA . GLY A 1 343 ? -9.798 2.509 24.619 1.00 73.94 343 GLY A CA 1
ATOM 2775 C C . GLY A 1 343 ? -10.553 1.273 24.122 1.00 73.94 343 GLY A C 1
ATOM 2776 O O . GLY A 1 343 ? -9.928 0.310 23.680 1.00 73.94 343 GLY A O 1
ATOM 2777 N N . ARG A 1 344 ? -11.895 1.325 24.084 1.00 76.19 344 ARG A N 1
ATOM 2778 C CA . ARG A 1 344 ? -12.731 0.273 23.468 1.00 76.19 344 ARG A CA 1
ATOM 2779 C C . ARG A 1 344 ? -12.528 0.143 21.957 1.00 76.19 344 ARG A C 1
ATOM 2781 O O . ARG A 1 344 ? -12.534 -0.975 21.447 1.00 76.19 344 ARG A O 1
ATOM 2788 N N . PHE A 1 345 ? -12.336 1.254 21.244 1.00 83.69 345 PHE A N 1
ATOM 2789 C CA . PHE A 1 345 ? -11.975 1.231 19.824 1.00 83.69 345 PHE A CA 1
ATOM 2790 C C . PHE A 1 345 ? -10.636 0.520 19.610 1.00 83.69 345 PHE A C 1
ATOM 2792 O O . PHE A 1 345 ? -10.565 -0.422 18.825 1.00 83.69 345 PHE A O 1
ATOM 2799 N N . VAL A 1 346 ? -9.599 0.937 20.343 1.00 80.88 346 VAL A N 1
ATOM 2800 C CA . VAL A 1 346 ? -8.233 0.412 20.208 1.00 80.88 346 VAL A CA 1
ATOM 2801 C C . VAL A 1 346 ? -8.185 -1.081 20.520 1.00 80.88 346 VAL A C 1
ATOM 2803 O O . VAL A 1 346 ? -7.601 -1.839 19.749 1.00 80.88 346 VAL A O 1
ATOM 2806 N N . SER A 1 347 ? -8.839 -1.525 21.598 1.00 77.06 347 SER A N 1
ATOM 2807 C CA . SER A 1 347 ? -8.871 -2.944 21.963 1.00 77.06 347 SER A CA 1
ATOM 2808 C C . SER A 1 347 ? -9.652 -3.792 20.959 1.00 77.06 347 SER A C 1
ATOM 2810 O O . SER A 1 347 ? -9.184 -4.860 20.573 1.00 77.06 347 SER A O 1
ATOM 2812 N N . THR A 1 348 ? -10.804 -3.310 20.480 1.00 80.19 348 THR A N 1
ATOM 2813 C CA . THR A 1 348 ? -11.638 -4.044 19.513 1.00 80.19 348 THR A CA 1
ATOM 2814 C C . THR A 1 348 ? -10.975 -4.111 18.141 1.00 80.19 348 THR A C 1
ATOM 2816 O O . THR A 1 348 ? -10.909 -5.185 17.547 1.00 80.19 348 THR A O 1
ATOM 2819 N N . PHE A 1 349 ? -10.441 -2.988 17.646 1.00 83.75 349 PHE A N 1
ATOM 2820 C CA . PHE A 1 349 ? -9.668 -2.963 16.405 1.00 83.75 349 PHE A CA 1
ATOM 2821 C C . PHE A 1 349 ? -8.444 -3.867 16.524 1.00 83.75 349 PHE A C 1
ATOM 2823 O O . PHE A 1 349 ? -8.245 -4.708 15.659 1.00 83.75 349 PHE A O 1
ATOM 2830 N N . GLY A 1 350 ? -7.669 -3.743 17.606 1.00 79.12 350 GLY A N 1
ATOM 2831 C CA . GLY A 1 350 ? -6.490 -4.571 17.846 1.00 79.12 350 GLY A CA 1
ATOM 2832 C C . GLY A 1 350 ? -6.820 -6.063 17.845 1.00 79.12 350 GLY A C 1
ATOM 2833 O O . GLY A 1 350 ? -6.160 -6.824 17.145 1.00 79.12 350 GLY A O 1
ATOM 2834 N N . ALA A 1 351 ? -7.878 -6.477 18.547 1.00 79.81 351 ALA A N 1
ATOM 2835 C CA . ALA A 1 351 ? -8.312 -7.871 18.585 1.00 79.81 351 ALA A CA 1
ATOM 2836 C C . ALA A 1 351 ? -8.731 -8.391 17.202 1.00 79.81 351 ALA A C 1
ATOM 2838 O O . ALA A 1 351 ? -8.270 -9.450 16.782 1.00 79.81 351 ALA A O 1
ATOM 2839 N N . ILE A 1 352 ? -9.566 -7.638 16.477 1.00 83.38 352 ILE A N 1
ATOM 2840 C CA . ILE A 1 352 ? -10.038 -8.014 15.136 1.00 83.38 352 ILE A CA 1
ATOM 2841 C C . ILE A 1 352 ? -8.863 -8.064 14.160 1.00 83.38 352 ILE A C 1
ATOM 2843 O O . ILE A 1 352 ? -8.678 -9.063 13.473 1.00 83.38 352 ILE A O 1
ATOM 2847 N N . TYR A 1 353 ? -8.047 -7.014 14.122 1.00 82.94 353 TYR A N 1
ATOM 2848 C CA . TYR A 1 353 ? -6.911 -6.895 13.218 1.00 82.94 353 TYR A CA 1
ATOM 2849 C C . TYR A 1 353 ? -5.905 -8.023 13.440 1.00 82.94 353 TYR A C 1
ATOM 2851 O O . TYR A 1 353 ? -5.601 -8.756 12.508 1.00 82.94 353 TYR A O 1
ATOM 2859 N N . ILE A 1 354 ? -5.456 -8.236 14.682 1.00 76.19 354 ILE A N 1
ATOM 2860 C CA . ILE A 1 354 ? -4.505 -9.307 15.014 1.00 76.19 354 ILE A CA 1
ATOM 2861 C C . ILE A 1 354 ? -5.098 -10.682 14.690 1.00 76.19 354 ILE A C 1
ATOM 2863 O O . ILE A 1 354 ? -4.393 -11.515 14.126 1.00 76.19 354 ILE A O 1
ATOM 2867 N N . ALA A 1 355 ? -6.380 -10.922 14.987 1.00 77.31 355 ALA A N 1
ATOM 2868 C CA . ALA A 1 355 ? -7.033 -12.189 14.664 1.00 77.31 355 ALA A CA 1
ATOM 2869 C C . ALA A 1 355 ? -7.099 -12.435 13.151 1.00 77.31 355 ALA A C 1
ATOM 2871 O O . ALA A 1 355 ? -6.776 -13.531 12.700 1.00 77.31 355 ALA A O 1
ATOM 2872 N N . PHE A 1 356 ? -7.476 -11.433 12.352 1.00 78.25 356 PHE A N 1
ATOM 2873 C CA . PHE A 1 356 ? -7.541 -11.572 10.895 1.00 78.25 356 PHE A CA 1
ATOM 2874 C C . PHE A 1 356 ? -6.176 -11.721 10.260 1.00 78.25 356 PHE A C 1
ATOM 2876 O O . PHE A 1 356 ? -6.016 -12.532 9.351 1.00 78.25 356 PHE A O 1
ATOM 2883 N N . CYS A 1 357 ? -5.195 -10.987 10.761 1.00 73.50 357 CYS A N 1
ATOM 2884 C CA . CYS A 1 357 ? -3.829 -11.159 10.341 1.00 73.50 357 CYS A CA 1
ATOM 2885 C C . CYS A 1 357 ? -3.350 -12.585 10.676 1.00 73.50 357 CYS A C 1
ATOM 2887 O O . CYS A 1 357 ? -2.899 -13.292 9.781 1.00 73.50 357 CYS A O 1
ATOM 2889 N N . PHE A 1 358 ? -3.598 -13.083 11.894 1.00 69.69 358 PHE A N 1
ATOM 2890 C CA . PHE A 1 358 ? -3.300 -14.467 12.277 1.00 69.69 358 PHE A CA 1
ATOM 2891 C C . PHE A 1 358 ? -3.981 -15.492 11.364 1.00 69.69 358 PHE A C 1
ATOM 2893 O O . PHE A 1 358 ? -3.303 -16.353 10.814 1.00 69.69 358 PHE A O 1
ATOM 2900 N N . LEU A 1 359 ? -5.291 -15.371 11.129 1.00 71.38 359 LEU A N 1
ATOM 2901 C CA . LEU A 1 359 ? -6.046 -16.252 10.230 1.00 71.38 359 LEU A CA 1
ATOM 2902 C C . LEU A 1 359 ? -5.515 -16.212 8.792 1.00 71.38 359 LEU A C 1
ATOM 2904 O O . LEU A 1 359 ? -5.364 -17.257 8.161 1.00 71.38 359 LEU A O 1
ATOM 2908 N N . PHE A 1 360 ? -5.198 -15.022 8.284 1.00 70.12 360 PHE A N 1
ATOM 2909 C CA . PHE A 1 360 ? -4.594 -14.845 6.969 1.00 70.12 360 PHE A CA 1
ATOM 2910 C C . PHE A 1 360 ? -3.240 -15.560 6.875 1.00 70.12 360 PHE A C 1
ATOM 2912 O O . PHE A 1 360 ? -2.944 -16.200 5.868 1.00 70.12 360 PHE A O 1
ATOM 2919 N N . TRP A 1 361 ? -2.439 -15.530 7.940 1.00 64.56 361 TRP A N 1
ATOM 2920 C CA . TRP A 1 361 ? -1.133 -16.192 7.980 1.00 64.56 361 TRP A CA 1
ATOM 2921 C C . TRP A 1 361 ? -1.217 -17.699 8.163 1.00 64.56 361 TRP A C 1
ATOM 2923 O O . TRP A 1 361 ? -0.422 -18.419 7.558 1.00 64.56 361 TRP A O 1
ATOM 2933 N N . LEU A 1 362 ? -2.197 -18.189 8.930 1.00 61.06 362 LEU A N 1
ATOM 2934 C CA . LEU A 1 362 ? -2.540 -19.608 8.903 1.00 61.06 362 LEU A CA 1
ATOM 2935 C C . LEU A 1 362 ? -2.870 -20.008 7.456 1.00 61.06 362 LEU A C 1
ATOM 2937 O O . LEU A 1 362 ? -2.383 -21.015 6.964 1.00 61.06 362 LEU A O 1
ATOM 2941 N N . TRP A 1 363 ? -3.619 -19.193 6.719 1.00 60.97 363 TRP A N 1
ATOM 2942 C CA . TRP A 1 363 ? -4.052 -19.555 5.372 1.00 60.97 363 TRP A CA 1
ATOM 2943 C C . TRP A 1 363 ? -2.943 -19.511 4.297 1.00 60.97 363 TRP A C 1
ATOM 2945 O O . TRP A 1 363 ? -2.838 -20.434 3.484 1.00 60.97 363 TRP A O 1
ATOM 2955 N N . VAL A 1 364 ? -2.096 -18.475 4.295 1.00 56.94 364 VAL A N 1
ATOM 2956 C CA . VAL A 1 364 ? -1.063 -18.240 3.259 1.00 56.94 364 VAL A CA 1
ATOM 2957 C C . VAL A 1 364 ? 0.276 -18.921 3.573 1.00 56.94 364 VAL A C 1
ATOM 2959 O O . VAL A 1 364 ? 1.101 -19.113 2.682 1.00 56.94 364 VAL A O 1
ATOM 2962 N N . GLY A 1 365 ? 0.499 -19.342 4.818 1.00 53.12 365 GLY A N 1
ATOM 2963 C CA . GLY A 1 365 ? 1.806 -19.802 5.275 1.00 53.12 365 GLY A CA 1
ATOM 2964 C C . GLY A 1 365 ? 2.715 -18.634 5.674 1.00 53.12 365 GLY A C 1
ATOM 2965 O O . GLY A 1 365 ? 2.570 -17.494 5.234 1.00 53.12 365 GLY A O 1
ATOM 2966 N N . PHE A 1 366 ? 3.651 -18.913 6.578 1.00 54.19 366 PHE A N 1
ATOM 2967 C CA . PHE A 1 366 ? 4.477 -17.894 7.223 1.00 54.19 366 PHE A CA 1
ATOM 2968 C C . PHE A 1 366 ? 5.551 -17.343 6.271 1.00 54.19 366 PHE A C 1
ATOM 2970 O O . PHE A 1 366 ? 6.587 -17.980 6.091 1.00 54.19 366 PHE A O 1
ATOM 2977 N N . VAL A 1 367 ? 5.323 -16.154 5.698 1.00 57.66 367 VAL A N 1
ATOM 2978 C CA . VAL A 1 367 ? 6.327 -15.365 4.953 1.00 57.66 367 VAL A CA 1
ATOM 2979 C C . VAL A 1 367 ? 6.756 -14.162 5.817 1.00 57.66 367 VAL A C 1
ATOM 2981 O O . VAL A 1 367 ? 6.092 -13.125 5.772 1.00 57.66 367 VAL A O 1
ATOM 2984 N N . PRO A 1 368 ? 7.845 -14.265 6.609 1.00 52.12 368 PRO A N 1
ATOM 2985 C CA . PRO A 1 368 ? 8.157 -13.343 7.714 1.00 52.12 368 PRO A CA 1
ATOM 2986 C C . PRO A 1 368 ? 8.261 -11.863 7.326 1.00 52.12 368 PRO A C 1
ATOM 2988 O O . PRO A 1 368 ? 7.812 -10.995 8.068 1.00 52.12 368 PRO A O 1
ATOM 2991 N N . VAL A 1 369 ? 8.809 -11.570 6.143 1.00 55.28 369 VAL A N 1
ATOM 2992 C CA . VAL A 1 369 ? 9.076 -10.194 5.687 1.00 55.28 369 VAL A CA 1
ATOM 2993 C C . VAL A 1 369 ? 7.783 -9.409 5.435 1.00 55.28 369 VAL A C 1
ATOM 2995 O O . VAL A 1 369 ? 7.720 -8.222 5.734 1.00 55.28 369 VAL A O 1
ATOM 2998 N N . ARG A 1 370 ? 6.720 -10.070 4.950 1.00 57.19 370 ARG A N 1
ATOM 2999 C CA . ARG A 1 370 ? 5.423 -9.417 4.682 1.00 57.19 370 ARG A CA 1
ATOM 3000 C C . ARG A 1 370 ? 4.664 -9.090 5.976 1.00 57.19 370 ARG A C 1
ATOM 3002 O O . ARG A 1 370 ? 3.873 -8.156 5.997 1.00 57.19 370 ARG A O 1
ATOM 3009 N N . LEU A 1 371 ? 4.910 -9.832 7.061 1.00 57.25 371 LEU A N 1
ATOM 3010 C CA . LEU A 1 371 ? 4.202 -9.643 8.331 1.00 57.25 371 LEU A CA 1
ATOM 3011 C C . LEU A 1 371 ? 4.590 -8.350 9.041 1.00 57.25 371 LEU A C 1
ATOM 3013 O O . LEU A 1 371 ? 3.713 -7.689 9.590 1.00 57.25 371 LEU A O 1
ATOM 3017 N N . MET A 1 372 ? 5.876 -7.989 9.043 1.00 63.81 372 MET A N 1
ATOM 3018 C CA . MET A 1 372 ? 6.361 -6.891 9.882 1.00 63.81 372 MET A CA 1
ATOM 3019 C C . MET A 1 372 ? 5.626 -5.586 9.572 1.00 63.81 372 MET A C 1
ATOM 3021 O O . MET A 1 372 ? 5.117 -4.965 10.498 1.00 63.81 372 MET A O 1
ATOM 3025 N N . PHE A 1 373 ? 5.449 -5.243 8.293 1.00 64.75 373 PHE A N 1
ATOM 3026 C CA . PHE A 1 373 ? 4.817 -3.989 7.859 1.00 64.75 373 PHE A CA 1
ATOM 3027 C C . PHE A 1 373 ? 3.332 -3.892 8.172 1.00 64.75 373 PHE A C 1
ATOM 3029 O O . PHE A 1 373 ? 2.861 -2.844 8.616 1.00 64.75 373 PHE A O 1
ATOM 3036 N N . THR A 1 374 ? 2.611 -5.009 8.062 1.00 68.56 374 THR A N 1
ATOM 3037 C CA . THR A 1 374 ? 1.184 -5.042 8.396 1.00 68.56 374 THR A CA 1
ATOM 3038 C C . THR A 1 374 ? 0.922 -4.688 9.862 1.00 68.56 374 THR A C 1
ATOM 3040 O O . THR A 1 374 ? -0.146 -4.178 10.186 1.00 68.56 374 THR A O 1
ATOM 3043 N N . PHE A 1 375 ? 1.887 -4.867 10.767 1.00 70.19 375 PHE A N 1
ATOM 3044 C CA . PHE A 1 375 ? 1.719 -4.489 12.169 1.00 70.19 375 PHE A CA 1
ATOM 3045 C C . PHE A 1 375 ? 1.950 -3.000 12.455 1.00 70.19 375 PHE A C 1
ATOM 3047 O O . PHE A 1 375 ? 1.521 -2.537 13.514 1.00 70.19 375 PHE A O 1
ATOM 3054 N N . TYR A 1 376 ? 2.590 -2.239 11.555 1.00 72.81 376 TYR A N 1
ATOM 3055 C CA . TYR A 1 376 ? 3.036 -0.870 11.848 1.00 72.81 376 TYR A CA 1
ATOM 3056 C C . TYR A 1 376 ? 1.860 0.004 12.300 1.00 72.81 376 TYR A C 1
ATOM 3058 O O . TYR A 1 376 ? 1.888 0.478 13.439 1.00 72.81 376 TYR A O 1
ATOM 3066 N N . PRO A 1 377 ? 0.766 0.165 11.531 1.00 70.94 377 PRO A N 1
ATOM 3067 C CA . PRO A 1 377 ? -0.312 1.054 11.966 1.00 70.94 377 PRO A CA 1
ATOM 3068 C C . PRO A 1 377 ? -1.008 0.610 13.255 1.00 70.94 377 PRO A C 1
ATOM 3070 O O . PRO A 1 377 ? -1.415 1.463 14.041 1.00 70.94 377 PRO A O 1
ATOM 3073 N N . ALA A 1 378 ? -1.104 -0.698 13.519 1.00 72.94 378 ALA A N 1
ATOM 3074 C CA . ALA A 1 378 ? -1.675 -1.210 14.765 1.00 72.94 378 ALA A CA 1
ATOM 3075 C C . ALA A 1 378 ? -0.807 -0.847 15.984 1.00 72.94 378 ALA A C 1
ATOM 3077 O O . ALA A 1 378 ? -1.330 -0.428 17.019 1.00 72.94 378 ALA A O 1
ATOM 3078 N N . VAL A 1 379 ? 0.518 -0.936 15.849 1.00 73.38 379 VAL A N 1
ATOM 3079 C CA . VAL A 1 379 ? 1.460 -0.534 16.901 1.00 73.38 379 VAL A CA 1
ATOM 3080 C C . VAL A 1 379 ? 1.390 0.971 17.149 1.00 73.38 379 VAL A C 1
ATOM 3082 O O . VAL A 1 379 ? 1.273 1.389 18.299 1.00 73.38 379 VAL A O 1
ATOM 3085 N N . TYR A 1 380 ? 1.351 1.807 16.109 1.00 73.44 380 TYR A N 1
ATOM 3086 C CA . TYR A 1 380 ? 1.221 3.257 16.310 1.00 73.44 380 TYR A CA 1
ATOM 3087 C C . TYR A 1 380 ? -0.155 3.691 16.806 1.00 73.44 380 TYR A C 1
ATOM 3089 O O . TYR A 1 380 ? -0.245 4.703 17.505 1.00 73.44 380 TYR A O 1
ATOM 3097 N N . LEU A 1 381 ? -1.221 2.935 16.526 1.00 76.75 381 LEU A N 1
ATOM 3098 C CA . LEU A 1 381 ? -2.508 3.141 17.188 1.00 76.75 381 LEU A CA 1
ATOM 3099 C C . LEU A 1 381 ? -2.371 2.945 18.705 1.00 76.75 381 LEU A C 1
ATOM 3101 O O . LEU A 1 381 ? -2.847 3.782 19.474 1.00 76.75 381 LEU A O 1
ATOM 3105 N N . LEU A 1 382 ? -1.685 1.879 19.130 1.00 73.50 382 LEU A N 1
ATOM 3106 C CA . LEU A 1 382 ? -1.413 1.617 20.542 1.00 73.50 382 LEU A CA 1
ATOM 3107 C C . LEU A 1 382 ? -0.548 2.728 21.158 1.00 73.50 382 LEU A C 1
ATOM 3109 O O . LEU A 1 382 ? -0.910 3.255 22.206 1.00 73.50 382 LEU A O 1
ATOM 3113 N N . VAL A 1 383 ? 0.532 3.153 20.490 1.00 72.44 383 VAL A N 1
ATOM 3114 C CA . VAL A 1 383 ? 1.366 4.287 20.944 1.00 72.44 383 VAL A CA 1
ATOM 3115 C C . VAL A 1 383 ? 0.515 5.546 21.117 1.00 72.44 383 VAL A C 1
ATOM 3117 O O . VAL A 1 383 ? 0.593 6.215 22.146 1.00 72.44 383 VAL A O 1
ATOM 3120 N N . SER A 1 384 ? -0.335 5.854 20.136 1.00 71.12 384 SER A N 1
ATOM 3121 C CA . SER A 1 384 ? -1.210 7.030 20.162 1.00 71.12 384 SER A CA 1
ATOM 3122 C C . SER A 1 384 ? -2.204 6.982 21.324 1.00 71.12 384 SER A C 1
ATOM 3124 O O . SER A 1 384 ? -2.466 8.005 21.957 1.00 71.12 384 SER A O 1
ATOM 3126 N N . PHE A 1 385 ? -2.732 5.796 21.638 1.00 73.06 385 PHE A N 1
ATOM 3127 C CA . PHE A 1 385 ? -3.581 5.572 22.806 1.00 73.06 385 PHE A CA 1
ATOM 3128 C C . PHE A 1 385 ? -2.842 5.846 24.119 1.00 73.06 385 PHE A C 1
ATOM 3130 O O . PHE A 1 385 ? -3.346 6.605 24.950 1.00 73.06 385 PHE A O 1
ATOM 3137 N N . LEU A 1 386 ? -1.628 5.306 24.287 1.00 69.38 386 LEU A N 1
ATOM 3138 C CA . LEU A 1 386 ? -0.828 5.547 25.493 1.00 69.38 386 LEU A CA 1
ATOM 3139 C C . LEU A 1 386 ? -0.452 7.031 25.639 1.00 69.38 386 LEU A C 1
ATOM 3141 O O . LEU A 1 386 ? -0.549 7.582 26.735 1.00 69.38 386 LEU A O 1
ATOM 3145 N N . LEU A 1 387 ? -0.095 7.704 24.539 1.00 67.75 387 LEU A N 1
ATOM 3146 C CA . LEU A 1 387 ? 0.202 9.141 24.532 1.00 67.75 387 LEU A CA 1
ATOM 3147 C C . LEU A 1 387 ? -1.010 9.979 24.948 1.00 67.75 387 LEU A C 1
ATOM 3149 O O . LEU A 1 387 ? -0.877 10.883 25.770 1.00 67.75 387 LEU A O 1
ATOM 3153 N N . LYS A 1 388 ? -2.203 9.666 24.431 1.00 64.06 388 LYS A N 1
ATOM 3154 C CA . LYS A 1 388 ? -3.439 10.363 24.810 1.00 64.06 388 LYS A CA 1
ATOM 3155 C C . LYS A 1 388 ? -3.768 10.173 26.295 1.00 64.06 388 LYS A C 1
ATOM 3157 O O . LYS A 1 388 ? -4.149 11.133 26.961 1.00 64.06 388 LYS A O 1
ATOM 3162 N N . GLY A 1 389 ? -3.575 8.960 26.820 1.00 57.81 389 GLY A N 1
ATOM 3163 C CA . GLY A 1 389 ? -3.765 8.651 28.240 1.00 57.81 389 GLY A CA 1
ATOM 3164 C C . GLY A 1 389 ? -2.769 9.356 29.172 1.00 57.81 389 GLY A C 1
ATOM 3165 O O . GLY A 1 389 ? -3.128 9.676 30.304 1.00 57.81 389 GLY A O 1
ATOM 3166 N N . GLY A 1 390 ? -1.547 9.627 28.697 1.00 50.12 390 GLY A N 1
ATOM 3167 C CA . GLY A 1 390 ? -0.528 10.384 29.432 1.00 50.12 390 GLY A CA 1
ATOM 3168 C C . GLY A 1 390 ? -0.731 11.904 29.399 1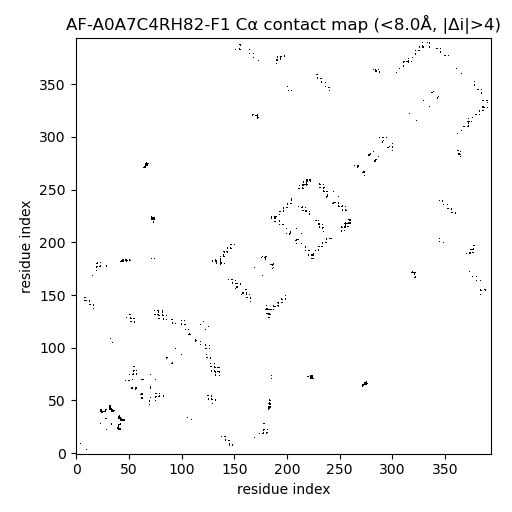.00 50.12 390 GLY A C 1
ATOM 3169 O O . GLY A 1 390 ? -0.527 12.562 30.412 1.00 50.12 390 GLY A O 1
ATOM 3170 N N . VAL A 1 391 ? -1.175 12.458 28.266 1.00 44.69 391 VAL A N 1
ATOM 3171 C CA . VAL A 1 391 ? -1.335 13.914 28.048 1.00 44.69 391 VAL A CA 1
ATOM 3172 C C . VAL A 1 391 ? -2.599 14.480 28.698 1.00 44.69 391 VAL A C 1
ATOM 3174 O O . VAL A 1 391 ? -2.608 15.634 29.095 1.00 44.69 391 VAL A O 1
ATOM 3177 N N . LEU A 1 392 ? -3.659 13.684 28.870 1.00 38.53 392 LEU A N 1
ATOM 3178 C CA . LEU A 1 392 ? -4.862 14.108 29.609 1.00 38.53 392 LEU A CA 1
ATOM 3179 C C . LEU A 1 392 ? -4.671 14.129 31.141 1.00 38.53 392 LEU A C 1
ATOM 3181 O O . LEU A 1 392 ? -5.624 14.414 31.864 1.00 38.53 392 LEU A O 1
ATOM 3185 N N . ARG A 1 393 ? -3.481 13.776 31.645 1.00 40.09 393 ARG A N 1
ATOM 3186 C CA . ARG A 1 393 ? -3.166 13.703 33.084 1.00 40.09 393 ARG A CA 1
ATOM 3187 C C . ARG A 1 393 ? -2.062 14.665 33.538 1.00 40.09 393 ARG A C 1
ATOM 3189 O O . ARG A 1 393 ? -1.850 14.767 34.744 1.00 40.09 393 ARG A O 1
ATOM 3196 N N . SER A 1 394 ? -1.370 15.318 32.604 1.00 34.88 394 SER A N 1
ATOM 3197 C CA . SER A 1 394 ? -0.451 16.441 32.851 1.00 34.88 394 SER A CA 1
ATOM 3198 C C . SER A 1 394 ? -1.175 17.753 32.623 1.00 34.88 394 SER A C 1
ATOM 3200 O O . SER A 1 394 ? -0.957 18.687 33.418 1.00 34.88 394 SER A O 1
#

Radius of gyration: 22.22 Å; Cα contacts (8 Å, |Δi|>4): 457; chains: 1; bounding box: 55×60×63 Å

Nearest PDB structures (foldseek):
  7zlj-assembly1_A  TM=4.360E-01  e=1.320E+00  Caenorhabditis elegans
  7zli-assembly1_A  TM=4.062E-01  e=4.262E+00  Caenorhabditis elegans

Foldseek 3Di:
DPDDPDPVLVVLLVVLLVVLVVCLQVDPFPPFDWADDPSTIHTADPLQQLLLVLLLQPPHDVNFAFAVQNQLPLLSVQLNVQLVVCVVVVVLVVPDPVVLVSQLVCLVVSDPPSVVVVVPDRSSSSVSSFVSSLVVLSVLSSLLSSLQLVVLCVLQVDPVRSSVLSVLLCVLCSSVSSVGRGTRDLSSLLRNLLSLLLSLLVCVLVVNHDLLVSLLVSLSSCSSPVPLLSSLLSLCSCCPRVVDDVVSSVSSPCNNNVVVVVVVVVCVVVVRDHHHVLCVVVVQQCVCVVCCVPPNDVVLVVVLVVLVVVLVVVLCVSSVSLNVLVVVLCVVDVDPQDPPSLSVSLVSSLVSLVVSLSVVCSRGPDPSVSSSSSCSVNSSSVSSVSSNSVVVVD

pLDDT: mean 74.67, std 13.5, range [34.88, 95.25]

Solvent-accessible surface area (backbone atoms only — not comparable to full-atom values): 20949 Å² total; per-residue (Å²): 131,91,82,73,79,56,71,66,58,56,53,48,49,51,50,52,53,52,48,42,52,54,48,27,36,73,49,74,56,87,98,40,55,72,47,77,55,98,87,38,34,48,47,37,53,91,63,24,58,64,47,28,50,33,21,69,43,58,96,45,77,86,60,56,78,42,43,54,82,72,57,27,55,47,50,31,50,53,14,25,55,43,30,53,52,41,53,77,69,47,51,63,79,72,59,55,69,66,58,41,49,50,52,49,59,43,43,61,70,78,34,102,64,27,68,69,48,66,74,74,48,54,57,50,56,54,55,43,23,41,53,17,29,20,51,45,23,43,52,44,43,48,53,28,51,50,49,46,50,53,46,37,33,70,70,55,74,31,71,71,59,26,52,50,52,52,50,42,49,50,60,46,38,33,75,52,43,47,66,10,37,67,26,40,57,60,60,35,43,44,48,29,50,42,35,50,34,52,47,44,46,53,27,50,74,67,73,74,46,62,66,60,60,47,7,34,51,38,11,49,51,32,39,37,40,89,54,74,45,43,15,52,43,49,20,45,47,47,39,73,78,66,62,48,57,68,67,60,29,51,51,20,36,50,44,12,48,38,52,53,52,53,51,55,50,50,42,49,74,73,69,43,63,93,36,46,63,58,42,70,76,63,30,42,74,46,48,62,62,58,43,43,74,74,60,33,68,66,55,52,52,50,56,52,47,52,54,49,49,55,41,50,50,52,30,48,62,53,29,43,60,55,48,50,52,45,51,57,50,47,73,77,44,78,75,75,86,55,90,44,76,63,47,51,48,53,52,51,51,49,53,51,48,52,50,40,51,49,54,47,37,68,46,57,50,90,55,65,80,69,53,42,48,56,44,48,53,61,52,52,50,51,44,49,50,53,50,44,64,52,60,79,74,112

Secondary structure (DSSP, 8-state):
---PPPHHHHHHHHHHHHHHHHHHHHSPPTTSEEEEETTEEEEE-TTHHHHHHHHHHTTSGGGGSS-TTT--HHHHHHHHHHHHHHHHTTGGGGS-HHHHHHHHHHHHHH-TTHHHHHTTS-HHHHHHHHHHHHHHHHHHHHHHHHHHHHHHHHHH--HHHHHHHHHHHHHHTHHHHHTTSSSS-GGGHHHHHHHHHHHHHHHHHTT-S-HHHHHHHHHHHTTTS--THHHHHHHHHHHHHH---HHHHHHHHHHHHHHHHHHHHHHHHTT-----HHHHHH-TTTHHHHHHHHHHHHHHHHHHHHHHHHHHHHHHHHTHHHHHHHHHHHHHS-------HHHHHHHHHHHHHHHHHHHHHHHH---HHHHHHHTHHHHHHHHHHHHHHHHTT-

Sequence (394 aa):
MSFRPKPWILTLIVGLTLLSLFLHFLFPVPNWIVVSWHGLNYSFSEDSPEFARGVIDFPGADFFDANIRVNRPLYVFMGWLVYKSLKILSIDRIIPSDLVKLCYDFMKRAFTRADMWISKYSPADIILSWISLTIVNAVILFCSLLILVLLFTEITGSFKLTLLLVLIFFLDARLSLEDMGWAPHTTVFDILIPAFCLYSCFKLWRDDGDYYQSCLIAGILMLGKGEFFAPLVVALFPVFIRKISWVKGLIGLALGLSPLLFYLLFLKACGYRLYNHEVEVYRQGFWYIDVLKREGVIALAGKALVKGVDILQNALVSMRFGFLSLLMLSIRSPVRVSFDPFGRFVSTFGAIYIAFCFLFWLWVGFVPVRLMFTFYPAVYLLVSFLLKGGVLRS